Protein AF-A0A955IKJ4-F1 (afdb_monomer)

Structure (mmCIF, N/CA/C/O backbone):
data_AF-A0A955IKJ4-F1
#
_entry.id   AF-A0A955IKJ4-F1
#
loop_
_atom_site.group_PDB
_atom_site.id
_atom_site.type_symbol
_atom_site.label_atom_id
_atom_site.label_alt_id
_atom_site.label_comp_id
_atom_site.label_asym_id
_atom_site.label_entity_id
_atom_site.label_seq_id
_atom_site.pdbx_PDB_ins_code
_atom_site.Cartn_x
_atom_site.Cartn_y
_atom_site.Cartn_z
_atom_site.occupancy
_atom_site.B_iso_or_equiv
_atom_site.auth_seq_id
_atom_site.auth_comp_id
_atom_site.auth_asym_id
_atom_site.auth_atom_id
_atom_site.pdbx_PDB_model_num
ATOM 1 N N . LEU A 1 1 ? -8.557 11.575 -64.323 1.00 85.94 1 LEU A N 1
ATOM 2 C CA . LEU A 1 1 ? -9.334 10.318 -64.175 1.00 85.94 1 LEU A CA 1
ATOM 3 C C . LEU A 1 1 ? -8.527 9.225 -63.477 1.00 85.94 1 LEU A C 1
ATOM 5 O O . LEU A 1 1 ? -8.929 8.822 -62.397 1.00 85.94 1 LEU A O 1
ATOM 9 N N . PHE A 1 2 ? -7.369 8.815 -64.006 1.00 87.44 2 PHE A N 1
ATOM 10 C CA . PHE A 1 2 ? -6.525 7.768 -63.402 1.00 87.44 2 PHE A CA 1
ATOM 11 C C . PHE A 1 2 ? -6.124 8.040 -61.937 1.00 87.44 2 PHE A C 1
ATOM 13 O O . PHE A 1 2 ? -6.361 7.212 -61.064 1.00 87.44 2 PHE A O 1
ATOM 20 N N . THR A 1 3 ? -5.617 9.239 -61.634 1.00 89.88 3 THR A N 1
ATOM 21 C CA . THR A 1 3 ? -5.215 9.620 -60.267 1.00 89.88 3 THR A CA 1
ATOM 22 C C . THR A 1 3 ? -6.390 9.614 -59.289 1.00 89.88 3 THR A C 1
ATOM 24 O O . THR A 1 3 ? -6.260 9.158 -58.160 1.00 89.88 3 THR A O 1
ATOM 27 N N . VAL A 1 4 ? -7.564 10.065 -59.742 1.00 93.62 4 VAL A N 1
ATOM 28 C CA . VAL A 1 4 ? -8.793 10.074 -58.933 1.00 93.62 4 VAL A CA 1
ATOM 29 C C . VAL A 1 4 ? -9.250 8.645 -58.631 1.00 93.62 4 VAL A C 1
ATOM 31 O O . VAL A 1 4 ? -9.632 8.356 -57.501 1.00 93.62 4 VAL A O 1
ATOM 34 N N . ALA A 1 5 ? -9.147 7.736 -59.605 1.00 94.25 5 ALA A N 1
ATOM 35 C CA . ALA A 1 5 ? -9.479 6.328 -59.413 1.00 94.25 5 ALA A CA 1
ATOM 36 C C . ALA A 1 5 ? -8.553 5.647 -58.391 1.00 94.25 5 ALA A C 1
ATOM 38 O O . ALA A 1 5 ? -9.036 4.916 -57.532 1.00 94.25 5 ALA A O 1
ATOM 39 N N . ILE A 1 6 ? -7.246 5.935 -58.423 1.00 95.38 6 ILE A N 1
ATOM 40 C CA . ILE A 1 6 ? -6.290 5.406 -57.436 1.00 95.38 6 ILE A CA 1
ATOM 41 C C . ILE A 1 6 ? -6.584 5.948 -56.036 1.00 95.38 6 ILE A C 1
ATOM 43 O O . ILE A 1 6 ? -6.613 5.181 -55.079 1.00 95.38 6 ILE A O 1
ATOM 47 N N . VAL A 1 7 ? -6.844 7.252 -55.903 1.00 95.25 7 VAL A N 1
ATOM 48 C CA . VAL A 1 7 ? -7.165 7.854 -54.599 1.00 95.25 7 VAL A CA 1
ATOM 49 C C . VAL A 1 7 ? -8.441 7.242 -54.015 1.00 95.25 7 VAL A C 1
ATOM 51 O O . VAL A 1 7 ? -8.459 6.885 -52.838 1.00 95.25 7 VAL A O 1
ATOM 54 N N . LEU A 1 8 ? -9.481 7.050 -54.832 1.00 95.38 8 LEU A N 1
ATOM 55 C CA . LEU A 1 8 ? -10.715 6.391 -54.401 1.00 95.38 8 LEU A CA 1
ATOM 56 C C . LEU A 1 8 ? -10.480 4.930 -54.004 1.00 95.38 8 LEU A C 1
ATOM 58 O O . LEU A 1 8 ? -10.968 4.508 -52.959 1.00 95.38 8 LEU A O 1
ATOM 62 N N . LEU A 1 9 ? -9.694 4.176 -54.777 1.00 94.81 9 LEU A N 1
ATOM 63 C CA . LEU A 1 9 ? -9.336 2.793 -54.450 1.00 94.81 9 LEU A CA 1
ATOM 64 C C . LEU A 1 9 ? -8.608 2.708 -53.097 1.00 94.81 9 LEU A C 1
ATOM 66 O O . LEU A 1 9 ? -8.958 1.881 -52.255 1.00 94.81 9 LEU A O 1
ATOM 70 N N . CYS A 1 10 ? -7.644 3.601 -52.861 1.00 92.56 10 CYS A N 1
ATOM 71 C CA . CYS A 1 10 ? -6.913 3.687 -51.598 1.00 92.56 10 CYS A CA 1
ATOM 72 C C . CYS A 1 10 ? -7.829 4.056 -50.424 1.00 92.56 10 CYS A C 1
ATOM 74 O O . CYS A 1 10 ? -7.699 3.470 -49.351 1.00 92.56 10 CYS A O 1
ATOM 76 N N . LEU A 1 11 ? -8.772 4.986 -50.616 1.00 93.50 11 LEU A N 1
ATOM 77 C CA . LEU A 1 11 ? -9.744 5.362 -49.586 1.00 93.50 11 LEU A CA 1
ATOM 78 C C . LEU A 1 11 ? -10.687 4.202 -49.254 1.00 93.50 11 LEU A C 1
ATOM 80 O O . LEU A 1 11 ? -10.874 3.888 -48.079 1.00 93.50 11 LEU A O 1
ATOM 84 N N . VAL A 1 12 ? -11.233 3.519 -50.264 1.00 93.50 12 VAL A N 1
ATOM 85 C CA . VAL A 1 12 ? -12.098 2.348 -50.052 1.00 93.50 12 VAL A CA 1
ATOM 86 C C . VAL A 1 12 ? -11.336 1.247 -49.318 1.00 93.50 12 VAL A C 1
ATOM 88 O O . VAL A 1 12 ? -11.847 0.696 -48.343 1.00 93.50 12 VAL A O 1
ATOM 91 N N . TRP A 1 13 ? -10.095 0.965 -49.718 1.00 91.62 13 TRP A N 1
ATOM 92 C CA . TRP A 1 13 ? -9.260 -0.017 -49.031 1.00 91.62 13 TRP A CA 1
ATOM 93 C C . TRP A 1 13 ? -8.950 0.393 -47.583 1.00 91.62 13 TRP A C 1
ATOM 95 O O . TRP A 1 13 ? -9.075 -0.422 -46.666 1.00 91.62 13 TRP A O 1
ATOM 105 N N . TYR A 1 14 ? -8.633 1.668 -47.345 1.00 84.88 14 TYR A N 1
ATOM 106 C CA . TYR A 1 14 ? -8.383 2.195 -46.005 1.00 84.88 14 TYR A CA 1
ATOM 107 C C . TYR A 1 14 ? -9.597 2.022 -45.079 1.00 84.88 14 TYR A C 1
ATOM 109 O O . TYR A 1 14 ? -9.462 1.485 -43.977 1.00 84.88 14 TYR A O 1
ATOM 117 N N . PHE A 1 15 ? -10.794 2.416 -45.524 1.00 86.12 15 PHE A N 1
ATOM 118 C CA . PHE A 1 15 ? -12.000 2.349 -44.693 1.00 86.12 15 PHE A CA 1
ATOM 119 C C . PHE A 1 15 ? -12.560 0.931 -44.541 1.00 86.12 15 PHE A C 1
ATOM 121 O O . PHE A 1 15 ? -13.074 0.594 -43.473 1.00 86.12 15 PHE A O 1
ATOM 128 N N . HIS A 1 16 ? -12.456 0.088 -45.570 1.00 84.12 16 HIS A N 1
ATOM 129 C CA . HIS A 1 16 ? -13.026 -1.259 -45.537 1.00 84.12 16 HIS A CA 1
ATOM 130 C C . HIS A 1 16 ? -12.101 -2.280 -44.857 1.00 84.12 16 HIS A C 1
ATOM 132 O O . HIS A 1 16 ? -12.575 -3.158 -44.136 1.00 84.12 16 HIS A O 1
ATOM 138 N N . TYR A 1 17 ? -10.785 -2.159 -45.056 1.00 80.00 17 TYR A N 1
ATOM 139 C CA . TYR A 1 17 ? -9.802 -3.131 -44.574 1.00 80.00 17 TYR A CA 1
ATOM 140 C C . TYR A 1 17 ? -8.967 -2.602 -43.401 1.00 80.00 17 TYR A C 1
ATOM 142 O O . TYR A 1 17 ? -8.913 -3.236 -42.344 1.00 80.00 17 TYR A O 1
ATOM 150 N N . ALA A 1 18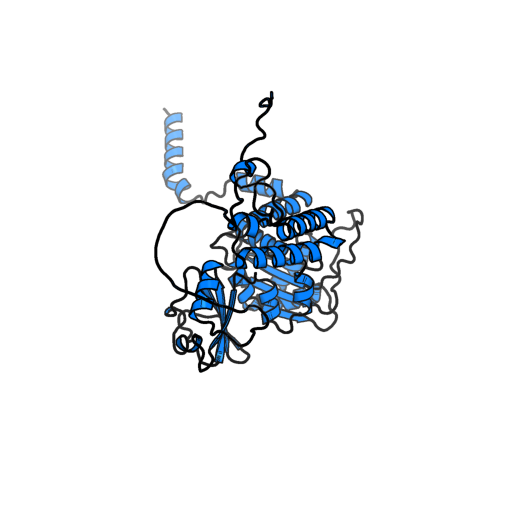 ? -8.328 -1.436 -43.553 1.00 74.88 18 ALA A N 1
ATOM 151 C CA . ALA A 1 18 ? -7.339 -0.956 -42.584 1.00 74.88 18 ALA A CA 1
ATOM 152 C C . ALA A 1 18 ? -7.972 -0.459 -41.272 1.00 74.88 18 ALA A C 1
ATOM 154 O O . ALA A 1 18 ? -7.495 -0.811 -40.195 1.00 74.88 18 ALA A O 1
ATOM 155 N N . VAL A 1 19 ? -9.081 0.289 -41.334 1.00 74.00 19 VAL A N 1
ATOM 156 C CA . VAL A 1 19 ? -9.752 0.849 -40.140 1.00 74.00 19 VAL A CA 1
ATOM 157 C C . VAL A 1 19 ? -10.198 -0.227 -39.146 1.00 74.00 19 VAL A C 1
ATOM 159 O O . VAL A 1 19 ? -10.141 0.004 -37.943 1.00 74.00 19 VAL A O 1
ATOM 162 N N . ARG A 1 20 ? -10.606 -1.410 -39.621 1.00 68.00 20 ARG A N 1
ATOM 163 C CA . ARG A 1 20 ? -11.090 -2.4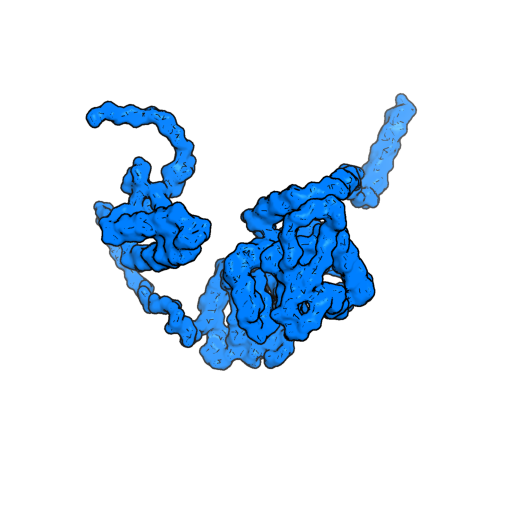93 -38.748 1.00 68.00 20 ARG A CA 1
ATOM 164 C C . ARG A 1 20 ? -9.985 -3.418 -38.233 1.00 68.00 20 ARG A C 1
ATOM 166 O O . ARG A 1 20 ? -10.220 -4.142 -37.273 1.00 68.00 20 ARG A O 1
ATOM 173 N N . ARG A 1 21 ? -8.804 -3.424 -38.864 1.00 64.62 21 ARG A N 1
ATOM 174 C CA . ARG A 1 21 ? -7.697 -4.343 -38.524 1.00 64.62 21 ARG A CA 1
ATOM 175 C C . ARG A 1 21 ? -6.501 -3.668 -37.859 1.00 64.62 21 ARG A C 1
ATOM 177 O O . ARG A 1 21 ? -5.721 -4.347 -37.200 1.00 64.62 21 ARG A O 1
ATOM 184 N N . VAL A 1 22 ? -6.345 -2.354 -37.997 1.00 54.31 22 VAL A N 1
ATOM 185 C CA . VAL A 1 22 ? -5.230 -1.622 -37.389 1.00 54.31 22 VAL A CA 1
ATOM 186 C C . VAL A 1 22 ? -5.644 -1.133 -36.001 1.00 54.31 22 VAL A C 1
ATOM 188 O O . VAL A 1 22 ? -6.297 -0.098 -35.863 1.00 54.31 22 VAL A O 1
ATOM 191 N N . ARG A 1 23 ? -5.231 -1.859 -34.953 1.00 47.78 23 ARG A N 1
ATOM 192 C CA . ARG A 1 23 ? -5.206 -1.322 -33.583 1.00 47.78 23 ARG A CA 1
ATOM 193 C C . ARG A 1 23 ? -4.243 -0.133 -33.572 1.00 47.78 23 ARG A C 1
ATOM 195 O O . ARG A 1 23 ? -3.032 -0.308 -33.680 1.00 47.78 23 ARG A O 1
ATOM 202 N N . ARG A 1 24 ? -4.782 1.084 -33.500 1.00 48.81 24 ARG A N 1
ATOM 203 C CA . ARG A 1 24 ? -4.003 2.329 -33.500 1.00 48.81 24 ARG A CA 1
ATOM 204 C C . ARG A 1 24 ? -3.240 2.488 -32.179 1.00 48.81 24 ARG A C 1
ATOM 206 O O . ARG A 1 24 ? -3.697 3.193 -31.292 1.00 48.81 24 ARG A O 1
ATOM 213 N N . HIS A 1 25 ? -2.052 1.903 -32.080 1.00 45.62 25 HIS A N 1
ATOM 214 C CA . HIS A 1 25 ? -0.980 2.470 -31.260 1.00 45.62 25 HIS A CA 1
ATOM 215 C C . HIS A 1 25 ? -0.091 3.267 -32.219 1.00 45.62 25 HIS A C 1
ATOM 217 O O . HIS A 1 25 ? 0.686 2.702 -32.983 1.00 45.62 25 HIS A O 1
ATOM 223 N N . GLY A 1 26 ? -0.330 4.578 -32.307 1.00 44.75 26 GLY A N 1
ATOM 224 C CA . GLY A 1 26 ? 0.297 5.437 -33.314 1.00 44.75 26 GLY A CA 1
ATOM 225 C C . GLY A 1 26 ? 1.824 5.476 -33.195 1.00 44.75 26 GLY A C 1
ATOM 226 O O . GLY A 1 26 ? 2.363 5.409 -32.097 1.00 44.75 26 GLY A O 1
ATOM 227 N N . ALA A 1 27 ? 2.523 5.673 -34.318 1.00 56.47 27 ALA A N 1
ATOM 228 C CA . ALA A 1 27 ? 3.981 5.858 -34.372 1.00 56.47 27 ALA A CA 1
ATOM 229 C C . ALA A 1 27 ? 4.505 6.967 -33.430 1.00 56.47 27 ALA A C 1
ATOM 231 O O . ALA A 1 27 ? 5.653 6.921 -32.996 1.00 56.47 27 ALA A O 1
ATOM 232 N N . ILE A 1 28 ? 3.639 7.914 -33.052 1.00 52.94 28 ILE A N 1
ATOM 233 C CA . ILE A 1 28 ? 3.867 8.907 -31.995 1.00 52.94 28 ILE A CA 1
ATOM 234 C C . ILE A 1 28 ? 4.233 8.249 -30.658 1.00 52.94 28 ILE A C 1
ATOM 236 O O . ILE A 1 28 ? 5.198 8.678 -30.039 1.00 52.94 28 ILE A O 1
ATOM 240 N N . TYR A 1 29 ? 3.556 7.174 -30.240 1.00 51.25 29 TYR A N 1
ATOM 241 C CA . TYR A 1 29 ? 3.926 6.435 -29.027 1.00 51.25 29 TYR A CA 1
ATOM 242 C C . TYR A 1 29 ? 5.320 5.828 -29.137 1.00 51.25 29 TYR A C 1
ATOM 244 O O . TYR A 1 29 ? 6.039 5.782 -28.150 1.00 51.25 29 TYR A O 1
ATOM 252 N N . HIS A 1 30 ? 5.733 5.396 -30.329 1.00 51.22 30 HIS A N 1
ATOM 253 C CA . HIS A 1 30 ? 7.067 4.839 -30.532 1.00 51.22 30 HIS A CA 1
ATOM 254 C C . HIS A 1 30 ? 8.151 5.926 -30.490 1.00 51.22 30 HIS A C 1
ATOM 256 O O . HIS A 1 30 ? 9.226 5.709 -29.937 1.00 51.22 30 HIS A O 1
ATOM 262 N N . TRP A 1 31 ? 7.844 7.118 -31.009 1.00 52.44 31 TRP A N 1
ATOM 263 C CA . TRP A 1 31 ? 8.718 8.287 -30.917 1.00 52.44 31 TRP A CA 1
ATOM 264 C C . TRP A 1 31 ? 8.823 8.795 -29.473 1.00 52.44 31 TRP A C 1
ATOM 266 O O . TRP A 1 31 ? 9.931 8.987 -28.990 1.00 52.44 31 TRP A O 1
ATOM 276 N N . PHE A 1 32 ? 7.708 8.893 -28.740 1.00 52.53 32 PHE A N 1
ATOM 277 C CA . PHE A 1 32 ? 7.705 9.226 -27.310 1.00 52.53 32 PHE A CA 1
ATOM 278 C C . PHE A 1 32 ? 8.384 8.159 -26.450 1.00 52.53 32 PHE A C 1
ATOM 280 O O . PHE A 1 32 ? 9.129 8.516 -25.547 1.00 52.53 32 PHE A O 1
ATOM 287 N N . ASN A 1 33 ? 8.211 6.871 -26.754 1.00 50.66 33 ASN A N 1
ATOM 288 C CA . ASN A 1 33 ? 8.935 5.794 -26.078 1.00 50.66 33 ASN A CA 1
ATOM 289 C C . ASN A 1 33 ? 10.450 5.920 -26.312 1.00 50.66 33 ASN A C 1
ATOM 291 O O . ASN A 1 33 ? 11.234 5.708 -25.399 1.00 50.66 33 ASN A O 1
ATOM 295 N N . ARG A 1 34 ? 10.871 6.336 -27.516 1.00 50.91 34 ARG A N 1
ATOM 296 C CA . ARG A 1 34 ? 12.284 6.548 -27.863 1.00 50.91 34 ARG A CA 1
ATOM 297 C C . ARG A 1 34 ? 12.865 7.850 -27.298 1.00 50.91 34 ARG A C 1
ATOM 299 O O . ARG A 1 34 ? 14.030 7.864 -26.923 1.00 50.91 34 ARG A O 1
ATOM 306 N N . LEU A 1 35 ? 12.081 8.925 -27.203 1.00 54.44 35 LEU A N 1
ATOM 307 C CA . LEU A 1 35 ? 12.483 10.150 -26.499 1.00 54.44 35 LEU A CA 1
ATOM 308 C C . LEU A 1 35 ? 12.521 9.942 -24.977 1.00 54.44 35 LEU A C 1
ATOM 310 O O . LEU A 1 35 ? 13.409 10.472 -24.319 1.00 54.44 35 LEU A O 1
ATOM 314 N N . GLY A 1 36 ? 11.616 9.126 -24.434 1.00 47.22 36 GLY A N 1
ATOM 315 C CA . GLY A 1 36 ? 11.551 8.769 -23.015 1.00 47.22 36 GLY A CA 1
ATOM 316 C C . GLY A 1 36 ? 12.658 7.821 -22.539 1.00 47.22 36 GLY A C 1
ATOM 317 O O . GLY A 1 36 ? 12.817 7.651 -21.336 1.00 47.22 36 GLY A O 1
ATOM 318 N N . GLN A 1 37 ? 13.452 7.240 -23.449 1.00 48.22 37 GLN A N 1
ATOM 319 C CA . GLN A 1 37 ? 14.637 6.438 -23.101 1.00 48.22 37 GLN A CA 1
ATOM 320 C C . GLN A 1 37 ? 15.768 7.275 -22.490 1.00 48.22 37 GLN A C 1
ATOM 322 O O . GLN A 1 37 ? 16.644 6.723 -21.834 1.00 48.22 37 GLN A O 1
ATOM 327 N N . ARG A 1 38 ? 15.760 8.601 -22.683 1.00 44.38 38 ARG A N 1
ATOM 328 C CA . ARG A 1 38 ? 16.626 9.533 -21.948 1.00 44.38 38 ARG A CA 1
ATOM 329 C C . ARG A 1 38 ? 15.793 10.219 -20.879 1.00 44.38 38 ARG A C 1
ATOM 331 O O . ARG A 1 38 ? 15.390 11.372 -21.024 1.00 44.38 38 ARG A O 1
ATOM 338 N N . ARG A 1 39 ? 15.467 9.451 -19.846 1.00 46.97 39 ARG A N 1
ATOM 339 C CA . ARG A 1 39 ? 14.709 9.919 -18.692 1.00 46.97 39 ARG A CA 1
ATOM 340 C C . ARG A 1 39 ? 15.657 10.708 -17.792 1.00 46.97 39 ARG A C 1
ATOM 342 O O . ARG A 1 39 ? 16.751 10.248 -17.498 1.00 46.97 39 ARG A O 1
ATOM 349 N N . PHE A 1 40 ? 15.277 11.929 -17.438 1.00 41.75 40 PHE A N 1
ATOM 350 C CA . PHE A 1 40 ? 16.008 12.719 -16.454 1.00 41.75 40 PHE A CA 1
ATOM 351 C C . PHE A 1 40 ? 15.442 12.369 -15.076 1.00 41.75 40 PHE A C 1
ATOM 353 O O . PHE A 1 40 ? 14.261 12.620 -14.835 1.00 41.75 40 PHE A O 1
ATOM 360 N N . ASP A 1 41 ? 16.253 11.803 -14.182 1.00 45.59 41 ASP A N 1
ATOM 361 C CA . ASP A 1 41 ? 15.789 11.284 -12.882 1.00 45.59 41 ASP A CA 1
ATOM 362 C C . ASP A 1 41 ? 15.149 12.357 -11.985 1.00 45.59 41 ASP A C 1
ATOM 364 O O . ASP A 1 41 ? 14.282 12.062 -11.157 1.00 45.59 41 ASP A O 1
ATOM 368 N N . GLY A 1 42 ? 15.520 13.629 -12.181 1.00 39.56 42 GLY A N 1
ATOM 369 C CA . GLY A 1 42 ? 14.880 14.765 -11.511 1.00 39.56 42 GLY A CA 1
ATOM 370 C C . GLY A 1 42 ? 13.407 14.939 -11.895 1.00 39.56 42 GLY A C 1
ATOM 371 O O . GLY A 1 42 ? 12.581 15.244 -11.038 1.00 39.56 42 GLY A O 1
ATOM 372 N N . LEU A 1 43 ? 13.052 14.647 -13.151 1.00 43.88 43 LEU A N 1
ATOM 373 C CA . LEU A 1 43 ? 11.685 14.782 -13.653 1.00 43.88 43 LEU A CA 1
ATOM 374 C C . LEU A 1 43 ? 10.764 13.721 -13.032 1.00 43.88 43 LEU A C 1
ATOM 376 O O . LEU A 1 43 ? 9.612 14.010 -12.742 1.00 43.88 43 LEU A O 1
ATOM 380 N N . ASP A 1 44 ? 11.264 12.511 -12.763 1.00 49.53 44 ASP A N 1
ATOM 381 C CA . ASP A 1 44 ? 10.489 11.454 -12.098 1.00 49.53 44 ASP A CA 1
ATOM 382 C C . ASP A 1 44 ? 10.212 11.759 -10.619 1.00 49.53 44 ASP A C 1
ATOM 384 O O . ASP A 1 44 ? 9.192 11.319 -10.087 1.00 49.53 44 ASP A O 1
ATOM 388 N N . ARG A 1 45 ? 11.087 12.510 -9.934 1.00 49.28 45 ARG A N 1
ATOM 389 C CA . ARG A 1 45 ? 10.796 13.033 -8.585 1.00 49.28 45 ARG A CA 1
ATOM 390 C C . ARG A 1 45 ? 9.716 14.115 -8.638 1.00 49.28 45 ARG A C 1
ATOM 392 O O . ARG A 1 45 ? 8.774 14.053 -7.855 1.00 49.28 45 ARG A O 1
ATOM 399 N N . GLU A 1 46 ? 9.800 15.043 -9.591 1.00 49.16 46 GLU A N 1
ATOM 400 C CA . GLU A 1 46 ? 8.799 16.106 -9.773 1.00 49.16 46 GLU A CA 1
ATOM 401 C C . GLU A 1 46 ? 7.430 15.561 -10.212 1.00 49.16 46 GLU A C 1
ATOM 403 O O . GLU A 1 46 ? 6.407 15.908 -9.623 1.00 49.16 46 GLU A O 1
ATOM 408 N N . PHE A 1 47 ? 7.388 14.637 -11.178 1.00 50.78 47 PHE A N 1
ATOM 409 C CA . PHE A 1 47 ? 6.155 13.954 -11.583 1.00 50.78 47 PHE A CA 1
ATOM 410 C C . PHE A 1 47 ? 5.554 13.137 -10.439 1.00 50.78 47 PHE A C 1
ATOM 412 O O . PHE A 1 47 ? 4.332 13.105 -10.302 1.00 50.78 47 PHE A O 1
ATOM 419 N N . ARG A 1 48 ? 6.380 12.513 -9.587 1.00 53.00 48 ARG A N 1
ATOM 420 C CA . ARG A 1 48 ? 5.897 11.860 -8.363 1.00 53.00 48 ARG A CA 1
ATOM 421 C C . ARG A 1 48 ? 5.320 12.854 -7.370 1.00 53.00 48 ARG A C 1
ATOM 423 O O . ARG A 1 48 ? 4.263 12.556 -6.835 1.00 53.00 48 ARG A O 1
ATOM 430 N N . GLY A 1 49 ? 5.936 14.019 -7.173 1.00 51.38 49 GLY A N 1
ATOM 431 C CA . GLY A 1 49 ? 5.357 15.096 -6.363 1.00 51.38 49 GLY A CA 1
ATOM 432 C C . GLY A 1 49 ? 3.966 15.493 -6.865 1.00 51.38 49 GLY A C 1
ATOM 433 O O . GLY A 1 49 ? 2.999 15.466 -6.108 1.00 51.38 49 GLY A O 1
ATOM 434 N N . ILE A 1 50 ? 3.834 15.720 -8.176 1.00 52.16 50 ILE A N 1
ATOM 435 C CA . ILE A 1 50 ? 2.558 16.080 -8.817 1.00 52.16 50 ILE A CA 1
ATOM 436 C C . ILE A 1 50 ? 1.525 14.944 -8.714 1.00 52.16 50 ILE A C 1
ATOM 438 O O . ILE A 1 50 ? 0.334 15.187 -8.516 1.00 52.16 50 ILE A O 1
ATOM 442 N N . MET A 1 51 ? 1.942 13.684 -8.855 1.00 52.03 51 MET A N 1
ATOM 443 C CA . MET A 1 51 ? 1.039 12.540 -8.694 1.00 52.03 51 MET A CA 1
ATOM 444 C C . MET A 1 51 ? 0.674 12.274 -7.231 1.00 52.03 51 MET A C 1
ATOM 446 O O . MET A 1 51 ? -0.456 11.877 -6.978 1.00 52.03 51 MET A O 1
ATOM 450 N N . LYS A 1 52 ? 1.582 12.518 -6.278 1.00 51.84 52 LYS A N 1
ATOM 451 C CA . LYS A 1 52 ? 1.322 12.443 -4.832 1.00 51.84 52 LYS A CA 1
ATOM 452 C C . LYS A 1 52 ? 0.267 13.472 -4.429 1.00 51.84 52 LYS A C 1
ATOM 454 O O . LYS A 1 52 ? -0.630 13.141 -3.664 1.00 51.84 52 LYS A O 1
ATOM 459 N N . GLU A 1 53 ? 0.319 14.674 -5.005 1.00 49.22 53 GLU A N 1
ATOM 460 C CA . GLU A 1 53 ? -0.708 15.706 -4.809 1.00 49.22 53 GLU A CA 1
ATOM 461 C C . GLU A 1 53 ? -2.066 15.330 -5.413 1.00 49.22 53 GLU A C 1
ATOM 463 O O . GLU A 1 53 ? -3.101 15.627 -4.820 1.00 49.22 53 GLU A O 1
ATOM 468 N N . LYS A 1 54 ? -2.089 14.673 -6.582 1.00 55.78 54 LYS A N 1
ATOM 469 C CA . LYS A 1 54 ? -3.346 14.237 -7.217 1.00 55.78 54 LYS A CA 1
ATOM 470 C C . LYS A 1 54 ? -3.925 12.945 -6.637 1.00 55.78 54 LYS A C 1
ATOM 472 O O . LYS A 1 54 ? -5.125 12.732 -6.775 1.00 55.78 54 LYS A O 1
ATOM 477 N N . GLY A 1 55 ? -3.098 12.114 -6.007 1.00 59.91 55 GLY A N 1
ATOM 478 C CA . GLY A 1 55 ? -3.498 10.863 -5.373 1.00 59.91 55 GLY A CA 1
ATOM 479 C C . GLY A 1 55 ? -3.958 9.768 -6.343 1.00 59.91 55 GLY A C 1
ATOM 480 O O . GLY A 1 55 ? -3.799 9.846 -7.567 1.00 59.91 55 GLY A O 1
ATOM 481 N N . LEU A 1 56 ? -4.511 8.705 -5.758 1.00 64.94 56 LEU A N 1
ATOM 482 C CA . LEU A 1 56 ? -5.197 7.626 -6.469 1.00 64.94 56 LEU A CA 1
ATOM 483 C C . LEU A 1 56 ? -6.543 8.103 -7.018 1.00 64.94 56 LEU A C 1
ATOM 485 O O . LEU A 1 56 ? -7.153 9.026 -6.482 1.00 64.94 56 LEU A O 1
ATOM 489 N N . ARG A 1 57 ? -7.029 7.440 -8.067 1.00 67.56 57 ARG A N 1
ATOM 490 C CA . ARG A 1 57 ? -8.426 7.574 -8.487 1.00 67.56 57 ARG A CA 1
ATOM 491 C C . ARG A 1 57 ? -9.328 6.711 -7.608 1.00 67.56 57 ARG A C 1
ATOM 493 O O . ARG A 1 57 ? -8.861 5.740 -7.016 1.00 67.56 57 ARG A O 1
ATOM 500 N N . ASP A 1 58 ? -10.619 7.032 -7.582 1.00 57.09 58 ASP A N 1
ATOM 501 C CA . ASP A 1 58 ? -11.620 6.302 -6.791 1.00 57.09 58 ASP A CA 1
ATOM 502 C C . ASP A 1 58 ? -11.706 4.807 -7.141 1.00 57.09 58 ASP A C 1
ATOM 504 O O . ASP A 1 58 ? -12.095 4.002 -6.299 1.00 57.09 58 ASP A O 1
ATOM 508 N N . ASP A 1 59 ? -11.332 4.437 -8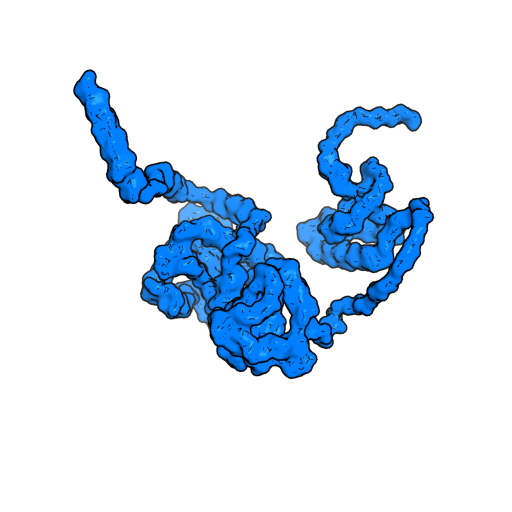.368 1.00 66.75 59 ASP A N 1
ATOM 509 C CA . ASP A 1 59 ? -11.344 3.078 -8.909 1.00 66.75 59 ASP A CA 1
ATOM 510 C C . ASP A 1 59 ? -9.991 2.349 -8.824 1.00 66.75 59 ASP A C 1
ATOM 512 O O . ASP A 1 59 ? -9.899 1.180 -9.205 1.00 66.75 59 ASP A O 1
ATOM 516 N N . ASP A 1 60 ? -8.925 2.996 -8.339 1.00 79.88 60 ASP A N 1
ATOM 517 C CA . ASP A 1 60 ? -7.628 2.331 -8.225 1.00 79.88 60 ASP A CA 1
ATOM 518 C C . ASP A 1 60 ? -7.622 1.322 -7.059 1.00 79.88 60 ASP A C 1
ATOM 520 O O . ASP A 1 60 ? -7.852 1.704 -5.909 1.00 79.88 60 ASP A O 1
ATOM 524 N N . PRO A 1 61 ? -7.271 0.043 -7.297 1.00 83.25 61 PRO A N 1
ATOM 525 C CA . PRO A 1 61 ? -7.411 -1.025 -6.307 1.00 83.25 61 PRO A CA 1
ATOM 526 C C . PRO A 1 61 ? -6.259 -1.054 -5.286 1.00 83.25 61 PRO A C 1
ATOM 528 O O . PRO A 1 61 ? -5.882 -2.123 -4.820 1.00 83.25 61 PRO A O 1
ATOM 531 N N . PHE A 1 62 ? -5.659 0.092 -4.943 1.00 86.94 62 PHE A N 1
ATOM 532 C CA . PHE A 1 62 ? -4.468 0.155 -4.084 1.00 86.94 62 PHE A CA 1
ATOM 533 C C . PHE A 1 62 ? -4.674 -0.549 -2.747 1.00 86.94 62 PHE A C 1
ATOM 535 O O . PHE A 1 62 ? -3.913 -1.445 -2.387 1.00 86.94 62 PHE A O 1
ATOM 542 N N . ASP A 1 63 ? -5.742 -0.184 -2.048 1.00 82.38 63 ASP A N 1
ATOM 543 C CA . ASP A 1 63 ? -6.031 -0.743 -0.737 1.00 82.38 63 ASP A CA 1
ATOM 544 C C . ASP A 1 63 ? -6.268 -2.264 -0.834 1.00 82.38 63 ASP A C 1
ATOM 546 O O . ASP A 1 63 ? -5.791 -3.040 -0.007 1.00 82.38 63 ASP A O 1
ATOM 550 N N . GLN A 1 64 ? -6.921 -2.717 -1.912 1.00 83.50 64 GLN A N 1
ATOM 551 C CA . GLN A 1 64 ? -7.126 -4.137 -2.193 1.00 83.50 64 GLN A CA 1
ATOM 552 C C . GLN A 1 64 ? -5.802 -4.873 -2.454 1.00 83.50 64 GLN A C 1
ATOM 554 O O . GLN A 1 64 ? -5.656 -6.016 -2.015 1.00 83.50 64 GLN A O 1
ATOM 559 N N . ILE A 1 65 ? -4.851 -4.242 -3.155 1.00 90.50 65 ILE A N 1
ATOM 560 C CA . ILE A 1 65 ? -3.508 -4.781 -3.423 1.00 90.50 65 ILE A CA 1
ATOM 561 C C . ILE A 1 65 ? -2.732 -4.946 -2.111 1.00 90.50 65 ILE A C 1
ATOM 563 O O . ILE A 1 65 ? -2.157 -6.009 -1.872 1.00 90.50 65 ILE A O 1
ATOM 567 N N . VAL A 1 66 ? -2.746 -3.933 -1.238 1.00 90.44 66 VAL A N 1
ATOM 568 C CA . VAL A 1 66 ? -2.063 -3.984 0.067 1.00 90.44 66 VAL A CA 1
ATOM 569 C C . VAL A 1 66 ? -2.682 -5.060 0.957 1.00 90.44 66 VAL A C 1
ATOM 571 O O . VAL A 1 66 ? -1.961 -5.865 1.544 1.00 90.44 66 VAL A O 1
ATOM 574 N N . ALA A 1 67 ? -4.010 -5.149 1.008 1.00 85.00 67 ALA A N 1
ATOM 575 C CA . ALA A 1 67 ? -4.702 -6.125 1.843 1.00 85.00 67 ALA A CA 1
ATOM 576 C C . ALA A 1 67 ? -4.415 -7.574 1.439 1.00 85.00 67 ALA A C 1
ATOM 578 O O . ALA A 1 67 ? -4.175 -8.422 2.295 1.00 85.00 67 ALA A O 1
ATOM 579 N N . ARG A 1 68 ? -4.370 -7.861 0.131 1.00 87.62 68 ARG A N 1
ATOM 580 C CA . ARG A 1 68 ? -4.041 -9.204 -0.374 1.00 87.62 68 ARG A CA 1
ATOM 581 C C . ARG A 1 68 ? -2.547 -9.509 -0.387 1.00 87.62 68 ARG A C 1
ATOM 583 O O . ARG A 1 68 ? -2.192 -10.630 -0.759 1.00 87.62 68 ARG A O 1
ATOM 590 N N . SER A 1 69 ? -1.688 -8.531 -0.100 1.00 93.75 69 SER A N 1
ATOM 591 C CA . SER A 1 69 ? -0.240 -8.673 -0.259 1.00 93.75 69 SER A CA 1
ATOM 592 C C . SER A 1 69 ? 0.307 -9.827 0.581 1.00 93.75 69 SER A C 1
ATOM 594 O O . SER A 1 69 ? -0.212 -10.154 1.655 1.00 93.75 69 SER A O 1
ATOM 596 N N . LEU A 1 70 ? 1.354 -10.472 0.077 1.00 93.00 70 LEU A N 1
ATOM 597 C CA . LEU A 1 70 ? 2.100 -11.468 0.843 1.00 93.00 70 LEU A CA 1
ATOM 598 C C . LEU A 1 70 ? 3.128 -10.735 1.705 1.00 93.00 70 LEU A C 1
ATOM 600 O O . LEU A 1 70 ? 3.712 -9.756 1.251 1.00 93.00 70 LEU A O 1
ATOM 604 N N . VAL A 1 71 ? 3.356 -11.199 2.932 1.00 95.56 71 VAL A N 1
ATOM 605 C CA . VAL A 1 71 ? 4.304 -10.564 3.854 1.00 95.56 71 VAL A CA 1
ATOM 606 C C . VAL A 1 71 ? 5.454 -11.521 4.162 1.00 95.56 71 VAL A C 1
ATOM 608 O O . VAL A 1 71 ? 5.284 -12.743 4.221 1.00 95.56 71 VAL A O 1
ATOM 611 N N . ILE A 1 72 ? 6.651 -10.958 4.296 1.00 95.94 72 ILE A N 1
ATOM 612 C CA . ILE A 1 72 ? 7.868 -11.642 4.720 1.00 95.94 72 ILE A CA 1
ATOM 613 C C . ILE A 1 72 ? 8.517 -10.778 5.802 1.00 95.94 72 ILE A C 1
ATOM 615 O O . ILE A 1 72 ? 8.888 -9.635 5.545 1.00 95.94 72 ILE A O 1
ATOM 619 N N . ASP A 1 73 ? 8.653 -11.317 7.010 1.00 95.56 73 ASP A N 1
ATOM 620 C CA . ASP A 1 73 ? 9.329 -10.643 8.121 1.00 95.56 73 ASP A CA 1
ATOM 621 C C . ASP A 1 73 ? 10.682 -11.315 8.378 1.00 95.56 73 ASP A C 1
ATOM 623 O O . ASP A 1 73 ? 10.758 -12.439 8.875 1.00 95.56 73 ASP A O 1
ATOM 627 N N . LEU A 1 74 ? 11.757 -10.649 7.961 1.00 94.50 74 LEU A N 1
ATOM 628 C CA . LEU A 1 74 ? 13.120 -11.163 8.021 1.00 94.50 74 LEU A CA 1
ATOM 629 C C . LEU A 1 74 ? 13.765 -10.755 9.341 1.00 94.50 74 LEU A C 1
ATOM 631 O O . LEU A 1 74 ? 14.122 -9.592 9.549 1.00 94.50 74 LEU A O 1
ATOM 635 N N . VAL A 1 75 ? 13.914 -11.737 10.228 1.00 92.12 75 VAL A N 1
ATOM 636 C CA . VAL A 1 75 ? 14.569 -11.563 11.529 1.00 92.12 75 VAL A CA 1
ATOM 637 C C . VAL A 1 75 ? 16.086 -11.590 11.379 1.00 92.12 75 VAL A C 1
ATOM 639 O O . VAL A 1 75 ? 16.759 -10.715 11.911 1.00 92.12 75 VAL A O 1
ATOM 642 N N . GLU A 1 76 ? 16.624 -12.545 10.622 1.00 93.19 76 GLU A N 1
ATOM 643 C CA . GLU A 1 76 ? 18.068 -12.695 10.425 1.00 93.19 76 GLU A CA 1
ATOM 644 C C . GLU A 1 76 ? 18.616 -11.725 9.360 1.00 93.19 76 GLU A C 1
ATOM 646 O O . GLU A 1 76 ? 17.896 -11.376 8.417 1.00 93.19 76 GLU A O 1
ATOM 651 N N . PRO A 1 77 ? 19.890 -11.295 9.468 1.00 92.12 77 PRO A N 1
ATOM 652 C CA . PRO A 1 77 ? 20.551 -10.514 8.427 1.00 92.12 77 PRO A CA 1
ATOM 653 C C . PRO A 1 77 ? 20.531 -11.230 7.071 1.00 92.12 77 PRO A C 1
ATOM 655 O O . PRO A 1 77 ? 20.791 -12.430 6.982 1.00 92.12 77 PRO A O 1
ATOM 658 N N . THR A 1 78 ? 20.261 -10.488 5.999 1.00 92.62 78 THR A N 1
ATOM 659 C CA . THR A 1 78 ? 20.178 -11.038 4.640 1.00 92.62 78 THR A CA 1
ATOM 660 C C . THR A 1 78 ? 20.680 -10.044 3.592 1.00 92.62 78 THR A C 1
ATOM 662 O O . THR A 1 78 ? 20.957 -8.884 3.902 1.00 92.62 78 THR A O 1
ATOM 665 N N . THR A 1 79 ? 20.795 -10.494 2.344 1.00 91.38 79 THR A N 1
ATOM 666 C CA . THR A 1 79 ? 21.156 -9.651 1.199 1.00 91.38 79 THR A CA 1
ATOM 667 C C . THR A 1 79 ? 19.926 -9.252 0.391 1.00 91.38 79 THR A C 1
ATOM 669 O O . THR A 1 79 ? 18.853 -9.855 0.510 1.00 91.38 79 THR A O 1
ATOM 672 N N . PHE A 1 80 ? 20.087 -8.244 -0.467 1.00 89.25 80 PHE A N 1
ATOM 673 C CA . PHE A 1 80 ? 19.035 -7.822 -1.385 1.00 89.25 80 PHE A CA 1
ATOM 674 C C . PHE A 1 80 ? 18.632 -8.958 -2.334 1.00 89.25 80 PHE A C 1
ATOM 676 O O . PHE A 1 80 ? 17.446 -9.217 -2.518 1.00 89.25 80 PHE A O 1
ATOM 683 N N . GLU A 1 81 ? 19.602 -9.693 -2.873 1.00 90.81 81 GLU A N 1
ATOM 684 C CA . GLU A 1 81 ? 19.380 -10.812 -3.792 1.00 90.81 81 GLU A CA 1
ATOM 685 C C . GLU A 1 81 ? 18.573 -11.935 -3.134 1.00 90.81 81 GLU A C 1
ATOM 687 O O . GLU A 1 81 ? 17.640 -12.455 -3.741 1.00 90.81 81 GLU A O 1
ATOM 692 N N . ASN A 1 82 ? 18.873 -12.261 -1.874 1.00 93.94 82 ASN A N 1
ATOM 693 C CA . ASN A 1 82 ? 18.111 -13.256 -1.122 1.00 93.94 82 ASN A CA 1
ATOM 694 C C . ASN A 1 82 ? 16.679 -12.777 -0.844 1.00 93.94 82 ASN A C 1
ATOM 696 O O . ASN A 1 82 ? 15.739 -13.563 -0.941 1.00 93.94 82 ASN A O 1
ATOM 700 N N . ALA A 1 83 ? 16.486 -11.491 -0.529 1.00 94.38 83 ALA A N 1
ATOM 701 C CA 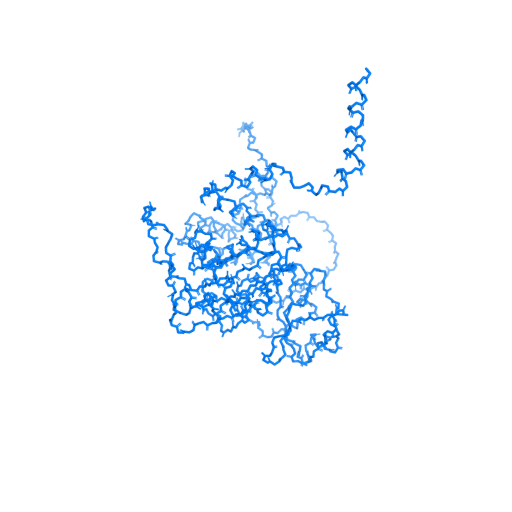. ALA A 1 83 ? 15.146 -10.924 -0.376 1.00 94.38 83 ALA A CA 1
ATOM 702 C C . ALA A 1 83 ? 14.346 -10.979 -1.693 1.00 94.38 83 ALA A C 1
ATOM 704 O O . ALA A 1 83 ? 13.149 -11.268 -1.669 1.00 94.38 83 ALA A O 1
ATOM 705 N N . VAL A 1 84 ? 15.004 -10.755 -2.838 1.00 95.12 84 VAL A N 1
ATOM 706 C CA . VAL A 1 84 ? 14.397 -10.894 -4.171 1.00 95.12 84 VAL A CA 1
ATOM 707 C C . VAL A 1 84 ? 14.009 -12.347 -4.450 1.00 95.12 84 VAL A C 1
ATOM 709 O O . VAL A 1 84 ? 12.910 -12.577 -4.947 1.00 95.12 84 VAL A O 1
ATOM 712 N N . GLU A 1 85 ? 14.863 -13.321 -4.121 1.00 96.56 85 GLU A N 1
ATOM 713 C CA . GLU A 1 85 ? 14.564 -14.750 -4.302 1.00 96.56 85 GLU A CA 1
ATOM 714 C C . GLU A 1 85 ? 13.316 -15.153 -3.499 1.00 96.56 85 GLU A C 1
ATOM 716 O O . GLU A 1 85 ? 12.362 -15.687 -4.062 1.00 96.56 85 GLU A O 1
ATOM 721 N N . LEU A 1 86 ? 13.254 -14.779 -2.216 1.00 96.81 86 LEU A N 1
ATOM 722 C CA . LEU A 1 86 ? 12.094 -15.048 -1.360 1.00 96.81 86 LEU A CA 1
ATOM 723 C C . LEU A 1 86 ? 10.812 -14.383 -1.888 1.00 96.81 86 LEU A C 1
ATOM 725 O O . LEU A 1 86 ? 9.737 -14.987 -1.878 1.00 96.81 86 LEU A O 1
ATOM 729 N N . ALA A 1 87 ? 10.901 -13.142 -2.371 1.00 96.81 87 ALA A N 1
ATOM 730 C CA . ALA A 1 87 ? 9.759 -12.464 -2.979 1.00 96.81 87 ALA A CA 1
ATOM 731 C C . ALA A 1 87 ? 9.319 -13.141 -4.289 1.00 96.81 87 ALA A C 1
ATOM 733 O O . ALA A 1 87 ? 8.118 -13.272 -4.540 1.00 96.81 87 ALA A O 1
ATOM 734 N N . ALA A 1 88 ? 10.268 -13.603 -5.107 1.00 97.25 88 ALA A N 1
ATOM 735 C CA . ALA A 1 88 ? 10.003 -14.297 -6.361 1.00 97.25 88 ALA A CA 1
ATOM 736 C C . ALA A 1 88 ? 9.319 -15.653 -6.140 1.00 97.25 88 ALA A C 1
ATOM 738 O O . ALA A 1 88 ? 8.348 -15.958 -6.834 1.00 97.25 88 ALA A O 1
ATOM 739 N N . GLU A 1 89 ? 9.753 -16.422 -5.138 1.00 96.38 89 GLU A N 1
ATOM 740 C CA . GLU A 1 89 ? 9.084 -17.656 -4.709 1.00 96.38 89 GLU A CA 1
ATOM 741 C C . GLU A 1 89 ? 7.609 -17.394 -4.386 1.00 96.38 89 GLU A C 1
ATOM 743 O O . GLU A 1 89 ? 6.717 -18.014 -4.968 1.00 96.38 89 GLU A O 1
ATOM 748 N N . ARG A 1 90 ? 7.336 -16.398 -3.534 1.00 94.62 90 ARG A N 1
ATOM 749 C CA . ARG A 1 90 ? 5.972 -16.021 -3.135 1.00 94.62 90 ARG A CA 1
ATOM 750 C C . ARG A 1 90 ? 5.118 -15.550 -4.315 1.00 94.62 90 ARG A C 1
ATOM 752 O O . ARG A 1 90 ? 3.957 -15.946 -4.422 1.00 94.62 90 ARG A O 1
ATOM 759 N N . LEU A 1 91 ? 5.679 -14.736 -5.210 1.00 95.00 91 LEU A N 1
ATOM 760 C CA . LEU A 1 91 ? 4.970 -14.209 -6.382 1.00 95.00 91 LEU A CA 1
ATOM 761 C C . LEU A 1 91 ? 4.707 -15.265 -7.455 1.00 95.00 91 LEU A C 1
ATOM 763 O O . LEU A 1 91 ? 3.695 -15.160 -8.145 1.00 95.00 91 LEU A O 1
ATOM 767 N N . SER A 1 92 ? 5.552 -16.291 -7.580 1.00 95.00 92 SER A N 1
ATOM 768 C CA . SER A 1 92 ? 5.384 -17.350 -8.589 1.00 95.00 92 SER A CA 1
ATOM 769 C C . SER A 1 92 ? 4.072 -18.133 -8.442 1.00 95.00 92 SER A C 1
ATOM 771 O O . SER A 1 92 ? 3.551 -18.681 -9.410 1.00 95.00 92 SER A O 1
ATOM 773 N N . HIS A 1 93 ? 3.480 -18.131 -7.244 1.00 91.00 93 HIS A N 1
ATOM 774 C CA . HIS A 1 93 ? 2.173 -18.738 -6.990 1.00 91.00 93 HIS A CA 1
ATOM 775 C C . HIS A 1 93 ? 0.988 -17.883 -7.462 1.00 91.00 93 HIS A C 1
ATOM 777 O O . HIS A 1 93 ? -0.135 -18.382 -7.531 1.00 91.00 93 HIS A O 1
ATOM 783 N N . ARG A 1 94 ? 1.211 -16.597 -7.756 1.00 89.06 94 ARG A N 1
ATOM 784 C CA . ARG A 1 94 ? 0.164 -15.632 -8.133 1.00 89.06 94 ARG A CA 1
ATOM 785 C C . ARG A 1 94 ? 0.334 -15.037 -9.5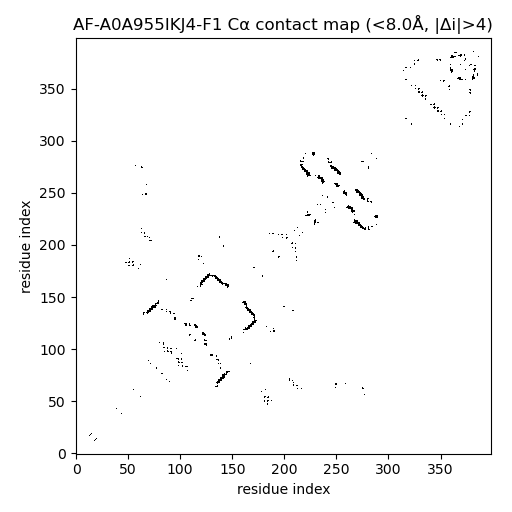19 1.00 89.06 94 ARG A C 1
ATOM 787 O O . ARG A 1 94 ? -0.638 -14.587 -10.118 1.00 89.06 94 ARG A O 1
ATOM 794 N N . VAL A 1 95 ? 1.559 -15.024 -10.019 1.00 90.94 95 VAL A N 1
ATOM 795 C CA . VAL A 1 95 ? 1.921 -14.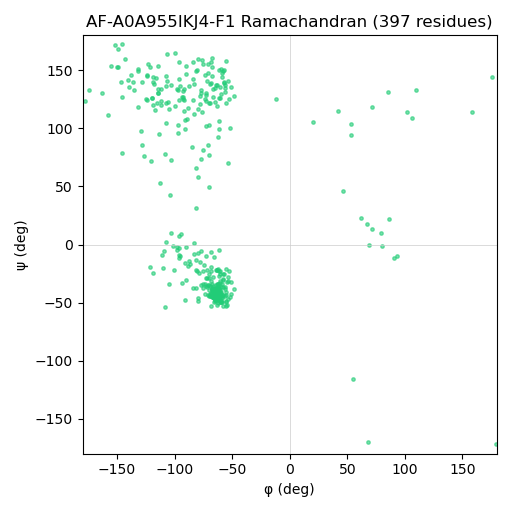457 -11.309 1.00 90.94 95 VAL A CA 1
ATOM 796 C C . VAL A 1 95 ? 2.398 -15.603 -12.201 1.00 90.94 95 VAL A C 1
ATOM 798 O O . VAL A 1 95 ? 3.204 -16.412 -11.748 1.00 90.94 95 VAL A O 1
ATOM 801 N N . PRO A 1 96 ? 1.952 -15.699 -13.466 1.00 90.06 96 PRO A N 1
ATOM 802 C CA . PRO A 1 96 ? 2.324 -16.792 -14.366 1.00 90.06 96 PRO A CA 1
ATOM 803 C C . PRO A 1 96 ? 3.718 -16.562 -14.979 1.00 90.06 96 PRO A C 1
ATOM 805 O O . PRO A 1 96 ? 3.873 -16.479 -16.196 1.00 90.06 96 PRO A O 1
ATOM 808 N N . HIS A 1 97 ? 4.720 -16.431 -14.113 1.00 91.38 97 HIS A N 1
ATOM 809 C CA . HIS A 1 97 ? 6.145 -16.387 -14.430 1.00 91.38 97 HIS A CA 1
ATOM 810 C C . HIS A 1 97 ? 6.873 -17.346 -13.496 1.00 91.38 97 HIS A C 1
ATOM 812 O O . HIS A 1 97 ? 6.463 -17.565 -12.355 1.00 91.38 97 HIS A O 1
ATOM 818 N N . THR A 1 98 ? 7.970 -17.915 -13.973 1.00 95.06 98 THR A N 1
ATOM 819 C CA . THR A 1 98 ? 8.844 -18.730 -13.128 1.00 95.06 98 THR A CA 1
ATOM 820 C C . THR A 1 98 ? 9.556 -17.863 -12.088 1.00 95.06 98 THR A C 1
ATOM 822 O O . THR A 1 98 ? 9.759 -16.665 -12.289 1.00 95.06 98 THR A O 1
ATOM 825 N N . ILE A 1 99 ? 9.989 -18.478 -10.984 1.00 96.69 99 ILE A N 1
ATOM 826 C CA . ILE A 1 99 ? 10.774 -17.806 -9.932 1.00 96.69 99 ILE A CA 1
ATOM 827 C C . ILE A 1 99 ? 11.989 -17.089 -10.545 1.00 96.69 99 ILE A C 1
ATOM 829 O O . ILE A 1 99 ? 12.217 -15.911 -10.275 1.00 96.69 99 ILE A O 1
ATOM 833 N N . ALA A 1 100 ? 12.707 -17.765 -11.451 1.00 95.19 100 ALA A N 1
ATOM 834 C CA . ALA A 1 100 ? 13.870 -17.210 -12.139 1.00 95.19 100 ALA A CA 1
ATOM 835 C C . ALA A 1 100 ? 13.529 -15.959 -12.970 1.00 95.19 100 ALA A C 1
ATOM 837 O O . ALA A 1 100 ? 14.221 -14.951 -12.867 1.00 95.19 100 ALA A O 1
ATOM 838 N N . GLU A 1 101 ? 12.439 -15.982 -13.744 1.00 94.00 101 GLU A N 1
ATOM 839 C CA . GLU A 1 101 ? 12.012 -14.823 -14.541 1.00 94.00 101 GLU A CA 1
ATOM 840 C C . GLU A 1 101 ? 11.609 -13.629 -13.668 1.00 94.00 101 GLU A C 1
ATOM 842 O O . GLU A 1 101 ? 11.915 -12.485 -14.011 1.00 94.00 101 GLU A O 1
ATOM 847 N N . ILE A 1 102 ? 10.922 -13.878 -12.549 1.00 95.56 102 ILE A N 1
ATOM 848 C CA . ILE A 1 102 ? 10.514 -12.829 -11.605 1.00 95.56 102 ILE A CA 1
ATOM 849 C C . ILE A 1 102 ? 11.753 -12.196 -10.964 1.00 95.56 102 ILE A C 1
ATOM 851 O O . ILE A 1 102 ? 11.887 -10.970 -10.956 1.00 95.56 102 ILE A O 1
ATOM 855 N N . ARG A 1 103 ? 12.678 -13.028 -10.476 1.00 95.25 103 ARG A N 1
ATOM 856 C CA . ARG A 1 103 ? 13.939 -12.590 -9.875 1.00 95.25 103 ARG A CA 1
ATOM 857 C C . ARG A 1 103 ? 14.757 -11.744 -10.840 1.00 95.25 103 ARG A C 1
ATOM 859 O O . ARG A 1 103 ? 15.142 -10.628 -10.496 1.00 95.25 103 ARG A O 1
ATOM 866 N N . ASP A 1 104 ? 14.999 -12.251 -12.046 1.00 91.44 104 ASP A N 1
ATOM 867 C CA . ASP A 1 104 ? 15.847 -11.581 -13.030 1.00 91.44 104 ASP A CA 1
ATOM 868 C C . ASP A 1 104 ? 15.265 -10.209 -13.413 1.00 91.44 104 ASP A C 1
ATOM 870 O O . ASP A 1 104 ? 16.006 -9.232 -13.516 1.00 91.44 104 ASP A O 1
ATOM 874 N N . ARG A 1 105 ? 13.932 -10.090 -13.528 1.00 90.44 105 ARG A N 1
ATOM 875 C CA . ARG A 1 105 ? 13.263 -8.802 -13.779 1.00 90.44 105 ARG A CA 1
ATOM 876 C C . ARG A 1 105 ? 13.439 -7.804 -12.636 1.00 90.44 105 ARG A C 1
ATOM 878 O O . ARG A 1 105 ? 13.709 -6.636 -12.912 1.00 90.44 105 ARG A O 1
ATOM 885 N N . PHE A 1 106 ? 13.305 -8.231 -11.378 1.00 90.69 106 PHE A N 1
ATOM 886 C CA . PHE A 1 106 ? 13.525 -7.340 -10.233 1.00 90.69 106 PHE A CA 1
ATOM 887 C C . PHE A 1 106 ? 14.987 -6.907 -10.114 1.00 90.69 106 PHE A C 1
ATOM 889 O O . PHE A 1 106 ? 15.251 -5.718 -9.943 1.00 90.69 106 PHE A O 1
ATOM 896 N N . LEU A 1 107 ? 15.935 -7.838 -10.257 1.00 85.88 107 LEU A N 1
ATOM 897 C CA . LEU A 1 107 ? 17.363 -7.518 -10.216 1.00 85.88 107 LEU A CA 1
ATOM 898 C C . LEU A 1 107 ? 17.748 -6.563 -11.347 1.00 85.88 107 LEU A C 1
ATOM 900 O O . LEU A 1 107 ? 18.402 -5.554 -11.098 1.00 85.88 107 LEU A O 1
ATOM 904 N N . GLN A 1 108 ? 17.299 -6.827 -12.576 1.00 77.75 108 GLN A N 1
ATOM 905 C CA . GLN A 1 108 ? 17.584 -5.962 -13.719 1.00 77.75 108 GLN A CA 1
ATOM 906 C C . GLN A 1 108 ? 16.978 -4.563 -13.547 1.00 77.75 108 GLN A C 1
ATOM 908 O O . GLN A 1 108 ? 17.644 -3.575 -13.855 1.00 77.75 108 GLN A O 1
ATOM 913 N N . GLY A 1 109 ? 15.744 -4.461 -13.042 1.00 71.94 109 GLY A N 1
ATOM 914 C CA . GLY A 1 109 ? 15.105 -3.177 -12.737 1.00 71.94 109 GLY A CA 1
ATOM 915 C C . GLY A 1 109 ? 15.881 -2.377 -11.689 1.00 71.94 109 GLY A C 1
ATOM 916 O O . GLY A 1 109 ? 16.122 -1.186 -11.873 1.00 71.94 109 GLY A O 1
ATOM 917 N N . THR A 1 110 ? 16.363 -3.039 -10.638 1.00 70.81 110 THR A N 1
ATOM 918 C CA . THR A 1 110 ? 17.205 -2.396 -9.624 1.00 70.81 110 THR A CA 1
ATOM 919 C C . THR A 1 110 ? 18.546 -1.936 -10.189 1.00 70.81 110 THR A C 1
ATOM 921 O O . THR A 1 110 ? 18.906 -0.783 -10.004 1.00 70.81 110 THR A O 1
ATOM 924 N N . LEU A 1 111 ? 19.252 -2.788 -10.937 1.00 63.09 111 LEU A N 1
ATOM 925 C CA . LEU A 1 111 ? 20.561 -2.461 -11.522 1.00 63.09 111 LEU A CA 1
ATOM 926 C C . LEU A 1 111 ? 20.513 -1.324 -12.552 1.00 63.09 111 LEU A C 1
ATOM 928 O O . LEU A 1 111 ? 21.535 -0.716 -12.852 1.00 63.09 111 LEU A O 1
ATOM 932 N N . THR A 1 112 ? 19.341 -1.065 -13.129 1.00 58.41 112 THR A N 1
ATOM 933 C CA . THR A 1 112 ? 19.123 0.014 -14.102 1.00 58.41 112 THR A CA 1
ATOM 934 C C . THR A 1 112 ? 18.615 1.306 -13.454 1.00 58.41 112 THR A C 1
ATOM 936 O O . THR A 1 112 ? 18.228 2.228 -14.170 1.00 58.41 112 THR A O 1
ATOM 939 N N . GLY A 1 113 ? 18.607 1.385 -12.116 1.00 59.72 113 GLY A N 1
ATOM 940 C CA . GLY A 1 113 ? 18.143 2.552 -11.360 1.00 59.72 113 GLY A CA 1
ATOM 941 C C . GLY A 1 113 ? 16.627 2.753 -11.392 1.00 59.72 113 GLY A C 1
ATOM 942 O O . GLY A 1 113 ? 16.121 3.810 -11.021 1.00 59.72 113 GLY A O 1
ATOM 943 N N . HIS A 1 114 ? 15.862 1.750 -11.837 1.00 58.16 114 HIS A N 1
ATOM 944 C CA . HIS A 1 114 ? 14.401 1.824 -11.876 1.00 58.16 114 HIS A CA 1
ATOM 945 C C . HIS A 1 114 ? 13.747 1.490 -10.534 1.00 58.16 114 HIS A C 1
ATOM 947 O O . HIS A 1 114 ? 12.545 1.701 -10.388 1.00 58.16 114 HIS A O 1
ATOM 953 N N . THR A 1 115 ? 14.509 1.025 -9.541 1.00 63.94 115 THR A N 1
ATOM 954 C CA . THR A 1 115 ? 13.997 0.808 -8.185 1.00 63.94 115 THR A CA 1
ATOM 955 C C . THR A 1 115 ? 14.158 2.079 -7.350 1.00 63.94 115 THR A C 1
ATOM 957 O O . THR A 1 115 ? 15.274 2.412 -6.951 1.00 63.94 115 THR A O 1
ATOM 960 N N . PRO A 1 116 ? 13.070 2.806 -7.038 1.00 63.41 116 PRO A N 1
ATOM 961 C CA . PRO A 1 116 ? 13.168 3.966 -6.173 1.00 63.41 116 PRO A CA 1
ATOM 962 C C . PRO A 1 116 ? 13.521 3.521 -4.752 1.00 63.41 116 PRO A C 1
ATOM 964 O O . PRO A 1 116 ? 12.970 2.545 -4.237 1.00 63.41 116 PRO A O 1
ATOM 967 N N . VAL A 1 117 ? 14.417 4.283 -4.125 1.00 68.31 117 VAL A N 1
ATOM 968 C CA . VAL A 1 117 ? 14.739 4.165 -2.703 1.00 68.31 117 VAL A CA 1
ATOM 969 C C . VAL A 1 117 ? 14.427 5.491 -2.024 1.00 68.31 117 VAL A C 1
ATOM 971 O O . VAL A 1 117 ? 14.874 6.546 -2.484 1.00 68.31 117 VAL A O 1
ATOM 974 N N . THR A 1 118 ? 13.621 5.463 -0.970 1.00 67.81 118 THR A N 1
ATOM 975 C CA . THR A 1 118 ? 13.190 6.650 -0.218 1.00 67.81 118 THR A CA 1
ATOM 976 C C . THR A 1 118 ? 13.054 6.266 1.251 1.00 67.81 118 THR A C 1
ATOM 978 O O . THR A 1 118 ? 12.445 5.245 1.546 1.00 67.81 118 THR A O 1
ATOM 981 N N . ASP A 1 119 ? 13.706 7.015 2.142 1.00 70.75 119 ASP A N 1
ATOM 982 C CA . ASP A 1 119 ? 13.626 6.871 3.605 1.00 70.75 119 ASP A CA 1
ATOM 983 C C . ASP A 1 119 ? 13.738 5.428 4.138 1.00 70.75 119 ASP A C 1
ATOM 985 O O . ASP A 1 119 ? 12.972 4.982 4.987 1.00 70.75 119 ASP A O 1
ATOM 989 N N . GLY A 1 120 ? 14.717 4.669 3.628 1.00 79.88 120 GLY A N 1
ATOM 990 C CA . GLY A 1 120 ? 14.965 3.284 4.057 1.00 79.88 120 GLY A CA 1
ATOM 991 C C . GLY A 1 120 ? 14.019 2.245 3.443 1.00 79.88 120 GLY A C 1
ATOM 992 O O . GLY A 1 120 ? 14.043 1.081 3.846 1.00 79.88 120 GLY A O 1
ATOM 993 N N . VAL A 1 121 ? 13.222 2.636 2.446 1.00 87.69 121 VAL A N 1
ATOM 994 C CA . VAL A 1 121 ? 12.317 1.758 1.698 1.00 87.69 121 VAL A CA 1
ATOM 995 C C . VAL A 1 121 ? 12.750 1.656 0.243 1.00 87.69 121 VAL A C 1
ATOM 997 O O . VAL A 1 121 ? 12.951 2.673 -0.420 1.00 87.69 121 VAL A O 1
ATOM 1000 N N . ALA A 1 122 ? 12.846 0.434 -0.277 1.00 88.88 122 ALA A N 1
ATOM 1001 C CA . ALA A 1 122 ? 13.034 0.166 -1.700 1.00 88.88 122 ALA A CA 1
ATOM 1002 C C . ALA A 1 122 ? 11.739 -0.374 -2.322 1.00 88.88 122 ALA A C 1
ATOM 1004 O O . ALA A 1 122 ? 11.056 -1.199 -1.716 1.00 88.88 122 ALA A O 1
ATOM 1005 N N . LEU A 1 123 ? 11.408 0.035 -3.550 1.00 89.94 123 LEU A N 1
ATOM 1006 C CA . LEU A 1 123 ? 10.220 -0.471 -4.253 1.00 89.94 123 LEU A CA 1
ATOM 1007 C C . LEU A 1 123 ? 10.586 -1.156 -5.583 1.00 89.94 123 LEU A C 1
ATOM 1009 O O . LEU A 1 123 ? 10.351 -0.577 -6.654 1.00 89.94 123 LEU A O 1
ATOM 1013 N N . PRO A 1 124 ? 11.191 -2.361 -5.561 1.00 90.81 124 PRO A N 1
ATOM 1014 C CA . PRO A 1 124 ? 11.463 -3.108 -6.783 1.00 90.81 124 PRO A CA 1
ATOM 1015 C C . PRO A 1 124 ? 10.160 -3.409 -7.522 1.00 90.81 124 PRO A C 1
ATOM 1017 O O . PRO A 1 124 ? 9.204 -3.922 -6.939 1.00 90.81 124 PRO A O 1
ATOM 1020 N N . HIS A 1 125 ? 10.101 -3.105 -8.814 1.00 93.00 125 HIS A N 1
ATOM 1021 C CA . HIS A 1 125 ? 8.866 -3.279 -9.565 1.00 93.00 125 HIS A CA 1
ATOM 1022 C C . HIS A 1 125 ? 9.093 -3.601 -11.036 1.00 93.00 125 HIS A C 1
ATOM 1024 O O . HIS A 1 125 ? 10.081 -3.195 -11.642 1.00 93.00 125 HIS A O 1
ATOM 1030 N N . PHE A 1 126 ? 8.135 -4.304 -11.633 1.00 89.88 126 PHE A N 1
ATOM 1031 C CA . PHE A 1 126 ? 8.046 -4.444 -13.081 1.00 89.88 126 PHE A CA 1
ATOM 1032 C C . PHE A 1 126 ? 6.592 -4.586 -13.523 1.00 89.88 126 PHE A C 1
ATOM 1034 O O . PHE A 1 126 ? 5.678 -4.789 -12.720 1.00 89.88 126 PHE A O 1
ATOM 1041 N N . ARG A 1 127 ? 6.375 -4.482 -14.833 1.00 90.81 127 ARG A N 1
ATOM 1042 C CA . ARG A 1 127 ? 5.070 -4.728 -15.436 1.00 90.81 127 ARG A CA 1
ATOM 1043 C C . ARG A 1 127 ? 5.070 -5.946 -16.342 1.00 90.81 127 ARG A C 1
ATOM 1045 O O . ARG A 1 127 ? 6.111 -6.349 -16.870 1.00 90.81 127 ARG A O 1
ATOM 1052 N N . THR A 1 128 ? 3.897 -6.547 -16.484 1.00 87.88 128 THR A N 1
ATOM 1053 C CA . THR A 1 128 ? 3.701 -7.715 -17.331 1.00 87.88 128 THR A CA 1
ATOM 1054 C C . THR A 1 128 ? 2.297 -7.765 -17.922 1.00 87.88 128 THR A C 1
ATOM 1056 O O . THR A 1 128 ? 1.339 -7.278 -17.333 1.00 87.88 128 THR A O 1
ATOM 1059 N N . VAL A 1 129 ? 2.167 -8.395 -19.086 1.00 83.38 129 VAL A N 1
ATOM 1060 C CA . VAL A 1 129 ? 0.885 -8.655 -19.758 1.00 83.38 129 VAL A CA 1
ATOM 1061 C C . VAL A 1 129 ? 0.103 -9.822 -19.147 1.00 83.38 129 VAL A C 1
ATOM 1063 O O . VAL A 1 129 ? -1.005 -10.105 -19.581 1.00 83.38 129 VAL A O 1
ATOM 1066 N N . SER A 1 130 ? 0.691 -10.537 -18.187 1.00 78.94 130 SER A N 1
ATOM 1067 C CA . SER A 1 130 ? 0.180 -11.835 -17.746 1.00 78.94 130 SER A CA 1
ATOM 1068 C C . SER A 1 130 ? -0.711 -11.795 -16.497 1.00 78.94 130 SER A C 1
ATOM 1070 O O . SER A 1 130 ? -1.040 -12.853 -15.968 1.00 78.94 130 SER A O 1
ATOM 1072 N N . ILE A 1 131 ? -1.075 -10.609 -15.999 1.00 86.44 131 ILE A N 1
ATOM 1073 C CA . ILE A 1 131 ? -1.948 -10.435 -14.826 1.00 86.44 131 ILE A CA 1
ATOM 1074 C C . ILE A 1 131 ? -2.960 -9.314 -15.069 1.00 86.44 131 ILE A C 1
ATOM 1076 O O . ILE A 1 131 ? -2.635 -8.325 -15.721 1.00 86.44 131 ILE A O 1
ATOM 1080 N N . GLU A 1 132 ? -4.163 -9.462 -14.515 1.00 84.69 132 GLU A N 1
ATOM 1081 C CA . GLU A 1 132 ? -5.243 -8.464 -14.609 1.00 84.69 132 GLU A CA 1
ATOM 1082 C C . GLU A 1 132 ? -5.211 -7.450 -13.455 1.00 84.69 132 GLU A C 1
ATOM 1084 O O . GLU A 1 132 ? -5.588 -6.293 -13.618 1.00 84.69 132 GLU A O 1
ATOM 1089 N N . ILE A 1 133 ? -4.739 -7.873 -12.278 1.00 85.56 133 ILE A N 1
ATOM 1090 C CA . ILE A 1 133 ? -4.635 -7.051 -11.066 1.00 85.56 133 ILE A CA 1
ATOM 1091 C C . ILE A 1 133 ? -3.179 -7.075 -10.604 1.00 85.56 133 ILE A C 1
ATOM 1093 O O . ILE A 1 133 ? -2.492 -8.081 -10.768 1.00 85.56 133 ILE A O 1
ATOM 1097 N N . ALA A 1 134 ? -2.696 -5.964 -10.046 1.00 92.69 134 ALA A N 1
ATOM 1098 C CA . ALA A 1 134 ? -1.345 -5.904 -9.507 1.00 92.69 134 ALA A CA 1
ATOM 1099 C C . ALA A 1 134 ? -1.183 -6.792 -8.261 1.00 92.69 134 ALA A C 1
ATOM 1101 O O . ALA A 1 134 ? -2.084 -6.904 -7.431 1.00 92.69 134 ALA A O 1
ATOM 1102 N N . GLU A 1 135 ? 0.001 -7.378 -8.119 1.00 94.81 135 GLU A N 1
ATOM 1103 C CA . GLU A 1 135 ? 0.379 -8.240 -7.002 1.00 94.81 135 GLU A CA 1
ATOM 1104 C C . GLU A 1 135 ? 1.564 -7.634 -6.250 1.00 94.81 135 GLU A C 1
ATOM 1106 O O . GLU A 1 135 ? 2.450 -7.018 -6.852 1.00 94.81 135 GLU A O 1
ATOM 1111 N N . MET A 1 136 ? 1.568 -7.800 -4.926 1.00 96.19 136 MET A N 1
ATOM 1112 C CA . MET A 1 136 ? 2.535 -7.158 -4.039 1.00 96.19 136 MET A CA 1
ATOM 1113 C C . MET A 1 136 ? 3.072 -8.119 -2.977 1.00 96.19 136 MET A C 1
ATOM 1115 O O . MET A 1 136 ? 2.311 -8.890 -2.381 1.00 96.19 136 MET A O 1
ATOM 1119 N N . VAL A 1 137 ? 4.376 -8.022 -2.710 1.00 97.81 137 VAL A N 1
ATOM 1120 C CA . VAL A 1 137 ? 5.028 -8.635 -1.545 1.00 97.81 137 VAL A CA 1
ATOM 1121 C C . VAL A 1 137 ? 5.665 -7.547 -0.697 1.00 97.81 137 VAL A C 1
ATOM 1123 O O . VAL A 1 137 ? 6.461 -6.749 -1.191 1.00 97.81 137 VAL A O 1
ATOM 1126 N N . LEU A 1 138 ? 5.316 -7.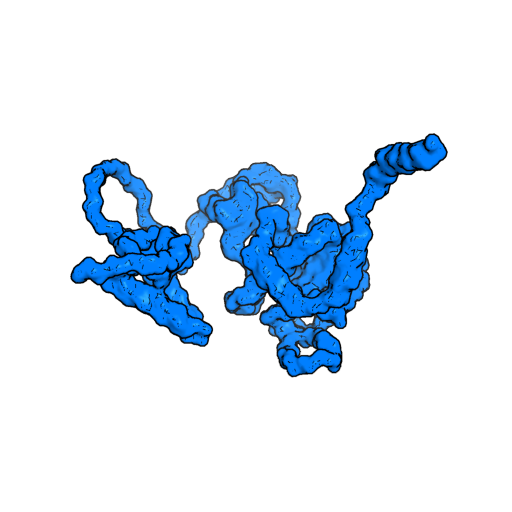539 0.584 1.00 97.25 138 LEU A N 1
ATOM 1127 C CA . LEU A 1 138 ? 5.905 -6.675 1.592 1.00 97.25 138 LEU A CA 1
ATOM 1128 C C . LEU A 1 138 ? 6.998 -7.441 2.325 1.00 97.25 138 LEU A C 1
ATOM 1130 O O . LEU A 1 138 ? 6.743 -8.504 2.888 1.00 97.25 138 LEU A O 1
ATOM 1134 N N . VAL A 1 139 ? 8.203 -6.893 2.348 1.00 97.12 139 VAL A N 1
ATOM 1135 C CA . VAL A 1 139 ? 9.326 -7.468 3.082 1.00 97.12 139 VAL A CA 1
ATOM 1136 C C . VAL A 1 139 ? 9.780 -6.471 4.130 1.00 97.12 139 VAL A C 1
ATOM 1138 O O . VAL A 1 139 ? 10.192 -5.364 3.789 1.00 97.12 139 VAL A O 1
ATOM 1141 N N . ARG A 1 140 ? 9.725 -6.859 5.403 1.00 96.38 140 ARG A N 1
ATOM 1142 C CA . ARG A 1 140 ? 10.404 -6.137 6.480 1.00 96.38 140 ARG A CA 1
ATOM 1143 C C . ARG A 1 140 ? 11.727 -6.822 6.772 1.00 96.38 140 ARG A C 1
ATOM 1145 O O . ARG A 1 140 ? 11.761 -8.037 6.928 1.00 96.38 140 ARG A O 1
ATOM 1152 N N . ALA A 1 141 ? 12.790 -6.041 6.900 1.00 94.81 141 ALA A N 1
ATOM 1153 C CA . ALA A 1 141 ? 14.074 -6.512 7.390 1.00 94.81 141 ALA A CA 1
ATOM 1154 C C . ALA A 1 141 ? 14.362 -5.889 8.760 1.00 94.81 141 ALA A C 1
ATOM 1156 O O . ALA A 1 141 ? 14.426 -4.666 8.895 1.00 94.81 141 ALA A O 1
ATOM 1157 N N . ARG A 1 142 ? 14.521 -6.731 9.790 1.00 92.75 142 ARG A N 1
ATOM 1158 C CA . ARG A 1 142 ? 14.897 -6.298 11.149 1.00 92.75 142 ARG A CA 1
ATOM 1159 C C . ARG A 1 142 ? 16.341 -5.803 11.220 1.00 92.75 142 ARG A C 1
ATOM 1161 O O . ARG A 1 142 ? 16.663 -4.970 12.062 1.00 92.75 142 ARG A O 1
ATOM 1168 N N . HIS A 1 143 ? 17.175 -6.286 10.307 1.00 91.44 143 HIS A N 1
ATOM 1169 C CA . HIS A 1 143 ? 18.530 -5.810 10.078 1.00 91.44 143 HIS A CA 1
ATOM 1170 C C . HIS A 1 143 ? 18.578 -5.119 8.715 1.00 91.44 143 HIS A C 1
ATOM 1172 O O . HIS A 1 143 ? 18.044 -5.683 7.756 1.00 91.44 143 HIS A O 1
ATOM 1178 N N . PRO A 1 144 ? 19.191 -3.931 8.594 1.00 89.38 144 PRO A N 1
ATOM 1179 C CA . PRO A 1 144 ? 19.207 -3.233 7.323 1.00 89.38 144 PRO A CA 1
ATOM 1180 C C . PRO A 1 144 ? 19.899 -4.031 6.222 1.00 89.38 144 PRO A C 1
ATOM 1182 O O . PRO A 1 144 ? 20.975 -4.595 6.418 1.00 89.38 144 PRO A O 1
ATOM 1185 N N . ILE A 1 145 ? 19.269 -4.051 5.053 1.00 88.69 145 ILE A N 1
ATOM 1186 C CA . ILE A 1 145 ? 19.797 -4.681 3.852 1.00 88.69 145 ILE A CA 1
ATOM 1187 C C . ILE A 1 145 ? 20.566 -3.622 3.074 1.00 88.69 145 ILE A C 1
ATOM 1189 O O . ILE A 1 145 ? 20.017 -2.573 2.724 1.00 88.69 145 ILE A O 1
ATOM 1193 N N . ALA A 1 146 ? 21.834 -3.913 2.790 1.00 82.25 146 ALA A N 1
ATOM 1194 C CA . ALA A 1 146 ? 22.642 -3.085 1.912 1.00 82.25 146 ALA A CA 1
ATOM 1195 C C . ALA A 1 146 ? 22.062 -3.134 0.495 1.00 82.25 146 ALA A C 1
ATOM 1197 O O . ALA A 1 146 ? 21.910 -4.209 -0.092 1.00 82.25 146 ALA A O 1
ATOM 1198 N N . PHE A 1 147 ? 21.725 -1.968 -0.044 1.00 75.12 147 PHE A N 1
ATOM 1199 C CA . PHE A 1 147 ? 21.161 -1.861 -1.380 1.00 75.12 147 PHE A CA 1
ATOM 1200 C C . PHE A 1 147 ? 22.272 -1.623 -2.416 1.00 75.12 147 PHE A C 1
ATOM 1202 O O . PHE A 1 147 ? 23.120 -0.754 -2.190 1.00 75.12 147 PHE A O 1
ATOM 1209 N N . PRO A 1 148 ? 22.302 -2.364 -3.540 1.00 64.56 148 PRO A N 1
ATOM 1210 C CA . PRO A 1 148 ? 23.310 -2.153 -4.575 1.00 64.56 148 PRO A CA 1
ATOM 1211 C C . PRO A 1 148 ? 23.190 -0.729 -5.142 1.00 64.56 148 PRO A C 1
ATOM 1213 O O . PRO A 1 148 ? 22.105 -0.290 -5.514 1.00 64.56 148 PRO A O 1
ATOM 1216 N N . ALA A 1 149 ? 24.300 0.013 -5.138 1.00 54.44 149 ALA A N 1
ATOM 1217 C CA . ALA A 1 149 ? 24.343 1.411 -5.563 1.00 54.44 149 ALA A CA 1
ATOM 1218 C C . ALA A 1 149 ? 24.162 1.567 -7.084 1.00 54.44 149 ALA A C 1
ATOM 1220 O O . ALA A 1 149 ? 24.645 0.739 -7.860 1.00 54.44 149 ALA A O 1
ATOM 1221 N N . ASP A 1 150 ? 23.531 2.670 -7.491 1.00 52.09 150 ASP A N 1
ATOM 1222 C CA . ASP A 1 150 ? 23.441 3.095 -8.888 1.00 52.09 150 ASP A CA 1
ATOM 1223 C C . ASP A 1 150 ? 24.801 3.622 -9.382 1.00 52.09 150 ASP A C 1
ATOM 1225 O O . ASP A 1 150 ? 25.402 4.483 -8.745 1.00 52.09 150 ASP A O 1
ATOM 1229 N N . ASP A 1 151 ? 25.245 3.092 -10.523 1.00 43.72 151 ASP A N 1
ATOM 1230 C CA . ASP A 1 151 ? 26.281 3.583 -11.449 1.00 43.72 151 ASP A CA 1
ATOM 1231 C C . ASP A 1 151 ? 27.595 4.180 -10.854 1.00 43.72 151 ASP A C 1
ATOM 1233 O O . ASP A 1 151 ? 27.598 5.284 -10.297 1.00 43.72 151 ASP A O 1
ATOM 1237 N N . PRO A 1 152 ? 28.770 3.543 -11.076 1.00 41.50 152 PRO A N 1
ATOM 1238 C CA . PRO A 1 152 ? 30.079 4.062 -10.651 1.00 41.50 152 PRO A CA 1
ATOM 1239 C C . PRO A 1 152 ? 30.497 5.419 -11.263 1.00 41.50 152 PRO A C 1
ATOM 1241 O O . PRO A 1 152 ? 31.550 5.940 -10.892 1.00 41.50 152 PRO A O 1
ATOM 1244 N N . LEU A 1 153 ? 29.728 5.993 -12.197 1.00 38.69 153 LEU A N 1
ATOM 1245 C CA . LEU A 1 153 ? 30.036 7.264 -12.870 1.00 38.69 153 LEU A CA 1
ATOM 1246 C C . LEU A 1 153 ? 29.327 8.497 -12.281 1.00 38.69 153 LEU A C 1
ATOM 1248 O O . LEU A 1 153 ? 29.617 9.621 -12.703 1.00 38.69 153 LEU A O 1
ATOM 1252 N N . THR A 1 154 ? 28.437 8.328 -11.302 1.00 41.19 154 THR A N 1
ATOM 1253 C CA . THR A 1 154 ? 27.727 9.444 -10.652 1.00 41.19 154 THR A CA 1
ATOM 1254 C C . THR A 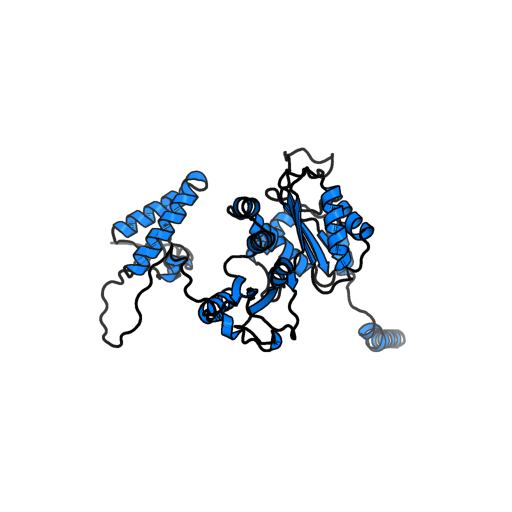1 154 ? 28.474 9.896 -9.390 1.00 41.19 154 THR A C 1
ATOM 1256 O O . THR A 1 154 ? 28.776 9.056 -8.540 1.00 41.19 154 THR A O 1
ATOM 1259 N N . PRO A 1 155 ? 28.803 11.196 -9.217 1.00 34.91 155 PRO A N 1
ATOM 1260 C CA . PRO A 1 155 ? 29.512 11.662 -8.032 1.00 34.91 155 PRO A CA 1
ATOM 1261 C C . PRO A 1 155 ? 28.686 11.369 -6.782 1.00 34.91 155 PRO A C 1
ATOM 1263 O O . PRO A 1 155 ? 27.521 11.752 -6.688 1.00 34.91 155 PRO A O 1
ATOM 1266 N N . GLN A 1 156 ? 29.329 10.683 -5.844 1.00 42.66 156 GLN A N 1
ATOM 1267 C CA . GLN A 1 156 ? 28.817 10.254 -4.551 1.00 42.66 156 GLN A CA 1
ATOM 1268 C C . GLN A 1 156 ? 28.203 11.431 -3.781 1.00 42.66 156 GLN A C 1
ATOM 1270 O O . GLN A 1 156 ? 28.910 12.208 -3.144 1.00 42.66 156 GLN A O 1
ATOM 1275 N N . ILE A 1 157 ? 26.878 11.537 -3.806 1.00 36.16 157 ILE A N 1
ATOM 1276 C CA . ILE A 1 157 ? 26.143 12.092 -2.675 1.00 36.16 157 ILE A CA 1
ATOM 1277 C C . ILE A 1 157 ? 25.688 10.866 -1.897 1.00 36.16 157 ILE A C 1
ATOM 1279 O O . ILE A 1 157 ? 24.833 10.114 -2.358 1.00 36.16 157 ILE A O 1
ATOM 1283 N N . GLU A 1 158 ? 26.409 10.635 -0.804 1.00 43.69 158 GLU A N 1
ATOM 1284 C CA . GLU A 1 158 ? 26.207 9.645 0.249 1.00 43.69 158 GLU A CA 1
ATOM 1285 C C . GLU A 1 158 ? 24.846 8.946 0.222 1.00 43.69 158 GLU A C 1
ATOM 1287 O O . GLU A 1 158 ? 23.804 9.580 0.373 1.00 43.69 158 GLU A O 1
ATOM 1292 N N . SER A 1 159 ? 24.857 7.616 0.187 1.00 42.44 159 SER A N 1
ATOM 1293 C CA . SER A 1 159 ? 23.934 6.917 1.066 1.00 42.44 159 SER A CA 1
ATOM 1294 C C . SER A 1 159 ? 24.404 5.500 1.333 1.00 42.44 159 SER A C 1
ATOM 1296 O O . SER A 1 159 ? 24.328 4.620 0.475 1.00 42.44 159 SER A O 1
ATOM 1298 N N . ASP A 1 160 ? 24.801 5.300 2.575 1.00 46.69 160 ASP A N 1
ATOM 1299 C CA . ASP A 1 160 ? 24.585 4.090 3.351 1.00 46.69 160 ASP A CA 1
ATOM 1300 C C . ASP A 1 160 ? 23.066 3.772 3.337 1.00 46.69 160 ASP A C 1
ATOM 1302 O O . ASP A 1 160 ? 22.334 4.037 4.291 1.00 46.69 160 ASP A O 1
ATOM 1306 N N . LYS A 1 161 ? 22.533 3.357 2.173 1.00 59.19 161 LYS A N 1
ATOM 1307 C CA . LYS A 1 161 ? 21.099 3.108 1.928 1.00 59.19 161 LYS A CA 1
ATOM 1308 C C . LYS A 1 161 ? 20.739 1.774 2.568 1.00 59.19 161 LYS A C 1
ATOM 1310 O O . LYS A 1 161 ? 20.576 0.749 1.914 1.00 59.19 161 LYS A O 1
ATOM 1315 N N . ASN A 1 162 ? 20.673 1.823 3.884 1.00 75.00 162 ASN A N 1
ATOM 1316 C CA . ASN A 1 162 ? 20.232 0.759 4.753 1.00 75.00 162 ASN A CA 1
ATOM 1317 C C . ASN A 1 162 ? 18.715 0.633 4.609 1.00 75.00 162 ASN A C 1
ATOM 1319 O O . ASN A 1 162 ? 17.957 1.464 5.109 1.00 75.00 162 ASN A O 1
ATOM 1323 N N . VAL A 1 163 ? 18.282 -0.377 3.854 1.00 87.88 163 VAL A N 1
ATOM 1324 C CA . VAL A 1 163 ? 16.869 -0.610 3.553 1.00 87.88 163 VAL A CA 1
ATOM 1325 C C . VAL A 1 163 ? 16.284 -1.572 4.581 1.00 87.88 163 VAL A C 1
ATOM 1327 O O . VAL A 1 163 ? 16.789 -2.677 4.767 1.00 87.88 163 VAL A O 1
ATOM 1330 N N . THR A 1 164 ? 15.206 -1.164 5.245 1.00 92.31 164 THR A N 1
ATOM 1331 C CA . THR A 1 164 ? 14.478 -1.978 6.237 1.00 92.31 164 THR A CA 1
ATOM 1332 C C . THR A 1 164 ? 13.092 -2.397 5.745 1.00 92.31 164 THR A C 1
ATOM 1334 O O . THR A 1 164 ? 12.440 -3.244 6.365 1.00 92.31 164 THR A O 1
ATOM 1337 N N . ALA A 1 165 ? 12.644 -1.855 4.608 1.00 93.94 165 ALA A N 1
ATOM 1338 C CA . ALA A 1 165 ? 11.414 -2.263 3.941 1.00 93.94 165 ALA A CA 1
ATOM 1339 C C . ALA A 1 165 ? 11.617 -2.417 2.427 1.00 93.94 165 ALA A C 1
ATOM 1341 O O . ALA A 1 165 ? 12.174 -1.535 1.773 1.00 93.94 165 ALA A O 1
ATOM 1342 N N . LEU A 1 166 ? 11.135 -3.520 1.855 1.00 95.00 166 LEU A N 1
ATOM 1343 C CA . LEU A 1 166 ? 11.093 -3.727 0.409 1.00 95.00 166 LEU A CA 1
ATOM 1344 C C . LEU A 1 166 ? 9.678 -4.057 -0.040 1.00 95.00 166 LEU A C 1
ATOM 1346 O O . LEU A 1 166 ? 9.071 -5.007 0.451 1.00 95.00 166 LEU A O 1
ATOM 1350 N N . PHE A 1 167 ? 9.170 -3.289 -0.998 1.00 95.75 167 PHE A N 1
ATOM 1351 C CA . PHE A 1 167 ? 7.830 -3.463 -1.550 1.00 95.75 167 PHE A CA 1
ATOM 1352 C C . PHE A 1 167 ? 7.927 -3.896 -3.005 1.00 95.75 167 PHE A C 1
ATOM 1354 O O . PHE A 1 167 ? 8.068 -3.075 -3.911 1.00 95.75 167 PHE A O 1
ATOM 1361 N N . PHE A 1 168 ? 7.871 -5.209 -3.216 1.00 96.44 168 PHE A N 1
ATOM 1362 C CA . PHE A 1 168 ? 7.918 -5.804 -4.544 1.00 96.44 168 PHE A CA 1
ATOM 1363 C C . PHE A 1 168 ? 6.555 -5.671 -5.206 1.00 96.44 168 PHE A C 1
ATOM 1365 O O . PHE A 1 168 ? 5.568 -6.186 -4.680 1.00 96.44 168 PHE A O 1
ATOM 1372 N N . LEU A 1 169 ? 6.499 -5.007 -6.358 1.00 95.38 169 LEU A N 1
ATOM 1373 C CA . LEU A 1 169 ? 5.254 -4.753 -7.081 1.00 95.38 169 LEU A CA 1
ATOM 1374 C C . LEU A 1 169 ? 5.320 -5.294 -8.511 1.00 95.38 169 LEU A C 1
ATOM 1376 O O . LEU A 1 169 ? 6.162 -4.884 -9.310 1.00 95.38 169 LEU A O 1
ATOM 1380 N N . VAL A 1 170 ? 4.365 -6.150 -8.865 1.00 95.19 170 VAL A N 1
ATOM 1381 C CA . VAL A 1 170 ? 4.134 -6.581 -10.247 1.00 95.19 170 VAL A CA 1
ATOM 1382 C C . VAL A 1 170 ? 2.802 -6.007 -10.704 1.00 95.19 170 VAL A C 1
ATOM 1384 O O . VAL A 1 170 ? 1.786 -6.221 -10.052 1.00 95.19 170 VAL A O 1
ATOM 1387 N N . SER A 1 171 ? 2.777 -5.249 -11.800 1.00 92.62 171 SER A N 1
ATOM 1388 C CA . SER A 1 171 ? 1.537 -4.631 -12.305 1.00 92.62 171 SER A CA 1
ATOM 1389 C C . SER A 1 171 ? 1.206 -5.027 -13.748 1.00 92.62 171 SER A C 1
ATOM 1391 O O . SER A 1 171 ? 2.119 -5.332 -14.517 1.00 92.62 171 SER A O 1
ATOM 1393 N N . PRO A 1 172 ? -0.076 -4.976 -14.152 1.00 90.06 172 PRO A N 1
ATOM 1394 C CA . PRO A 1 172 ? -0.471 -5.147 -15.547 1.00 90.06 172 PRO A CA 1
ATOM 1395 C C . PRO A 1 172 ? 0.172 -4.098 -16.468 1.00 90.06 172 PRO A C 1
ATOM 1397 O O . PRO A 1 172 ? 0.297 -2.925 -16.105 1.00 90.06 172 PRO A O 1
ATOM 1400 N N . ASP A 1 173 ? 0.531 -4.489 -17.691 1.00 84.56 173 ASP A N 1
ATOM 1401 C CA . ASP A 1 173 ? 1.051 -3.563 -18.714 1.00 84.56 173 ASP A CA 1
ATOM 1402 C C . ASP A 1 173 ? -0.028 -2.663 -19.341 1.00 84.56 173 ASP A C 1
ATOM 1404 O O . ASP A 1 173 ? 0.289 -1.640 -19.949 1.00 84.56 173 ASP A O 1
ATOM 1408 N N . GLU A 1 174 ? -1.302 -3.023 -19.189 1.00 80.75 174 GLU A N 1
ATOM 1409 C CA . GLU A 1 174 ? -2.444 -2.368 -19.838 1.00 80.75 174 GLU A CA 1
ATOM 1410 C C . GLU A 1 174 ? -2.691 -0.947 -19.321 1.00 80.75 174 GLU A C 1
ATOM 1412 O O . GLU A 1 174 ? -3.102 -0.070 -20.085 1.00 80.75 174 GLU A O 1
ATOM 1417 N N . ASN A 1 175 ? -2.388 -0.692 -18.041 1.00 76.19 175 ASN A N 1
ATOM 1418 C CA . ASN A 1 175 ? -2.565 0.615 -17.410 1.00 76.19 175 ASN A CA 1
ATOM 1419 C C . ASN A 1 175 ? -1.277 1.127 -16.729 1.00 76.19 175 ASN A C 1
ATOM 1421 O O . ASN A 1 175 ? -1.179 1.166 -15.498 1.00 76.19 175 ASN A O 1
ATOM 1425 N N . PRO A 1 176 ? -0.291 1.613 -17.512 1.00 80.94 176 PRO A N 1
ATOM 1426 C CA . PRO A 1 176 ? 0.947 2.195 -16.990 1.00 80.94 176 PRO A CA 1
ATOM 1427 C C . PRO A 1 176 ? 0.734 3.335 -15.988 1.00 80.94 176 PRO A C 1
ATOM 1429 O O . PRO A 1 176 ? 1.534 3.519 -15.075 1.00 80.94 176 PRO A O 1
ATOM 1432 N N . ALA A 1 177 ? -0.337 4.114 -16.159 1.00 78.69 177 ALA A N 1
ATOM 1433 C CA . ALA A 1 177 ? -0.628 5.250 -15.295 1.00 78.69 177 ALA A CA 1
ATOM 1434 C C . ALA A 1 177 ? -1.102 4.806 -13.904 1.00 78.69 177 ALA A C 1
ATOM 1436 O O . ALA A 1 177 ? -0.760 5.457 -12.922 1.00 78.69 177 ALA A O 1
ATOM 1437 N N . GLN A 1 178 ? -1.882 3.723 -13.806 1.00 83.31 178 GLN A N 1
ATOM 1438 C CA . GLN A 1 178 ? -2.290 3.150 -12.518 1.00 83.31 178 GLN A CA 1
ATOM 1439 C C . GLN A 1 178 ? -1.084 2.645 -11.732 1.00 83.31 178 GLN A C 1
ATOM 1441 O O . GLN A 1 178 ? -0.944 2.973 -10.559 1.00 83.31 178 GLN A O 1
ATOM 1446 N N . HIS A 1 179 ? -0.168 1.944 -12.401 1.00 85.88 179 HIS A N 1
ATOM 1447 C CA . HIS A 1 179 ? 1.092 1.513 -11.803 1.00 85.88 179 HIS A CA 1
ATOM 1448 C C . HIS A 1 179 ? 1.875 2.687 -11.185 1.00 85.88 179 HIS A C 1
ATOM 1450 O O . HIS A 1 179 ? 2.294 2.627 -10.033 1.00 85.88 179 HIS A O 1
ATOM 1456 N N . LEU A 1 180 ? 2.001 3.795 -11.921 1.00 83.06 180 LEU A N 1
ATOM 1457 C CA . LEU A 1 180 ? 2.671 4.999 -11.427 1.00 83.06 180 LEU A CA 1
ATOM 1458 C C . LEU A 1 180 ? 1.944 5.631 -10.225 1.00 83.06 180 LEU A C 1
ATOM 1460 O O . LEU A 1 180 ? 2.602 6.033 -9.267 1.00 83.06 180 LEU A O 1
ATOM 1464 N N . ARG A 1 181 ? 0.605 5.690 -10.230 1.00 83.75 181 ARG A N 1
ATOM 1465 C CA . ARG A 1 181 ? -0.170 6.201 -9.083 1.00 83.75 181 ARG A CA 1
ATOM 1466 C C . ARG A 1 181 ? -0.034 5.318 -7.841 1.00 83.75 181 ARG A C 1
ATOM 1468 O O . ARG A 1 181 ? 0.101 5.862 -6.752 1.00 83.75 181 ARG A O 1
ATOM 1475 N N . ILE A 1 182 ? 0.013 3.991 -7.998 1.00 87.31 182 ILE A N 1
ATOM 1476 C CA . ILE A 1 182 ? 0.299 3.053 -6.898 1.00 87.31 182 ILE A CA 1
ATOM 1477 C C . ILE A 1 182 ? 1.672 3.359 -6.290 1.00 87.31 182 ILE A C 1
ATOM 1479 O O . ILE A 1 182 ? 1.775 3.542 -5.082 1.00 87.31 182 ILE A O 1
ATOM 1483 N N . LEU A 1 183 ? 2.717 3.490 -7.115 1.00 86.19 183 LEU A N 1
ATOM 1484 C CA . LEU A 1 183 ? 4.057 3.838 -6.627 1.00 86.19 183 LEU A CA 1
ATOM 1485 C C . LEU A 1 183 ? 4.083 5.193 -5.903 1.00 86.19 183 LEU A C 1
ATOM 1487 O O . LEU A 1 183 ? 4.731 5.318 -4.866 1.00 86.19 183 LEU A O 1
ATOM 1491 N N . ALA A 1 184 ? 3.369 6.201 -6.416 1.00 80.69 184 ALA A N 1
ATOM 1492 C CA . ALA A 1 184 ? 3.268 7.505 -5.761 1.00 80.69 184 ALA A CA 1
ATOM 1493 C C . ALA A 1 184 ? 2.514 7.444 -4.428 1.00 80.69 184 ALA A C 1
ATOM 1495 O O . ALA A 1 184 ? 2.896 8.146 -3.497 1.00 80.69 184 ALA A O 1
ATOM 1496 N N . GLN A 1 185 ? 1.488 6.597 -4.316 1.00 83.88 185 GLN A N 1
ATOM 1497 C CA . GLN A 1 185 ? 0.780 6.383 -3.057 1.00 83.88 185 GLN A CA 1
ATOM 1498 C C . GLN A 1 185 ? 1.691 5.741 -2.008 1.00 83.88 185 GLN A C 1
ATOM 1500 O O . GLN A 1 185 ? 1.725 6.208 -0.872 1.00 83.88 185 GLN A O 1
ATOM 1505 N N . ILE A 1 186 ? 2.455 4.712 -2.391 1.00 87.81 186 ILE A N 1
ATOM 1506 C CA . ILE A 1 186 ? 3.405 4.051 -1.486 1.00 87.81 186 ILE A CA 1
ATOM 1507 C C . ILE A 1 186 ? 4.474 5.045 -1.038 1.00 87.81 186 ILE A C 1
ATOM 1509 O O . ILE A 1 186 ? 4.681 5.204 0.159 1.00 87.81 186 ILE A O 1
ATOM 1513 N N . ALA A 1 187 ? 5.102 5.761 -1.977 1.00 80.12 187 ALA A N 1
ATOM 1514 C CA . ALA A 1 187 ? 6.075 6.800 -1.645 1.00 80.12 187 ALA A CA 1
ATOM 1515 C C . ALA A 1 187 ? 5.459 7.854 -0.716 1.00 80.12 187 ALA A C 1
ATOM 1517 O O . ALA A 1 187 ? 6.035 8.206 0.304 1.00 80.12 187 ALA A O 1
ATOM 1518 N N . GLY A 1 188 ? 4.231 8.289 -1.009 1.00 79.06 188 GLY A N 1
ATOM 1519 C CA . GLY A 1 188 ? 3.529 9.254 -0.182 1.00 79.06 188 GLY A CA 1
ATOM 1520 C C . GLY A 1 188 ? 3.300 8.788 1.251 1.00 79.06 188 GLY A C 1
ATOM 1521 O O . GLY A 1 188 ? 3.401 9.621 2.146 1.00 79.06 188 GLY A O 1
ATOM 1522 N N . ARG A 1 189 ? 3.035 7.491 1.452 1.00 84.19 189 ARG A N 1
ATOM 1523 C CA . ARG A 1 189 ? 2.852 6.880 2.771 1.00 84.19 189 ARG A CA 1
ATOM 1524 C C . ARG A 1 189 ? 4.168 6.677 3.519 1.00 84.19 189 ARG A C 1
ATOM 1526 O O . ARG A 1 189 ? 4.187 6.841 4.735 1.00 84.19 189 ARG A O 1
ATOM 1533 N N . VAL A 1 190 ? 5.229 6.309 2.802 1.00 84.19 190 VAL A N 1
ATOM 1534 C CA . VAL A 1 190 ? 6.582 6.113 3.344 1.00 84.19 190 VAL A CA 1
ATOM 1535 C C . VAL A 1 190 ? 7.194 7.432 3.813 1.00 84.19 190 VAL A C 1
ATOM 1537 O O . VAL A 1 190 ? 7.820 7.459 4.865 1.00 84.19 190 VAL A O 1
ATOM 1540 N N . ASP A 1 191 ? 6.947 8.522 3.083 1.00 77.56 191 ASP A N 1
ATOM 1541 C CA . ASP A 1 191 ? 7.423 9.870 3.427 1.00 77.56 191 ASP A CA 1
ATOM 1542 C C . ASP A 1 191 ? 6.745 10.453 4.691 1.00 77.56 191 ASP A C 1
ATOM 1544 O O . ASP A 1 191 ? 7.058 11.568 5.111 1.00 77.56 191 ASP A O 1
ATOM 1548 N N . GLU A 1 192 ? 5.742 9.782 5.266 1.00 78.56 192 GLU A N 1
ATOM 1549 C CA . GLU A 1 192 ? 5.099 10.244 6.497 1.00 78.56 192 GLU A CA 1
ATOM 1550 C C . GLU A 1 192 ? 5.982 9.946 7.712 1.00 78.56 192 GLU A C 1
ATOM 1552 O O . GLU A 1 192 ? 6.408 8.814 7.923 1.00 78.56 192 GLU A O 1
ATOM 1557 N N . ASP A 1 193 ? 6.159 10.934 8.593 1.00 72.81 193 ASP A N 1
ATOM 1558 C CA . ASP A 1 193 ? 7.017 10.821 9.785 1.00 72.81 193 ASP A CA 1
ATOM 1559 C C . ASP A 1 193 ? 6.710 9.617 10.685 1.00 72.81 193 ASP A C 1
ATOM 1561 O O . ASP A 1 193 ? 7.596 9.093 11.354 1.00 72.81 193 ASP A O 1
ATOM 1565 N N . SER A 1 194 ? 5.446 9.192 10.732 1.00 78.88 194 SER A N 1
ATOM 1566 C CA . SER A 1 194 ? 4.996 8.064 11.551 1.00 78.88 194 SER A CA 1
ATOM 1567 C C . SER A 1 194 ? 5.253 6.697 10.919 1.00 78.88 194 SER A C 1
ATOM 1569 O O . SER A 1 194 ? 5.117 5.689 11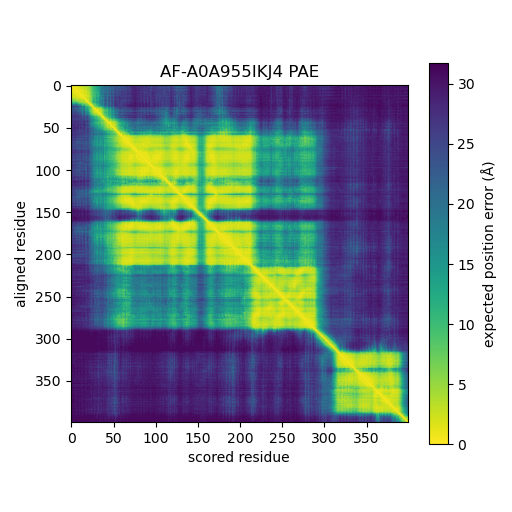.609 1.00 78.88 194 SER A O 1
ATOM 1571 N N . PHE A 1 195 ? 5.587 6.630 9.627 1.00 87.31 195 PHE A N 1
ATOM 1572 C CA . PHE A 1 195 ? 5.711 5.362 8.910 1.00 87.31 195 PHE A CA 1
ATOM 1573 C C . PHE A 1 195 ? 6.830 4.493 9.485 1.00 87.31 195 PHE A C 1
ATOM 1575 O O . PHE A 1 195 ? 6.580 3.342 9.830 1.00 87.31 195 PHE A O 1
ATOM 1582 N N . ALA A 1 196 ? 8.042 5.036 9.628 1.00 85.81 196 ALA A N 1
ATOM 1583 C CA . ALA A 1 196 ? 9.206 4.258 10.057 1.00 85.81 196 ALA A CA 1
ATOM 1584 C C . ALA A 1 196 ? 9.022 3.653 11.461 1.00 85.81 196 ALA A C 1
ATOM 1586 O O . ALA A 1 196 ? 9.346 2.486 11.685 1.00 85.81 196 ALA A O 1
ATOM 1587 N N . GLU A 1 197 ? 8.455 4.428 12.390 1.00 85.62 197 GLU A N 1
ATOM 1588 C CA . GLU A 1 197 ? 8.152 3.973 13.749 1.00 85.62 197 GLU A CA 1
ATOM 1589 C C . GLU A 1 197 ? 7.073 2.883 13.743 1.00 85.62 197 GLU A C 1
ATOM 1591 O O . GLU A 1 197 ? 7.281 1.810 14.311 1.00 85.62 197 GLU A O 1
ATOM 1596 N N . ALA A 1 198 ? 5.959 3.107 13.037 1.00 87.88 198 ALA A N 1
ATOM 1597 C CA . ALA A 1 198 ? 4.867 2.140 12.958 1.00 87.88 198 ALA A CA 1
ATOM 1598 C C . ALA A 1 198 ? 5.292 0.839 12.249 1.00 87.88 198 ALA A C 1
ATOM 1600 O O . ALA A 1 198 ? 4.964 -0.258 12.701 1.00 87.88 198 ALA A O 1
ATOM 1601 N N . TRP A 1 199 ? 6.093 0.940 11.184 1.00 93.75 199 TRP A N 1
ATOM 1602 C CA . TRP A 1 199 ? 6.654 -0.202 10.459 1.00 93.75 199 TRP A CA 1
ATOM 1603 C C . TRP A 1 199 ? 7.579 -1.053 11.338 1.00 93.75 199 TRP A C 1
ATOM 1605 O O . TRP A 1 199 ? 7.522 -2.288 11.314 1.00 93.75 199 TRP A O 1
ATOM 1615 N N . ALA A 1 200 ? 8.425 -0.407 12.145 1.00 90.50 200 ALA A N 1
ATOM 1616 C CA . ALA A 1 200 ? 9.308 -1.091 13.083 1.00 90.50 200 ALA A CA 1
ATOM 1617 C C . ALA A 1 200 ? 8.533 -1.733 14.249 1.00 90.50 200 ALA A C 1
ATOM 1619 O O . ALA A 1 200 ? 8.852 -2.859 14.649 1.00 90.50 200 ALA A O 1
ATOM 1620 N N . ALA A 1 201 ? 7.508 -1.046 14.761 1.00 90.00 201 ALA A N 1
ATOM 1621 C CA . ALA A 1 201 ? 6.697 -1.484 15.894 1.00 90.00 201 ALA A CA 1
ATOM 1622 C C . ALA A 1 201 ? 5.692 -2.598 15.552 1.00 90.00 201 ALA A C 1
ATOM 1624 O O . ALA A 1 201 ? 5.303 -3.343 16.450 1.00 90.00 201 ALA A O 1
ATOM 1625 N N . ALA A 1 202 ? 5.304 -2.750 14.280 1.00 91.25 202 ALA A N 1
ATOM 1626 C CA . ALA A 1 202 ? 4.316 -3.742 13.858 1.00 91.25 202 ALA A CA 1
ATOM 1627 C C . ALA A 1 202 ? 4.672 -5.166 14.336 1.00 91.25 202 ALA A C 1
ATOM 1629 O O . ALA A 1 202 ? 5.760 -5.691 14.070 1.00 91.25 202 ALA A O 1
ATOM 1630 N N . SER A 1 203 ? 3.751 -5.820 15.031 1.00 87.69 203 SER A N 1
ATOM 1631 C CA . SER A 1 203 ? 4.000 -7.098 15.710 1.00 87.69 203 SER A CA 1
ATOM 1632 C C . SER A 1 203 ? 3.693 -8.320 14.845 1.00 87.69 203 SER A C 1
ATOM 1634 O O . SER A 1 203 ? 4.118 -9.427 15.160 1.00 87.69 203 SER A O 1
ATOM 1636 N N . ASN A 1 204 ? 2.952 -8.140 13.753 1.00 85.88 204 ASN A N 1
ATOM 1637 C CA . ASN A 1 204 ? 2.472 -9.222 12.899 1.00 85.88 204 ASN A CA 1
ATOM 1638 C C . ASN A 1 204 ? 2.278 -8.741 11.451 1.00 85.88 204 ASN A C 1
ATOM 1640 O O . ASN A 1 204 ? 2.341 -7.547 11.152 1.00 85.88 204 ASN A O 1
ATOM 1644 N N . GLU A 1 205 ? 2.013 -9.678 10.536 1.00 88.81 205 GLU A N 1
ATOM 1645 C CA . GLU A 1 205 ? 1.810 -9.350 9.122 1.00 88.81 205 GLU A CA 1
ATOM 1646 C C . GLU A 1 205 ? 0.611 -8.428 8.865 1.00 88.81 205 GLU A C 1
ATOM 1648 O O . GLU A 1 205 ? 0.561 -7.740 7.845 1.00 88.81 205 GLU A O 1
ATOM 1653 N N . ARG A 1 206 ? -0.399 -8.454 9.738 1.00 83.62 206 ARG A N 1
ATOM 1654 C CA . ARG A 1 206 ? -1.585 -7.607 9.602 1.00 83.62 206 ARG A CA 1
ATOM 1655 C C . ARG A 1 206 ? -1.203 -6.152 9.840 1.00 83.62 206 ARG A C 1
ATOM 1657 O O . ARG A 1 206 ? -1.464 -5.329 8.972 1.00 83.62 206 ARG A O 1
ATOM 1664 N N . GLU A 1 207 ? -0.547 -5.858 10.957 1.00 85.56 207 GLU A N 1
ATOM 1665 C CA . GLU A 1 207 ? -0.088 -4.504 11.278 1.00 85.56 207 GLU A CA 1
ATOM 1666 C C . GLU A 1 207 ? 0.853 -3.969 10.193 1.00 85.56 207 GLU A C 1
ATOM 1668 O O . GLU A 1 207 ? 0.742 -2.813 9.808 1.00 85.56 207 GLU A O 1
ATOM 1673 N N . LEU A 1 208 ? 1.700 -4.818 9.596 1.00 91.75 208 LEU A N 1
ATOM 1674 C CA . LEU A 1 208 ? 2.532 -4.416 8.454 1.00 91.75 208 LEU A CA 1
ATOM 1675 C C . LEU A 1 208 ? 1.710 -3.961 7.237 1.00 91.75 208 LEU A C 1
ATOM 1677 O O . LEU A 1 208 ? 2.075 -2.988 6.580 1.00 91.75 208 LEU A O 1
ATOM 1681 N N . ARG A 1 209 ? 0.587 -4.624 6.934 1.00 89.31 209 ARG A N 1
ATOM 1682 C CA . ARG A 1 209 ? -0.327 -4.181 5.867 1.00 89.31 209 ARG A CA 1
ATOM 1683 C C . ARG A 1 209 ? -1.045 -2.890 6.257 1.00 89.31 209 ARG A C 1
ATOM 1685 O O . ARG A 1 209 ? -1.130 -1.979 5.440 1.00 89.31 209 ARG A O 1
ATOM 1692 N N . GLU A 1 210 ? -1.526 -2.803 7.496 1.00 85.25 210 GLU A N 1
ATOM 1693 C CA . GLU A 1 210 ? -2.239 -1.631 8.021 1.00 85.25 210 GLU A CA 1
ATOM 1694 C C . GLU A 1 210 ? -1.356 -0.376 8.004 1.00 85.25 210 GLU A C 1
ATOM 1696 O O . GLU A 1 210 ? -1.834 0.687 7.626 1.00 85.25 210 GLU A O 1
ATOM 1701 N N . VAL A 1 211 ? -0.050 -0.502 8.271 1.00 88.50 211 VAL A N 1
ATOM 1702 C CA . VAL A 1 211 ? 0.906 0.613 8.163 1.00 88.50 211 VAL A CA 1
ATOM 1703 C C . VAL A 1 211 ? 0.937 1.217 6.755 1.00 88.50 211 VAL A C 1
ATOM 1705 O O . VAL A 1 211 ? 1.187 2.410 6.627 1.00 88.50 211 VAL A O 1
ATOM 1708 N N . LEU A 1 212 ? 0.666 0.454 5.692 1.00 87.56 212 LEU A N 1
ATOM 1709 C CA . LEU A 1 212 ? 0.608 0.991 4.325 1.00 87.56 212 LEU A CA 1
ATOM 1710 C C . LEU A 1 212 ? -0.757 1.557 3.927 1.00 87.56 212 LEU A C 1
ATOM 1712 O O . LEU A 1 212 ? -0.849 2.305 2.949 1.00 87.56 212 LEU A O 1
ATOM 1716 N N . LEU A 1 213 ? -1.805 1.215 4.668 1.00 82.06 213 LEU A N 1
ATOM 1717 C CA . LEU A 1 213 ? -3.129 1.788 4.492 1.00 82.06 213 LEU A CA 1
ATOM 1718 C C . LEU A 1 213 ? -3.216 3.114 5.265 1.00 82.06 213 LEU A C 1
ATOM 1720 O O . LEU A 1 213 ? -2.451 3.376 6.193 1.00 82.06 213 LEU A O 1
ATOM 1724 N N . ARG A 1 214 ? -4.133 3.993 4.856 1.00 67.31 214 ARG A N 1
ATOM 1725 C CA . ARG A 1 214 ? -4.461 5.188 5.644 1.00 67.31 214 ARG A CA 1
ATOM 1726 C C . ARG A 1 214 ? -5.553 4.832 6.644 1.00 67.31 214 ARG A C 1
ATOM 1728 O O . ARG A 1 214 ? -6.516 4.180 6.252 1.00 67.31 214 ARG A O 1
ATOM 1735 N N . ASP A 1 215 ? -5.430 5.285 7.891 1.00 62.41 215 ASP A N 1
ATOM 1736 C CA . ASP A 1 215 ? -6.349 4.948 8.997 1.00 62.41 215 ASP A CA 1
ATOM 1737 C C . ASP A 1 215 ? -7.831 5.262 8.714 1.00 62.41 215 ASP A C 1
ATOM 1739 O O . ASP A 1 215 ? -8.724 4.700 9.354 1.00 62.41 215 ASP A O 1
ATOM 1743 N N . ASP A 1 216 ? -8.103 6.151 7.757 1.00 65.69 216 ASP A N 1
ATOM 1744 C CA . ASP A 1 216 ? -9.440 6.540 7.313 1.00 65.69 216 ASP A CA 1
ATOM 1745 C C . ASP A 1 216 ? -10.019 5.644 6.202 1.00 65.69 216 ASP A C 1
ATOM 1747 O O . ASP A 1 216 ? -11.221 5.692 5.963 1.00 65.69 216 ASP A O 1
ATOM 1751 N N . ARG A 1 217 ? -9.215 4.800 5.541 1.00 70.25 217 ARG A N 1
ATOM 1752 C CA . ARG A 1 217 ? -9.622 3.988 4.371 1.00 70.25 217 ARG A CA 1
ATOM 1753 C C . ARG A 1 217 ? -9.787 2.496 4.641 1.00 70.25 217 ARG A C 1
ATOM 1755 O O . ARG A 1 217 ? -10.125 1.732 3.734 1.00 70.25 217 ARG A O 1
ATOM 1762 N N . PHE A 1 218 ? -9.600 2.064 5.883 1.00 77.94 218 PHE A N 1
ATOM 1763 C CA . PHE A 1 218 ? -9.884 0.690 6.282 1.00 77.94 218 PHE A CA 1
ATOM 1764 C C . PHE A 1 218 ? -10.471 0.600 7.694 1.00 77.94 218 PHE A C 1
ATOM 1766 O O . PHE A 1 218 ? -10.346 1.502 8.524 1.00 77.94 218 PHE A O 1
ATOM 1773 N N . ALA A 1 219 ? -11.134 -0.515 7.970 1.00 78.19 219 ALA A N 1
ATOM 1774 C CA . ALA A 1 219 ? -11.590 -0.909 9.293 1.00 78.19 219 ALA A CA 1
ATOM 1775 C C . ALA A 1 219 ? -11.366 -2.410 9.461 1.00 78.19 219 ALA A C 1
ATOM 1777 O O . ALA A 1 219 ? -11.695 -3.189 8.566 1.00 78.19 219 ALA A O 1
ATOM 1778 N N . THR A 1 220 ? -10.842 -2.818 10.611 1.00 81.56 220 THR A N 1
ATOM 1779 C CA . THR A 1 220 ? -10.715 -4.233 10.958 1.00 81.56 220 THR A CA 1
ATOM 1780 C C . THR A 1 220 ? -11.598 -4.515 12.160 1.00 81.56 220 THR A C 1
ATOM 1782 O O . THR A 1 220 ? -11.406 -3.901 13.204 1.00 81.56 220 THR A O 1
ATOM 1785 N N . ILE A 1 221 ? -12.544 -5.442 12.018 1.00 86.38 221 ILE A N 1
ATOM 1786 C CA . ILE A 1 221 ? -13.494 -5.777 13.082 1.00 86.38 221 ILE A CA 1
ATOM 1787 C C . ILE A 1 221 ? -13.597 -7.286 13.291 1.00 86.38 221 ILE A C 1
ATOM 1789 O O . ILE A 1 221 ? -13.417 -8.076 12.361 1.00 86.38 221 ILE A O 1
ATOM 1793 N N . ASP A 1 222 ? -13.912 -7.675 14.523 1.00 87.56 222 ASP A N 1
ATOM 1794 C CA . ASP A 1 222 ? -14.113 -9.065 14.921 1.00 87.56 222 ASP A CA 1
ATOM 1795 C C . ASP A 1 222 ? -15.599 -9.431 14.928 1.00 87.56 222 ASP A C 1
ATOM 1797 O O . ASP A 1 222 ? -16.430 -8.714 15.494 1.00 87.56 222 ASP A O 1
ATOM 1801 N N . ILE A 1 223 ? -15.942 -10.576 14.340 1.00 89.00 223 ILE A N 1
ATOM 1802 C CA . ILE A 1 223 ? -17.284 -11.161 14.403 1.00 89.00 223 ILE A CA 1
ATOM 1803 C C . ILE A 1 223 ? -17.383 -11.976 15.696 1.00 89.00 223 ILE A C 1
ATOM 1805 O O . ILE A 1 223 ? -17.148 -13.182 15.709 1.00 89.00 223 ILE A O 1
ATOM 1809 N N . VAL A 1 224 ? -17.695 -11.312 16.811 1.00 86.12 224 VAL A N 1
ATOM 1810 C CA . VAL A 1 224 ? -17.719 -11.926 18.151 1.00 86.12 224 VAL A CA 1
ATOM 1811 C C . VAL A 1 224 ? -19.102 -11.869 18.795 1.00 86.12 224 VAL A C 1
ATOM 1813 O O . VAL A 1 224 ? -19.769 -10.837 18.703 1.00 86.12 224 VAL A O 1
ATOM 1816 N N . PRO A 1 225 ? -19.541 -12.936 19.495 1.00 78.62 225 PRO A N 1
ATOM 1817 C CA . PRO A 1 225 ? -20.840 -12.973 20.164 1.00 78.62 225 PRO A CA 1
ATOM 1818 C C . PRO A 1 225 ? -21.113 -11.722 21.011 1.00 78.62 225 PRO A C 1
ATOM 1820 O O . PRO A 1 225 ? -20.310 -11.359 21.865 1.00 78.62 225 PRO A O 1
ATOM 1823 N N . GLY A 1 226 ? -22.262 -11.075 20.790 1.00 75.81 226 GLY A N 1
ATOM 1824 C CA . GLY A 1 226 ? -22.681 -9.877 21.531 1.00 75.81 226 GLY A CA 1
ATOM 1825 C C . GLY A 1 226 ? -22.312 -8.533 20.889 1.00 75.81 226 GLY A C 1
ATOM 1826 O O . GLY A 1 226 ? -22.836 -7.513 21.329 1.00 75.81 226 GLY A O 1
ATOM 1827 N N . ALA A 1 227 ? -21.487 -8.510 19.838 1.00 80.00 227 ALA A N 1
ATOM 1828 C CA . ALA A 1 227 ? -21.237 -7.307 19.042 1.00 80.00 227 ALA A CA 1
ATOM 1829 C C . ALA A 1 227 ? -22.224 -7.186 17.856 1.00 80.00 227 ALA A C 1
ATOM 1831 O O . ALA A 1 227 ? -22.696 -8.210 17.351 1.00 80.00 227 ALA A O 1
ATOM 1832 N N . PRO A 1 228 ? -22.512 -5.964 17.353 1.00 79.31 228 PRO A N 1
ATOM 1833 C CA . PRO A 1 228 ? -23.305 -5.746 16.136 1.00 79.31 228 PRO A CA 1
ATOM 1834 C C . PRO A 1 228 ? -22.764 -6.509 14.920 1.00 79.31 228 PRO A C 1
ATOM 1836 O O . PRO A 1 228 ? -23.531 -6.927 14.054 1.00 79.31 228 PRO A O 1
ATOM 1839 N N . THR A 1 229 ? -21.454 -6.770 14.895 1.00 83.19 229 THR A N 1
ATOM 1840 C CA . THR A 1 229 ? -20.772 -7.589 13.885 1.00 83.19 229 THR A CA 1
ATOM 1841 C C . THR A 1 229 ? -21.326 -9.003 13.753 1.00 83.19 229 THR A C 1
ATOM 1843 O O . THR A 1 229 ? -21.246 -9.580 12.673 1.00 83.19 229 THR A O 1
ATOM 1846 N N . MET A 1 230 ? -21.953 -9.562 14.793 1.00 84.75 230 MET A N 1
ATOM 1847 C CA . MET A 1 230 ? -22.579 -10.887 14.719 1.00 84.75 230 MET A CA 1
ATOM 1848 C C . MET A 1 230 ? -23.728 -10.965 13.728 1.00 84.75 230 MET A C 1
ATOM 1850 O O . MET A 1 230 ? -24.023 -12.059 13.256 1.00 84.75 230 MET A O 1
ATOM 1854 N N . ALA A 1 231 ? -24.350 -9.836 13.376 1.00 84.19 231 ALA A N 1
ATOM 1855 C CA . ALA A 1 231 ? -25.353 -9.800 12.317 1.00 84.19 231 ALA A CA 1
ATOM 1856 C C . ALA A 1 231 ? -24.775 -10.207 10.948 1.00 84.19 231 ALA A C 1
ATOM 1858 O O . ALA A 1 231 ? -25.522 -10.621 10.068 1.00 84.19 231 ALA A O 1
ATOM 1859 N N . LEU A 1 232 ? -23.451 -10.116 10.777 1.00 84.56 232 LEU A N 1
ATOM 1860 C CA . LEU A 1 232 ? -22.751 -10.536 9.566 1.00 84.56 232 LEU A CA 1
ATOM 1861 C C . LEU A 1 232 ? -22.498 -12.053 9.534 1.00 84.56 232 LEU A C 1
ATOM 1863 O O . LEU A 1 232 ? -22.316 -12.619 8.456 1.00 84.56 232 LEU A O 1
ATOM 1867 N N . ALA A 1 233 ? -22.504 -12.728 10.689 1.00 88.94 233 ALA A N 1
ATOM 1868 C CA . ALA A 1 233 ? -22.243 -14.161 10.774 1.00 88.94 233 ALA A CA 1
ATOM 1869 C C . ALA A 1 233 ? -23.326 -14.975 10.045 1.00 88.94 233 ALA A C 1
ATOM 1871 O O . ALA A 1 233 ? -24.520 -14.718 10.173 1.00 88.94 233 ALA A O 1
ATOM 1872 N N . GLY A 1 234 ? -22.905 -15.989 9.290 1.00 86.25 234 GLY A N 1
ATOM 1873 C CA . GLY A 1 234 ? -23.780 -16.839 8.482 1.00 86.25 234 GLY A CA 1
ATOM 1874 C C . GLY A 1 234 ? -24.206 -16.229 7.143 1.00 86.25 234 GLY A C 1
ATOM 1875 O O . GLY A 1 234 ? -24.889 -16.904 6.377 1.00 86.25 234 GLY A O 1
ATOM 1876 N N . THR A 1 235 ? -23.787 -14.998 6.833 1.00 87.12 235 THR A N 1
ATOM 1877 C CA . THR A 1 235 ? -24.105 -14.325 5.565 1.00 87.12 235 THR A CA 1
ATOM 1878 C C . THR A 1 235 ? -22.972 -14.527 4.557 1.00 87.12 235 THR A C 1
ATOM 1880 O O . THR A 1 235 ? -21.790 -14.439 4.908 1.00 87.12 235 THR A O 1
ATOM 1883 N N . ALA A 1 236 ? -23.317 -14.820 3.300 1.00 88.00 236 ALA A N 1
ATOM 1884 C CA . ALA A 1 236 ? -22.352 -14.828 2.204 1.00 88.00 236 ALA A CA 1
ATOM 1885 C C . ALA A 1 236 ? -21.936 -13.392 1.870 1.00 88.00 236 ALA A C 1
ATOM 1887 O O . ALA A 1 236 ? -22.772 -12.495 1.856 1.00 88.00 236 ALA A O 1
ATOM 1888 N N . ILE A 1 237 ? -20.659 -13.160 1.573 1.00 84.00 237 ILE A N 1
ATOM 1889 C CA . ILE A 1 237 ? -20.121 -11.805 1.353 1.00 84.00 237 ILE A CA 1
ATOM 1890 C C . ILE A 1 237 ? -20.857 -11.040 0.256 1.00 84.00 237 ILE A C 1
ATOM 1892 O O . ILE A 1 237 ? -21.051 -9.836 0.392 1.00 84.00 237 ILE A O 1
ATOM 1896 N N . GLY A 1 238 ? -21.288 -11.724 -0.809 1.00 76.56 238 GLY A N 1
ATOM 1897 C CA . GLY A 1 238 ? -22.066 -11.105 -1.884 1.00 76.56 238 GLY A CA 1
ATOM 1898 C C . GLY A 1 238 ? -23.414 -10.534 -1.433 1.00 76.56 238 GLY A C 1
ATOM 1899 O O . GLY A 1 238 ? -23.919 -9.619 -2.076 1.00 76.56 238 GLY A O 1
ATOM 1900 N N . ASP A 1 239 ? -23.954 -11.031 -0.318 1.00 80.56 239 ASP A N 1
ATOM 1901 C CA . ASP A 1 239 ? -25.239 -10.622 0.253 1.00 80.56 239 ASP A CA 1
ATOM 1902 C C . ASP A 1 239 ? -25.077 -9.667 1.451 1.00 80.56 239 ASP A C 1
ATOM 1904 O O . ASP A 1 239 ? -26.066 -9.201 2.022 1.00 80.56 239 ASP A O 1
ATOM 1908 N N . VAL A 1 240 ? -23.838 -9.351 1.850 1.00 83.75 240 VAL A N 1
ATOM 1909 C CA . VAL A 1 240 ? -23.573 -8.408 2.942 1.00 83.75 240 VAL A CA 1
ATOM 1910 C C . VAL A 1 240 ? -23.875 -6.984 2.477 1.00 83.75 240 VAL A C 1
ATOM 1912 O O . VAL A 1 240 ? -23.281 -6.476 1.526 1.00 83.75 240 VAL A O 1
ATOM 1915 N N . ALA A 1 241 ? -24.763 -6.301 3.201 1.00 78.50 241 ALA A N 1
ATOM 1916 C CA . ALA A 1 241 ? -25.094 -4.900 2.959 1.00 78.50 241 ALA A CA 1
ATOM 1917 C C . ALA A 1 241 ? -23.973 -3.973 3.464 1.00 78.50 241 ALA A C 1
ATOM 1919 O O . ALA A 1 241 ? -24.041 -3.426 4.566 1.00 78.50 241 ALA A O 1
ATOM 1920 N N . LEU A 1 242 ? -22.923 -3.812 2.657 1.00 81.94 242 LEU A N 1
ATOM 1921 C CA . LEU A 1 242 ? -21.853 -2.850 2.918 1.00 81.94 242 LEU A CA 1
ATOM 1922 C C . LEU A 1 242 ? -22.254 -1.434 2.468 1.00 81.94 242 LEU A C 1
ATOM 1924 O O . LEU A 1 242 ? -22.985 -1.285 1.483 1.00 81.94 242 LEU A O 1
ATOM 1928 N N . PRO A 1 243 ? -21.756 -0.381 3.144 1.00 80.25 243 PRO A N 1
ATOM 1929 C CA . PRO A 1 243 ? -21.865 0.985 2.647 1.00 80.25 243 PRO A CA 1
ATOM 1930 C C . PRO A 1 243 ? -21.283 1.144 1.230 1.00 80.25 243 PRO A C 1
ATOM 1932 O O . PRO A 1 243 ? -20.438 0.344 0.809 1.00 80.25 243 PRO A O 1
ATOM 1935 N N . PRO A 1 244 ? -21.695 2.187 0.480 1.00 73.88 244 PRO A N 1
ATOM 1936 C CA . PRO A 1 244 ? -21.151 2.457 -0.845 1.00 73.88 244 PRO A CA 1
ATOM 1937 C C . PRO A 1 244 ? -19.625 2.553 -0.814 1.00 73.88 244 PRO A C 1
ATOM 1939 O O . PRO A 1 244 ? -19.052 3.144 0.099 1.00 73.88 244 PRO A O 1
ATOM 1942 N N . HIS A 1 245 ? -18.978 2.007 -1.844 1.00 77.00 245 HIS A N 1
ATOM 1943 C CA . HIS A 1 245 ? -17.520 2.017 -1.994 1.00 77.00 245 HIS A CA 1
ATOM 1944 C C . HIS A 1 245 ? -16.752 1.283 -0.882 1.00 77.00 245 HIS A C 1
ATOM 1946 O O . HIS A 1 245 ? -15.567 1.552 -0.703 1.00 77.00 245 HIS A O 1
ATOM 1952 N N . CYS A 1 246 ? -17.393 0.347 -0.172 1.00 82.12 246 CYS A N 1
ATOM 1953 C CA . CYS A 1 246 ? -16.733 -0.573 0.749 1.00 82.12 246 CYS A CA 1
ATOM 1954 C C . CYS A 1 246 ? -16.681 -1.999 0.189 1.00 82.12 246 CYS A C 1
ATOM 1956 O O . CYS A 1 246 ? -17.616 -2.464 -0.462 1.00 82.12 246 CYS A O 1
ATOM 1958 N N . LEU A 1 247 ? -15.599 -2.713 0.489 1.00 85.25 247 LEU A N 1
ATOM 1959 C CA . LEU A 1 247 ? -15.431 -4.129 0.184 1.00 85.25 247 LEU A CA 1
ATOM 1960 C C . LEU A 1 247 ? -14.732 -4.843 1.344 1.00 85.25 247 LEU A C 1
ATOM 1962 O O . LEU A 1 247 ? -13.800 -4.306 1.944 1.00 85.25 247 LEU A O 1
ATOM 1966 N N . ILE A 1 248 ? -15.157 -6.070 1.646 1.00 86.38 248 ILE A N 1
ATOM 1967 C CA . ILE A 1 248 ? -14.407 -6.958 2.542 1.00 86.38 248 ILE A CA 1
ATOM 1968 C C . ILE A 1 248 ? -13.223 -7.489 1.738 1.00 86.38 248 ILE A C 1
ATOM 1970 O O . ILE A 1 248 ? -13.407 -8.177 0.736 1.00 86.38 248 ILE A O 1
ATOM 1974 N N . ALA A 1 249 ? -12.010 -7.112 2.132 1.00 79.44 249 ALA A N 1
ATOM 1975 C CA . ALA A 1 249 ? -10.801 -7.395 1.366 1.00 79.44 249 ALA A CA 1
ATOM 1976 C C . ALA A 1 249 ? -10.118 -8.688 1.809 1.00 79.44 249 ALA A C 1
ATOM 1978 O O . ALA A 1 249 ? -9.523 -9.383 0.986 1.00 79.44 249 ALA A O 1
ATOM 1979 N N . VAL A 1 250 ? -10.204 -8.998 3.103 1.00 81.38 250 VAL A N 1
ATOM 1980 C CA . VAL A 1 250 ? -9.592 -10.170 3.733 1.00 81.38 250 VAL A CA 1
ATOM 1981 C C . VAL A 1 250 ? -10.492 -10.645 4.866 1.00 81.38 250 VAL A C 1
ATOM 1983 O O . VAL A 1 250 ? -11.031 -9.831 5.620 1.00 81.38 250 VAL A O 1
ATOM 1986 N N . ILE A 1 251 ? -10.628 -11.963 4.989 1.00 86.06 251 ILE A N 1
ATOM 1987 C CA . ILE A 1 251 ? -11.198 -12.621 6.163 1.00 86.06 251 ILE A CA 1
ATOM 1988 C C . ILE A 1 251 ? -10.091 -13.432 6.803 1.00 86.06 251 ILE A C 1
ATOM 1990 O O . ILE A 1 251 ? -9.436 -14.218 6.127 1.00 86.06 251 ILE A O 1
ATOM 1994 N N . ARG A 1 252 ? -9.900 -13.283 8.105 1.00 81.19 252 ARG A N 1
ATOM 1995 C CA . ARG A 1 252 ? -9.036 -14.168 8.870 1.00 81.19 252 ARG A CA 1
ATOM 1996 C C . ARG A 1 252 ? -9.892 -15.070 9.737 1.00 81.19 252 ARG A C 1
ATOM 1998 O O . ARG A 1 252 ? -10.654 -14.574 10.566 1.00 81.19 252 ARG A O 1
ATOM 2005 N N . ARG A 1 253 ? -9.729 -16.371 9.541 1.00 86.56 253 ARG A N 1
ATOM 2006 C CA . ARG A 1 253 ? -10.380 -17.411 10.328 1.00 86.56 253 ARG A CA 1
ATOM 2007 C C . ARG A 1 253 ? -9.291 -18.194 11.028 1.00 86.56 253 ARG A C 1
ATOM 2009 O O . ARG A 1 253 ? -8.450 -18.792 10.365 1.00 86.56 253 ARG A O 1
ATOM 2016 N N . ASP A 1 254 ? -9.284 -18.124 12.352 1.00 83.25 254 ASP A N 1
ATOM 2017 C CA . ASP A 1 254 ? -8.196 -18.650 13.171 1.00 83.25 254 ASP A CA 1
ATOM 2018 C C . ASP A 1 254 ? -6.834 -18.048 12.746 1.00 83.25 254 ASP A C 1
ATOM 2020 O O . ASP A 1 254 ? -6.631 -16.829 12.840 1.00 83.25 254 ASP A O 1
ATOM 2024 N N . GLU A 1 255 ? -5.916 -18.880 12.252 1.00 72.44 255 GLU A N 1
ATOM 2025 C CA . GLU A 1 255 ? -4.592 -18.483 11.747 1.00 72.44 255 GLU A CA 1
ATOM 2026 C C . GLU A 1 255 ? -4.558 -18.290 10.219 1.00 72.44 255 GLU A C 1
ATOM 2028 O O . GLU A 1 255 ? -3.584 -17.762 9.681 1.00 72.44 255 GLU A O 1
ATOM 2033 N N . ASP A 1 256 ? -5.625 -18.659 9.504 1.00 67.12 256 ASP A N 1
ATOM 2034 C CA . ASP A 1 256 ? -5.652 -18.634 8.043 1.00 67.12 256 ASP A CA 1
ATOM 2035 C C . ASP A 1 256 ? -6.187 -17.305 7.497 1.00 67.12 256 ASP A C 1
ATOM 2037 O O . ASP A 1 256 ? -7.235 -16.795 7.907 1.00 67.12 256 ASP A O 1
ATOM 2041 N N . SER A 1 257 ? -5.476 -16.758 6.507 1.00 75.75 257 SER A N 1
ATOM 2042 C CA . SER A 1 257 ? -5.916 -15.602 5.722 1.00 75.75 257 SER A CA 1
ATOM 2043 C C . SER A 1 257 ? -6.659 -16.066 4.469 1.00 75.75 257 SER A C 1
ATOM 2045 O O . SER A 1 257 ? -6.090 -16.692 3.572 1.00 75.75 257 SER A O 1
ATOM 2047 N N . ILE A 1 258 ? -7.947 -15.747 4.407 1.00 78.81 258 ILE A N 1
ATOM 2048 C CA . ILE A 1 258 ? -8.873 -16.122 3.345 1.00 78.81 258 ILE A CA 1
ATOM 2049 C C . ILE A 1 258 ? -9.147 -14.889 2.485 1.00 78.81 258 ILE A C 1
ATOM 2051 O O . ILE A 1 258 ? -9.638 -13.863 2.963 1.00 78.81 258 ILE A O 1
ATOM 2055 N N . ILE A 1 259 ? -8.870 -15.004 1.184 1.00 79.12 259 ILE A N 1
ATOM 2056 C CA . ILE A 1 259 ? -9.291 -13.997 0.207 1.00 79.12 259 ILE A CA 1
ATOM 2057 C C . ILE A 1 259 ? -10.770 -14.245 -0.119 1.00 79.12 259 ILE A C 1
ATOM 2059 O O . ILE A 1 259 ? -11.100 -15.305 -0.663 1.00 79.12 259 ILE A O 1
ATOM 2063 N N . PRO A 1 260 ? -11.657 -13.293 0.198 1.00 75.56 260 PRO A N 1
ATOM 2064 C CA . PRO A 1 260 ? -13.092 -13.469 0.083 1.00 75.56 260 PRO A CA 1
ATOM 2065 C C . PRO A 1 260 ? -13.557 -13.607 -1.370 1.00 75.56 260 PRO A C 1
ATOM 2067 O O . PRO A 1 260 ? -13.179 -12.830 -2.247 1.00 75.56 260 PRO A O 1
ATOM 2070 N N . ARG A 1 261 ? -14.424 -14.593 -1.610 1.00 76.81 261 ARG A N 1
ATOM 2071 C CA . ARG A 1 261 ? -15.232 -14.751 -2.830 1.00 76.81 261 ARG A CA 1
ATOM 2072 C C . ARG A 1 261 ? -16.685 -14.394 -2.519 1.00 76.81 261 ARG A C 1
ATOM 2074 O O . ARG A 1 261 ? -17.074 -14.355 -1.355 1.00 76.81 261 ARG A O 1
ATOM 2081 N N . SER A 1 262 ? -17.506 -14.155 -3.541 1.00 75.62 262 SER A N 1
ATOM 2082 C CA . SER A 1 262 ? -18.915 -13.773 -3.341 1.00 75.62 262 SER A CA 1
ATOM 2083 C C . SER A 1 262 ? -19.721 -14.803 -2.539 1.00 75.62 262 SER A C 1
ATOM 2085 O O . SER A 1 262 ? -20.626 -14.425 -1.806 1.00 75.62 262 SER A O 1
ATOM 2087 N N . ASP A 1 263 ? -19.369 -16.085 -2.647 1.00 83.50 263 ASP A N 1
ATOM 2088 C CA . ASP A 1 263 ? -19.973 -17.221 -1.942 1.00 83.50 263 ASP A CA 1
ATOM 2089 C C . ASP A 1 263 ? -19.311 -17.539 -0.590 1.00 83.50 263 ASP A C 1
ATOM 2091 O O . ASP A 1 263 ? -19.743 -18.449 0.116 1.00 83.50 263 ASP A O 1
ATOM 2095 N N . THR A 1 264 ? -18.256 -16.812 -0.210 1.00 84.19 264 THR A N 1
ATOM 2096 C CA . THR A 1 264 ? -17.585 -17.030 1.073 1.00 84.19 264 THR A CA 1
ATOM 2097 C C . THR A 1 264 ? -18.510 -16.591 2.202 1.00 84.19 264 THR A C 1
ATOM 2099 O O . THR A 1 264 ? -18.946 -15.444 2.244 1.00 84.19 264 THR A O 1
ATOM 2102 N N . VAL A 1 265 ? -18.818 -17.516 3.112 1.00 92.06 265 VAL A N 1
ATOM 2103 C CA . VAL A 1 265 ? -19.712 -17.280 4.252 1.00 92.06 265 VAL A CA 1
ATOM 2104 C C . VAL A 1 265 ? -18.903 -16.848 5.469 1.00 92.06 265 VAL A C 1
ATOM 2106 O O . VAL A 1 265 ? -17.965 -17.548 5.874 1.00 92.06 265 VAL A O 1
ATOM 2109 N N . LEU A 1 266 ? -19.291 -15.713 6.051 1.00 91.44 266 LEU A N 1
ATOM 2110 C CA . LEU A 1 266 ? -18.723 -15.189 7.291 1.00 91.44 266 LEU A CA 1
ATOM 2111 C C . LEU A 1 266 ? -19.127 -16.066 8.478 1.00 91.44 266 LEU A C 1
ATOM 2113 O O . LEU A 1 266 ? -20.274 -16.497 8.584 1.00 91.44 266 LEU A O 1
ATOM 2117 N N . GLN A 1 267 ? -18.195 -16.331 9.382 1.00 91.00 267 GLN A N 1
ATOM 2118 C CA . GLN A 1 267 ? -18.388 -17.190 10.547 1.00 91.00 267 GLN A CA 1
ATOM 2119 C C . GLN A 1 267 ? -18.113 -16.431 11.850 1.00 91.00 267 GLN A C 1
ATOM 2121 O O . GLN A 1 267 ? -17.336 -15.477 11.862 1.00 91.00 267 GLN A O 1
ATOM 2126 N N . PRO A 1 268 ? -18.735 -16.838 12.970 1.00 91.06 268 PRO A N 1
ATOM 2127 C CA . PRO A 1 268 ? -18.326 -16.363 14.285 1.00 91.06 268 PRO A CA 1
ATOM 2128 C C . PRO A 1 268 ? -16.838 -16.650 14.520 1.00 91.06 268 PRO A C 1
ATOM 2130 O O . PRO A 1 268 ? -16.372 -17.752 14.244 1.00 91.06 268 PRO A O 1
ATOM 2133 N N . GLY A 1 269 ? -16.112 -15.667 15.044 1.00 86.62 269 GLY A N 1
ATOM 2134 C CA . GLY A 1 269 ? -14.660 -15.707 15.214 1.00 86.62 269 GLY A CA 1
ATOM 2135 C C . GLY A 1 269 ? -13.873 -15.150 14.026 1.00 86.62 269 GLY A C 1
ATOM 2136 O O . GLY A 1 269 ? -12.682 -14.886 14.179 1.00 86.62 269 GLY A O 1
ATOM 2137 N N . ASP A 1 270 ? -14.514 -14.910 12.876 1.00 91.31 270 ASP A N 1
ATOM 2138 C CA . ASP A 1 270 ? -13.844 -14.269 11.747 1.00 91.31 270 ASP A CA 1
ATOM 2139 C C . ASP A 1 270 ? -13.442 -12.835 12.110 1.00 91.31 270 ASP A C 1
ATOM 2141 O O . ASP A 1 270 ? -14.239 -12.047 12.625 1.00 91.31 270 ASP A O 1
ATOM 2145 N N . ARG A 1 271 ? -12.209 -12.470 11.767 1.00 86.31 271 ARG A N 1
ATOM 2146 C CA . ARG A 1 271 ? -11.755 -11.079 11.739 1.00 86.31 271 ARG A CA 1
ATOM 2147 C C . ARG A 1 271 ? -11.797 -10.595 10.301 1.00 86.31 271 ARG A C 1
ATOM 2149 O O . ARG A 1 271 ? -11.098 -11.144 9.452 1.00 86.31 271 ARG A O 1
ATOM 2156 N N . ILE A 1 272 ? -12.592 -9.570 10.023 1.00 88.88 272 ILE A N 1
ATOM 2157 C CA . ILE A 1 272 ? -12.751 -9.033 8.671 1.00 88.88 272 ILE A CA 1
ATOM 2158 C C . ILE A 1 272 ? -12.047 -7.689 8.541 1.00 88.88 272 ILE A C 1
ATOM 2160 O O . ILE A 1 272 ? -12.167 -6.829 9.413 1.00 88.88 272 ILE A O 1
ATOM 2164 N N . THR A 1 273 ? -11.335 -7.501 7.433 1.00 82.69 273 THR A N 1
ATOM 2165 C CA . THR A 1 273 ? -10.782 -6.201 7.044 1.00 82.69 273 THR A CA 1
ATOM 2166 C C . THR A 1 273 ? -11.623 -5.638 5.910 1.00 82.69 273 THR A C 1
ATOM 2168 O O . THR A 1 273 ? -11.694 -6.212 4.819 1.00 82.69 273 THR A O 1
ATOM 2171 N N . VAL A 1 274 ? -12.269 -4.510 6.183 1.00 86.00 274 VAL A N 1
ATOM 2172 C CA . VAL A 1 274 ? -13.084 -3.752 5.239 1.00 86.00 274 VAL A CA 1
ATOM 2173 C C . VAL A 1 274 ? -12.307 -2.546 4.765 1.00 86.00 274 VAL A C 1
ATOM 2175 O O . VAL A 1 274 ? -11.634 -1.872 5.537 1.00 86.00 274 VAL A O 1
ATOM 2178 N N . ILE A 1 275 ? -12.401 -2.296 3.472 1.00 80.62 275 ILE A N 1
ATOM 2179 C CA . ILE A 1 275 ? -11.663 -1.261 2.771 1.00 80.62 275 ILE A CA 1
ATOM 2180 C C . ILE A 1 275 ? -12.648 -0.428 1.984 1.00 80.62 275 ILE A C 1
ATOM 2182 O O . ILE A 1 275 ? -13.572 -0.979 1.387 1.00 80.62 275 ILE A O 1
ATOM 2186 N N . GLY A 1 276 ? -12.446 0.881 1.959 1.00 79.56 276 GLY A N 1
ATOM 2187 C CA . GLY A 1 276 ? -13.296 1.762 1.185 1.00 79.56 276 GLY A CA 1
ATOM 2188 C C . GLY A 1 276 ? -12.917 3.225 1.294 1.00 79.56 276 GLY A C 1
ATOM 2189 O O . GLY A 1 276 ? -11.888 3.586 1.860 1.00 79.56 276 GLY A O 1
ATOM 2190 N N . GLN A 1 277 ? -13.777 4.072 0.739 1.00 76.56 277 GLN A N 1
ATOM 2191 C CA . GLN A 1 277 ? -13.638 5.520 0.881 1.00 76.56 277 GLN A CA 1
ATOM 2192 C C . GLN A 1 277 ? -13.889 5.953 2.337 1.00 76.56 277 GLN A C 1
ATOM 2194 O O . GLN A 1 277 ? -14.648 5.269 3.036 1.00 76.56 277 GLN A O 1
ATOM 2199 N N . PRO A 1 278 ? -13.304 7.077 2.797 1.00 74.75 278 PRO A N 1
ATOM 2200 C CA . PRO A 1 278 ? -13.414 7.521 4.186 1.00 74.75 278 PRO A CA 1
ATOM 2201 C C . PRO A 1 278 ? -14.850 7.587 4.710 1.00 74.75 278 PRO A C 1
ATOM 2203 O O . PRO A 1 278 ? -15.142 7.115 5.808 1.00 74.75 278 PRO A O 1
ATOM 2206 N N . GLU A 1 279 ? -15.782 8.092 3.904 1.00 75.81 279 GLU A N 1
ATOM 2207 C CA . GLU A 1 279 ? -17.195 8.195 4.272 1.00 75.81 279 GLU A CA 1
ATOM 2208 C C . GLU A 1 279 ? -17.836 6.813 4.459 1.00 75.81 279 GLU A C 1
ATOM 2210 O O . GLU A 1 279 ? -18.627 6.604 5.382 1.00 75.81 279 GLU A O 1
ATOM 2215 N N . GLY A 1 280 ? -17.469 5.854 3.604 1.00 80.38 280 GLY A N 1
ATOM 2216 C CA . GLY A 1 280 ? -17.941 4.474 3.671 1.00 80.38 280 GLY A CA 1
ATOM 2217 C C . GLY A 1 280 ? -17.392 3.737 4.891 1.00 80.38 280 GLY A C 1
ATOM 2218 O O . GLY A 1 280 ? -18.144 3.049 5.579 1.00 80.38 280 GLY A O 1
ATOM 2219 N N . ILE A 1 281 ? -16.111 3.932 5.214 1.00 82.88 281 ILE A N 1
ATOM 2220 C CA . ILE A 1 281 ? -15.478 3.348 6.403 1.00 82.88 281 ILE A CA 1
ATOM 2221 C C . ILE A 1 281 ? -16.079 3.912 7.690 1.00 82.88 281 ILE A C 1
ATOM 2223 O O . ILE A 1 281 ? -16.383 3.144 8.602 1.00 82.88 281 ILE A O 1
ATOM 2227 N N . VAL A 1 282 ? -16.329 5.221 7.762 1.00 79.75 282 VAL A N 1
ATOM 2228 C CA . VAL A 1 282 ? -17.012 5.837 8.913 1.00 79.75 282 VAL A CA 1
ATOM 2229 C C . VAL A 1 282 ? -18.429 5.283 9.073 1.00 79.75 282 VAL A C 1
ATOM 2231 O O . VAL A 1 282 ? -18.827 4.913 10.182 1.00 79.75 282 VAL A O 1
ATOM 2234 N N . ALA A 1 283 ? -19.187 5.168 7.977 1.00 79.50 283 ALA A N 1
ATOM 2235 C CA . ALA A 1 283 ? -20.515 4.559 8.002 1.00 79.50 283 ALA A CA 1
ATOM 2236 C C . ALA A 1 283 ? -20.457 3.090 8.451 1.00 79.50 283 ALA A C 1
ATOM 2238 O O . ALA A 1 283 ? -21.265 2.663 9.272 1.00 79.50 283 ALA A O 1
ATOM 2239 N N . PHE A 1 284 ? -19.475 2.331 7.963 1.00 84.38 284 PHE A N 1
ATOM 2240 C CA . PHE A 1 284 ? -19.278 0.931 8.323 1.00 84.38 284 PHE A CA 1
ATOM 2241 C C . PHE A 1 284 ? -18.981 0.765 9.817 1.00 84.38 284 PHE A C 1
ATOM 2243 O O . PHE A 1 284 ? -19.643 -0.029 10.485 1.00 84.38 284 PHE A O 1
ATOM 2250 N N . ARG A 1 285 ? -18.050 1.561 10.360 1.00 80.94 285 ARG A N 1
ATOM 2251 C CA . ARG A 1 285 ? -17.733 1.571 11.795 1.00 80.94 285 ARG A CA 1
ATOM 2252 C C . ARG A 1 285 ? -18.961 1.919 12.634 1.00 80.94 285 ARG A C 1
ATOM 2254 O O . ARG A 1 285 ? -19.273 1.222 13.586 1.00 80.94 285 ARG A O 1
ATOM 2261 N N . THR A 1 286 ? -19.736 2.917 12.215 1.00 79.25 286 THR A N 1
ATOM 2262 C CA . THR A 1 286 ? -20.968 3.319 12.918 1.00 79.25 286 THR A CA 1
ATOM 2263 C C . THR A 1 286 ? -22.022 2.202 12.959 1.00 79.25 286 THR A C 1
ATOM 2265 O O . THR A 1 286 ? -22.769 2.095 13.928 1.00 79.25 286 THR A O 1
ATOM 2268 N N . LEU A 1 287 ? -22.105 1.376 11.910 1.00 78.56 287 LEU A N 1
ATOM 2269 C CA . LEU A 1 287 ? -23.088 0.293 11.808 1.00 78.56 287 LEU A CA 1
ATOM 2270 C C . LEU A 1 287 ? -22.679 -0.970 12.574 1.00 78.56 287 LEU A C 1
ATOM 2272 O O . LEU A 1 287 ? -23.544 -1.651 13.125 1.00 78.56 287 LEU A O 1
ATOM 2276 N N . PHE A 1 288 ? -21.388 -1.307 12.571 1.00 77.38 288 PHE A N 1
ATOM 2277 C CA . PHE A 1 288 ? -20.925 -2.634 12.982 1.00 77.38 288 PHE A CA 1
ATOM 2278 C C . PHE A 1 288 ? -19.936 -2.631 14.148 1.00 77.38 288 PHE A C 1
ATOM 2280 O O . PHE A 1 288 ? -19.799 -3.649 14.823 1.00 77.38 288 PHE A O 1
ATOM 2287 N N . GLU A 1 289 ? -19.284 -1.513 14.442 1.00 70.31 289 GLU A N 1
ATOM 2288 C CA . GLU A 1 289 ? -18.397 -1.393 15.593 1.00 70.31 289 GLU A CA 1
ATOM 2289 C C . GLU A 1 289 ? -19.258 -1.090 16.834 1.00 70.31 289 GLU A C 1
ATOM 2291 O O . GLU A 1 289 ? -19.892 -0.039 16.942 1.00 70.31 289 GLU A O 1
ATOM 2296 N N . ALA A 1 290 ? -19.343 -2.038 17.777 1.00 51.00 290 ALA A N 1
ATOM 2297 C CA . ALA A 1 290 ? -19.814 -1.699 19.122 1.00 51.00 290 ALA A CA 1
ATOM 2298 C C . ALA A 1 290 ? -18.869 -0.644 19.715 1.00 51.00 290 ALA A C 1
ATOM 2300 O O . ALA A 1 290 ? -17.678 -0.692 19.405 1.00 51.00 290 ALA A O 1
ATOM 2301 N N . PRO A 1 291 ? -19.333 0.247 20.611 1.00 40.44 291 PRO A N 1
ATOM 2302 C CA . PRO A 1 291 ? -18.422 1.032 21.432 1.00 40.44 291 PRO A CA 1
ATOM 2303 C C . PRO A 1 291 ? -17.615 0.059 22.299 1.00 40.44 291 PRO A C 1
ATOM 2305 O O . PRO A 1 291 ? -18.063 -0.390 23.355 1.00 40.44 291 PRO A O 1
ATOM 2308 N N . THR A 1 292 ? -16.451 -0.348 21.807 1.00 33.66 292 THR A N 1
ATOM 2309 C CA . THR A 1 292 ? -15.502 -1.162 22.546 1.00 33.66 292 THR A CA 1
ATOM 2310 C C . THR A 1 292 ? -14.836 -0.283 23.590 1.00 33.66 292 THR A C 1
ATOM 2312 O O . THR A 1 292 ? -14.614 0.916 23.409 1.00 33.66 292 THR A O 1
ATOM 2315 N N . SER A 1 293 ? -14.541 -0.897 24.728 1.00 32.66 293 SER A N 1
ATOM 2316 C CA . SER A 1 293 ? -13.842 -0.319 25.866 1.00 32.66 293 SER A CA 1
ATOM 2317 C C . SER A 1 293 ? -12.357 -0.052 25.574 1.00 32.66 293 SER A C 1
ATOM 2319 O O . SER A 1 293 ? -11.513 -0.427 26.375 1.00 32.66 293 SER A O 1
ATOM 2321 N N . ASP A 1 294 ? -12.054 0.610 24.459 1.00 30.02 294 ASP A N 1
ATOM 2322 C CA . ASP A 1 294 ? -10.814 1.363 24.232 1.00 30.02 294 ASP A CA 1
ATOM 2323 C C . ASP A 1 294 ? -11.117 2.866 24.352 1.00 30.02 294 ASP A C 1
ATOM 2325 O O . ASP A 1 294 ? -10.668 3.719 23.587 1.00 30.02 294 ASP A O 1
ATOM 2329 N N . THR A 1 295 ? -11.918 3.215 25.362 1.00 33.78 295 THR A N 1
ATOM 2330 C CA . THR A 1 295 ? -12.131 4.600 25.785 1.00 33.78 295 THR A CA 1
ATOM 2331 C C . THR A 1 295 ? -10.974 5.055 26.679 1.00 33.78 295 THR A C 1
ATOM 2333 O O . THR A 1 295 ? -11.156 5.383 27.845 1.00 33.78 295 THR A O 1
ATOM 2336 N N . GLU A 1 296 ? -9.778 5.137 26.102 1.00 32.78 296 GLU A N 1
ATOM 2337 C CA . GLU A 1 296 ? -8.803 6.174 26.454 1.00 32.78 296 GLU A CA 1
ATOM 2338 C C . GLU A 1 296 ? -8.614 7.116 25.259 1.00 32.78 296 GLU A C 1
ATOM 2340 O O . GLU A 1 296 ? -7.506 7.374 24.803 1.00 32.78 296 GLU A O 1
ATOM 2345 N N . ARG A 1 297 ? -9.718 7.657 24.732 1.00 36.38 297 ARG A N 1
ATOM 2346 C CA . ARG A 1 297 ? -9.829 9.071 24.335 1.00 36.38 297 ARG A CA 1
ATOM 2347 C C . ARG A 1 297 ? -11.234 9.377 23.828 1.00 36.38 297 ARG A C 1
ATOM 2349 O O . ARG A 1 297 ? -11.680 8.826 22.832 1.00 36.38 297 ARG A O 1
ATOM 2356 N N . MET A 1 298 ? -11.821 10.368 24.500 1.00 26.06 298 MET A N 1
ATOM 2357 C CA . MET A 1 298 ? -13.010 11.165 24.170 1.00 26.06 298 MET A CA 1
ATOM 2358 C C . MET A 1 298 ? -14.294 10.767 24.921 1.00 26.06 298 MET A C 1
ATOM 2360 O O . MET A 1 298 ? -14.835 9.690 24.686 1.00 26.06 298 MET A O 1
ATOM 2364 N N . PRO A 1 299 ? -14.831 11.639 25.799 1.00 27.73 299 PRO A N 1
ATOM 2365 C CA . PRO A 1 299 ? -16.186 11.489 26.298 1.00 27.73 299 PRO A CA 1
ATOM 2366 C C . PRO A 1 299 ? -17.190 12.092 25.305 1.00 27.73 299 PRO A C 1
ATOM 2368 O O . PRO A 1 299 ? -16.982 13.173 24.754 1.00 27.73 299 PRO A O 1
ATOM 2371 N N . ALA A 1 300 ? -18.291 11.371 25.113 1.00 30.17 300 ALA A N 1
ATOM 2372 C CA . ALA A 1 300 ? -19.474 11.758 24.354 1.00 30.17 300 ALA A CA 1
ATOM 2373 C C . ALA A 1 300 ? -20.556 12.331 25.277 1.00 30.17 300 ALA A C 1
ATOM 2375 O O . ALA A 1 300 ? -20.730 11.774 26.360 1.00 30.17 300 ALA A O 1
ATOM 2376 N N . THR A 1 301 ? -21.307 13.358 24.844 1.00 31.78 301 THR A N 1
ATOM 2377 C CA . THR A 1 301 ? -22.744 13.656 25.137 1.00 31.78 301 THR A CA 1
ATOM 2378 C C . THR A 1 301 ? -23.116 15.021 24.484 1.00 31.78 301 THR A C 1
ATOM 2380 O O . THR A 1 301 ? -22.243 15.873 24.445 1.00 31.78 301 THR A O 1
ATOM 2383 N N . ILE A 1 302 ? -24.290 15.372 23.913 1.00 28.23 302 ILE A N 1
ATOM 2384 C CA . ILE A 1 302 ? -25.714 14.945 23.975 1.00 28.23 302 ILE A CA 1
ATOM 2385 C C . ILE A 1 302 ? -26.443 15.321 22.653 1.00 28.23 302 ILE A C 1
ATOM 2387 O O . ILE A 1 302 ? -26.088 16.310 22.014 1.00 28.23 302 ILE A O 1
ATOM 2391 N N . ALA A 1 303 ? -27.504 14.579 22.302 1.00 29.73 303 ALA A N 1
ATOM 2392 C CA . ALA A 1 303 ? -28.502 14.893 21.269 1.00 29.73 303 ALA A CA 1
ATOM 2393 C C . ALA A 1 303 ? -29.791 15.572 21.815 1.00 29.73 303 ALA A C 1
ATOM 2395 O O . ALA A 1 303 ? -30.182 15.340 22.955 1.00 29.73 303 ALA A O 1
ATOM 2396 N N . ASP A 1 304 ? -30.482 16.285 20.913 1.00 29.19 304 ASP A N 1
ATOM 2397 C CA . ASP A 1 304 ? -31.896 16.732 20.897 1.00 29.19 304 ASP A CA 1
ATOM 2398 C C . ASP A 1 304 ? -32.350 18.034 21.600 1.00 29.19 304 ASP A C 1
ATOM 2400 O O . ASP A 1 304 ? -32.132 18.263 22.788 1.00 29.19 304 ASP A O 1
ATOM 2404 N N . GLY A 1 305 ? -33.118 18.851 20.850 1.00 25.19 305 GLY A N 1
ATOM 2405 C CA . GLY A 1 305 ? -33.984 19.919 21.381 1.00 25.19 305 GLY A CA 1
ATOM 2406 C C . GLY A 1 305 ? -34.367 21.038 20.391 1.00 25.19 305 GLY A C 1
ATOM 2407 O O . GLY A 1 305 ? -33.529 21.820 19.967 1.00 25.19 305 GLY A O 1
ATOM 2408 N N . GLU A 1 306 ? -35.654 21.132 20.049 1.00 28.77 306 GLU A N 1
ATOM 2409 C CA . GLU A 1 306 ? -36.304 22.033 19.078 1.00 28.77 306 GLU A CA 1
ATOM 2410 C C . GLU A 1 306 ? -36.339 23.562 19.391 1.00 28.77 306 GLU A C 1
ATOM 2412 O O . GLU A 1 306 ? -36.386 23.981 20.541 1.00 28.77 306 GLU A O 1
ATOM 2417 N N . ARG A 1 307 ? -36.553 24.347 18.308 1.00 28.42 307 ARG A N 1
ATOM 2418 C CA . ARG A 1 307 ? -37.292 25.638 18.153 1.00 28.42 307 ARG A CA 1
ATOM 2419 C C . ARG A 1 307 ? -36.742 26.965 18.726 1.00 28.42 307 ARG A C 1
ATOM 2421 O O . ARG A 1 307 ? -36.863 27.259 19.905 1.00 28.42 307 ARG A O 1
ATOM 2428 N N . GLY A 1 308 ? -36.504 27.891 17.784 1.00 23.47 308 GLY A N 1
ATOM 2429 C CA . GLY A 1 308 ? -37.158 29.211 17.775 1.00 23.47 308 GLY A CA 1
ATOM 2430 C C . GLY A 1 308 ? -36.303 30.442 18.106 1.00 23.47 308 GLY A C 1
ATOM 2431 O O . GLY A 1 308 ? -35.657 30.504 19.140 1.00 23.47 308 GLY A O 1
ATOM 2432 N N . GLY A 1 309 ? -36.435 31.481 17.269 1.00 22.53 309 GLY A N 1
ATOM 2433 C CA . GLY A 1 309 ? -36.250 32.879 17.681 1.00 22.53 309 GLY A CA 1
ATOM 2434 C C . GLY A 1 309 ? -34.959 33.554 17.220 1.00 22.53 309 GLY A C 1
ATOM 2435 O O . GLY A 1 309 ? -33.879 33.294 17.730 1.00 22.53 309 GLY A O 1
ATOM 2436 N N . ALA A 1 310 ? -35.101 34.486 16.279 1.00 30.42 310 ALA A N 1
ATOM 2437 C CA . ALA A 1 310 ? -34.077 35.453 15.907 1.00 30.42 310 ALA A CA 1
ATOM 2438 C C . ALA A 1 310 ? -33.622 36.295 17.113 1.00 30.42 310 ALA A C 1
ATOM 2440 O O . ALA A 1 310 ? -34.467 36.743 17.876 1.00 30.42 310 ALA A O 1
ATOM 2441 N N . PHE A 1 311 ? -32.320 36.564 17.229 1.00 26.98 311 PHE A N 1
ATOM 2442 C CA . PHE A 1 311 ? -31.724 37.908 17.275 1.00 26.98 311 PHE A CA 1
ATOM 2443 C C . PHE A 1 311 ? -30.192 37.771 17.266 1.00 26.98 311 PHE A C 1
ATOM 2445 O O . PHE A 1 311 ? -29.614 36.947 17.967 1.00 26.98 311 PHE A O 1
ATOM 2452 N N . ALA A 1 312 ? -29.542 38.562 16.417 1.00 35.47 312 ALA A N 1
ATOM 2453 C CA . ALA A 1 312 ? -28.099 38.605 16.256 1.00 35.47 312 ALA A CA 1
ATOM 2454 C C . ALA A 1 312 ? -27.414 39.228 17.480 1.00 35.47 312 ALA A C 1
ATOM 2456 O O . ALA A 1 312 ? -27.652 40.399 17.753 1.00 35.47 312 ALA A O 1
ATOM 2457 N N . THR A 1 313 ? -26.506 38.490 18.124 1.00 29.20 313 THR A N 1
ATOM 2458 C CA . THR A 1 313 ? -25.334 39.017 18.848 1.00 29.20 313 THR A CA 1
ATOM 2459 C C . THR A 1 313 ? -24.314 37.893 19.091 1.00 29.20 313 THR A C 1
ATOM 2461 O O . THR A 1 313 ? -24.659 36.824 19.571 1.00 29.20 313 THR A O 1
ATOM 2464 N N . ALA A 1 314 ? -23.049 38.168 18.744 1.00 32.88 314 ALA A N 1
ATOM 2465 C CA . ALA A 1 314 ? -21.829 37.423 19.086 1.00 32.88 314 ALA A CA 1
ATOM 2466 C C . ALA A 1 314 ? -21.804 35.907 18.776 1.00 32.88 314 ALA A C 1
ATOM 2468 O O . ALA A 1 314 ? -22.132 35.074 19.615 1.00 32.88 314 ALA A O 1
ATOM 2469 N N . ALA A 1 315 ? -21.276 35.539 17.602 1.00 40.38 315 ALA A N 1
ATOM 2470 C CA . ALA A 1 315 ? -20.814 34.176 17.334 1.00 40.38 315 ALA A CA 1
ATOM 2471 C C . ALA A 1 315 ? -19.534 33.892 18.144 1.00 40.38 315 ALA A C 1
ATOM 2473 O O . ALA A 1 315 ? -18.423 33.942 17.619 1.00 40.38 315 ALA A O 1
ATOM 2474 N N . ALA A 1 316 ? -19.686 33.643 19.444 1.00 53.47 316 ALA A N 1
ATOM 2475 C CA . ALA A 1 316 ? -18.675 32.925 20.197 1.00 53.47 316 ALA A CA 1
ATOM 2476 C C . ALA A 1 316 ? -18.644 31.492 19.650 1.00 53.47 316 ALA A C 1
ATOM 2478 O O . ALA A 1 316 ? -19.689 30.846 19.540 1.00 53.47 316 ALA A O 1
ATOM 2479 N N . LEU A 1 317 ? -17.460 31.010 19.265 1.00 61.94 317 LEU A N 1
ATOM 2480 C CA . LEU A 1 317 ? -17.252 29.590 18.985 1.00 61.94 317 LEU A CA 1
ATOM 2481 C C . LEU A 1 317 ? -17.788 28.794 20.182 1.00 61.94 317 LEU A C 1
ATOM 2483 O O . LEU A 1 317 ? -17.564 29.188 21.330 1.00 61.94 317 LEU A O 1
ATOM 2487 N N . SER A 1 318 ? -18.523 27.710 19.922 1.00 70.69 318 SER A N 1
ATOM 2488 C CA . SER A 1 318 ? -19.049 26.889 21.011 1.00 70.69 318 SER A CA 1
ATOM 2489 C C . SER A 1 318 ? -17.886 26.389 21.882 1.00 70.69 318 SER A C 1
ATOM 2491 O O . SER A 1 318 ? -16.787 26.175 21.358 1.00 70.69 318 SER A O 1
ATOM 2493 N N . PRO A 1 319 ? -18.087 26.184 23.196 1.00 71.81 319 PRO A N 1
ATOM 2494 C CA . PRO A 1 319 ? -17.038 25.658 24.073 1.00 71.81 319 PRO A CA 1
ATOM 2495 C C . PRO A 1 319 ? -16.386 24.372 23.539 1.00 71.81 319 PRO A C 1
ATOM 2497 O O . PRO A 1 319 ? -15.184 24.175 23.691 1.00 71.81 319 PRO A O 1
ATOM 2500 N N . GLU A 1 320 ? -17.162 23.545 22.838 1.00 68.00 320 GLU A N 1
ATOM 2501 C CA . GLU A 1 320 ? -16.702 22.334 22.152 1.00 68.00 320 GLU A CA 1
ATOM 2502 C C . GLU A 1 320 ? -15.717 22.644 21.016 1.00 68.00 320 GLU A C 1
ATOM 2504 O O . GLU A 1 320 ? -14.638 22.055 20.946 1.00 68.00 320 GLU A O 1
ATOM 2509 N N . VAL A 1 321 ? -16.039 23.615 20.155 1.00 66.44 321 VAL A N 1
ATOM 2510 C CA . VAL A 1 321 ? -15.163 24.036 19.050 1.00 66.44 321 VAL A CA 1
ATOM 2511 C C . VAL A 1 321 ? -13.901 24.713 19.581 1.00 66.44 321 VAL A C 1
ATOM 2513 O O . VAL A 1 321 ? -12.809 24.475 19.068 1.00 66.44 321 VAL A O 1
ATOM 2516 N N . VAL A 1 322 ? -14.020 25.518 20.640 1.00 73.44 322 VAL A N 1
ATOM 2517 C CA . VAL A 1 322 ? -12.871 26.128 21.326 1.00 73.44 322 VAL A CA 1
ATOM 2518 C C . VAL A 1 322 ? -11.943 25.045 21.884 1.00 73.44 322 VAL A C 1
ATOM 2520 O O . VAL A 1 322 ? -10.729 25.123 21.684 1.00 73.44 322 VAL A O 1
ATOM 2523 N N . GLY A 1 323 ? -12.495 24.008 22.520 1.00 70.56 323 GLY A N 1
ATOM 2524 C CA . GLY A 1 323 ? -11.732 22.863 23.019 1.00 70.56 323 GLY A CA 1
ATOM 2525 C C . GLY A 1 323 ? -11.000 22.113 21.904 1.00 70.56 323 GLY A C 1
ATOM 2526 O O . GLY A 1 323 ? -9.786 21.917 21.988 1.00 70.56 323 GLY A O 1
ATOM 2527 N N . ALA A 1 324 ? -11.706 21.778 20.821 1.00 68.69 324 ALA A N 1
ATOM 2528 C CA . ALA A 1 324 ? -11.138 21.067 19.676 1.00 68.69 324 ALA A CA 1
ATOM 2529 C C . ALA A 1 324 ? -10.013 21.859 18.984 1.00 68.69 324 ALA A C 1
ATOM 2531 O O . ALA A 1 324 ? -8.953 21.305 18.680 1.00 68.69 324 ALA A O 1
ATOM 2532 N N . LEU A 1 325 ? -10.205 23.168 18.784 1.00 71.06 325 LEU A N 1
ATOM 2533 C CA . LEU A 1 325 ? -9.189 24.048 18.199 1.00 71.06 325 LEU A CA 1
ATOM 2534 C C . LEU A 1 325 ? -7.965 24.180 19.106 1.00 71.06 325 LEU A C 1
ATOM 2536 O O . LEU A 1 325 ? -6.839 24.100 18.620 1.00 71.06 325 LEU A O 1
ATOM 2540 N N . THR A 1 326 ? -8.169 24.326 20.418 1.00 76.44 326 THR A N 1
ATOM 2541 C CA . THR A 1 326 ? -7.074 24.410 21.397 1.00 76.44 326 THR A CA 1
ATOM 2542 C C . THR A 1 326 ? -6.222 23.146 21.367 1.00 76.44 326 THR A C 1
ATOM 2544 O O . THR A 1 326 ? -5.000 23.227 21.262 1.00 76.44 326 THR A O 1
ATOM 2547 N N . GLN A 1 327 ? -6.858 21.972 21.397 1.00 76.12 327 GLN A N 1
ATOM 2548 C CA . GLN A 1 327 ? -6.158 20.690 21.376 1.00 76.12 327 GLN A CA 1
ATOM 2549 C C . GLN A 1 327 ? -5.387 20.482 20.065 1.00 76.12 327 GLN A C 1
ATOM 2551 O O . GLN A 1 327 ? -4.242 20.027 20.084 1.00 76.12 327 GLN A O 1
ATOM 2556 N N . ARG A 1 328 ? -5.977 20.868 18.927 1.00 75.31 328 ARG A N 1
ATOM 2557 C CA . ARG A 1 328 ? -5.345 20.751 17.607 1.00 75.31 328 ARG A CA 1
ATOM 2558 C C . ARG A 1 328 ? -4.169 21.713 17.434 1.00 75.31 328 ARG A C 1
ATOM 2560 O O . ARG A 1 328 ? -3.122 21.292 16.956 1.00 75.31 328 ARG A O 1
ATOM 2567 N N . LEU A 1 329 ? -4.296 22.966 17.871 1.00 78.56 329 LEU A N 1
ATOM 2568 C CA . LEU A 1 329 ? -3.198 23.940 17.854 1.00 78.56 329 LEU A CA 1
ATOM 2569 C C . LEU A 1 329 ? -2.045 23.527 18.770 1.00 78.56 329 LEU A C 1
ATOM 2571 O O . LEU A 1 329 ? -0.888 23.674 18.389 1.00 78.56 329 LEU A O 1
ATOM 2575 N N . LEU A 1 330 ? -2.345 22.982 19.951 1.00 76.75 330 LEU A N 1
ATOM 2576 C CA . LEU A 1 330 ? -1.323 22.497 20.878 1.00 76.75 330 LEU A CA 1
ATOM 2577 C C . LEU A 1 330 ? -0.559 21.302 20.289 1.00 76.75 330 LEU A C 1
ATOM 2579 O O . LEU A 1 330 ? 0.668 21.252 20.357 1.00 76.75 330 LEU A O 1
ATOM 2583 N N . TYR A 1 331 ? -1.279 20.378 19.647 1.00 76.06 331 TYR A N 1
ATOM 2584 C CA . TYR A 1 331 ? -0.686 19.259 18.917 1.00 76.06 331 TYR A CA 1
ATOM 2585 C C . TYR A 1 331 ? 0.228 19.741 17.780 1.00 76.06 331 TYR A C 1
ATOM 2587 O O . TYR A 1 331 ? 1.389 19.331 17.709 1.00 76.06 331 TYR A O 1
ATOM 2595 N N . LEU A 1 332 ? -0.247 20.667 16.939 1.00 73.25 332 LEU A N 1
ATOM 2596 C CA . LEU A 1 332 ? 0.542 21.235 15.840 1.00 73.25 332 LEU A CA 1
ATOM 2597 C C . LEU A 1 332 ? 1.777 21.988 16.342 1.00 73.25 332 LEU A C 1
ATOM 2599 O O . LEU A 1 332 ? 2.865 21.793 15.801 1.00 73.25 332 LEU A O 1
ATOM 2603 N N . ALA A 1 333 ? 1.634 22.793 17.399 1.00 73.81 333 ALA A N 1
ATOM 2604 C CA . ALA A 1 333 ? 2.744 23.496 18.029 1.00 73.81 333 ALA A CA 1
ATOM 2605 C C . ALA A 1 333 ? 3.803 22.504 18.529 1.00 73.81 333 ALA A C 1
ATOM 2607 O O . ALA A 1 333 ? 4.973 22.677 18.216 1.00 73.81 333 ALA A O 1
ATOM 2608 N N . SER A 1 334 ? 3.399 21.423 19.211 1.00 72.94 334 SER A N 1
ATOM 2609 C CA . SER A 1 334 ? 4.328 20.417 19.751 1.00 72.94 334 SER A CA 1
ATOM 2610 C C . SER A 1 334 ? 5.136 19.677 18.678 1.00 72.94 334 SER A C 1
ATOM 2612 O O . SER A 1 334 ? 6.308 19.387 18.896 1.00 72.94 334 SER A O 1
ATOM 2614 N N . ARG A 1 335 ? 4.553 19.425 17.497 1.00 72.81 335 ARG A N 1
ATOM 2615 C CA . ARG A 1 335 ? 5.258 18.788 16.371 1.00 72.81 335 ARG A CA 1
ATOM 2616 C C . ARG A 1 335 ? 6.172 19.740 15.594 1.00 72.81 335 ARG A C 1
ATOM 2618 O O . ARG A 1 335 ? 7.092 19.279 14.925 1.00 72.81 335 ARG A O 1
ATOM 2625 N N . SER A 1 336 ? 5.901 21.044 15.631 1.00 71.19 336 SER A N 1
ATOM 2626 C CA . SER A 1 336 ? 6.566 22.035 14.770 1.00 71.19 336 SER A CA 1
ATOM 2627 C C . SER A 1 336 ? 7.760 22.739 15.420 1.00 71.19 336 SER A C 1
ATOM 2629 O O . SER A 1 336 ? 8.514 23.398 14.704 1.00 71.19 336 SER A O 1
ATOM 2631 N N . VAL A 1 337 ? 7.978 22.564 16.733 1.00 66.00 337 VAL A N 1
ATOM 2632 C CA . VAL A 1 337 ? 9.028 23.262 17.505 1.00 66.00 337 VAL A CA 1
ATOM 2633 C C . VAL A 1 337 ? 10.436 23.064 16.926 1.00 66.00 337 VAL A C 1
ATOM 2635 O O . VAL A 1 337 ? 11.190 24.033 16.864 1.00 66.00 337 VAL A O 1
ATOM 2638 N N . ASP A 1 338 ? 10.760 21.864 16.434 1.00 53.62 338 ASP A N 1
ATOM 2639 C CA . ASP A 1 338 ? 12.120 21.537 15.969 1.00 53.62 338 ASP A CA 1
ATOM 2640 C C . ASP A 1 338 ? 12.292 21.583 14.442 1.00 53.62 338 ASP A C 1
ATOM 2642 O O . ASP A 1 338 ? 13.407 21.733 13.946 1.00 53.62 338 ASP A O 1
ATOM 2646 N N . ARG A 1 339 ? 11.196 21.462 13.679 1.00 54.50 339 ARG A N 1
ATOM 2647 C CA . ARG A 1 339 ? 11.236 21.302 12.213 1.00 54.50 339 ARG A CA 1
ATOM 2648 C C . ARG A 1 339 ? 10.839 22.562 11.440 1.00 54.50 339 ARG A C 1
ATOM 2650 O O . ARG A 1 339 ? 11.405 22.821 10.384 1.00 54.50 339 ARG A O 1
ATOM 2657 N N . GLU A 1 340 ? 9.903 23.362 11.959 1.00 70.31 340 GLU A N 1
ATOM 2658 C CA . GLU A 1 340 ? 9.370 24.565 11.295 1.00 70.31 340 GLU A CA 1
ATOM 2659 C C . GLU A 1 340 ? 9.041 25.667 12.331 1.00 70.31 340 GLU A C 1
ATOM 2661 O O . GLU A 1 340 ? 7.872 25.897 12.664 1.00 70.31 340 GLU A O 1
ATOM 2666 N N . PRO A 1 341 ? 10.046 26.409 12.841 1.00 73.88 341 PRO A N 1
ATOM 2667 C CA . PRO A 1 341 ? 9.877 27.316 13.984 1.00 73.88 341 PRO A CA 1
ATOM 2668 C C . PRO A 1 341 ? 8.896 28.470 13.726 1.00 73.88 341 PRO A C 1
ATOM 2670 O O . PRO A 1 341 ? 8.347 29.046 14.666 1.00 73.88 341 PRO A O 1
ATOM 2673 N N . GLN A 1 342 ? 8.660 28.818 12.460 1.00 77.94 342 GLN A N 1
ATOM 2674 C CA . GLN A 1 342 ? 7.706 29.857 12.080 1.00 77.94 342 GLN A CA 1
ATOM 2675 C C . GLN A 1 342 ? 6.254 29.412 12.313 1.00 77.94 342 GLN A C 1
ATOM 2677 O O . GLN A 1 342 ? 5.475 30.150 12.911 1.00 77.94 342 GLN A O 1
ATOM 2682 N N . ARG A 1 343 ? 5.915 28.174 11.943 1.00 77.06 343 ARG A N 1
ATOM 2683 C CA . ARG A 1 343 ? 4.576 27.605 12.151 1.00 77.06 343 ARG A CA 1
ATOM 2684 C C . ARG A 1 343 ? 4.261 27.347 13.613 1.00 77.06 343 ARG A C 1
ATOM 2686 O O . ARG A 1 343 ? 3.132 27.566 14.050 1.00 77.06 343 ARG A O 1
ATOM 2693 N N . ALA A 1 344 ? 5.269 26.948 14.387 1.00 80.38 344 ALA A N 1
ATOM 2694 C CA . ALA A 1 344 ? 5.138 26.828 15.834 1.00 80.38 344 ALA A CA 1
ATOM 2695 C C . ALA A 1 344 ? 4.722 28.170 16.462 1.00 80.38 344 ALA A C 1
ATOM 2697 O O . ALA A 1 344 ? 3.809 28.214 17.286 1.00 80.38 344 ALA A O 1
ATOM 2698 N N . ARG A 1 345 ? 5.337 29.280 16.027 1.00 82.44 345 ARG A N 1
ATOM 2699 C CA . ARG A 1 345 ? 4.975 30.636 16.479 1.00 82.44 345 ARG A CA 1
ATOM 2700 C C . ARG A 1 345 ? 3.558 31.022 16.069 1.00 82.44 345 ARG A C 1
ATOM 2702 O O . ARG A 1 345 ? 2.817 31.515 16.909 1.00 82.44 345 ARG A O 1
ATOM 2709 N N . GLU A 1 346 ? 3.159 30.748 14.831 1.00 84.75 346 GLU A N 1
ATOM 2710 C CA . GLU A 1 346 ? 1.804 31.035 14.334 1.00 84.75 346 GLU A CA 1
ATOM 2711 C C . GLU A 1 346 ? 0.725 30.281 15.131 1.00 84.75 346 GLU A C 1
ATOM 2713 O O . GLU A 1 346 ? -0.289 30.868 15.523 1.00 84.75 346 GLU A O 1
ATOM 2718 N N . CYS A 1 347 ? 0.978 29.011 15.468 1.00 84.12 347 CYS A N 1
ATOM 2719 C CA . CYS A 1 347 ? 0.093 28.208 16.316 1.00 84.12 347 CYS A CA 1
ATOM 2720 C C . CYS A 1 347 ? 0.039 28.722 17.766 1.00 84.12 347 CYS A C 1
ATOM 2722 O O . CYS A 1 347 ? -1.034 28.763 18.371 1.00 84.12 347 CYS A O 1
ATOM 2724 N N . LEU A 1 348 ? 1.174 29.142 18.332 1.00 83.56 348 LEU A N 1
ATOM 2725 C CA . LEU A 1 348 ? 1.230 29.727 19.676 1.00 83.56 348 LEU A CA 1
ATOM 2726 C C . LEU A 1 348 ? 0.509 31.084 19.741 1.00 83.56 348 LEU A C 1
ATOM 2728 O O . LEU A 1 348 ? -0.251 31.331 20.678 1.00 83.56 348 LEU A O 1
ATOM 2732 N N . ASP A 1 349 ? 0.663 31.932 18.724 1.00 83.88 349 ASP A N 1
ATOM 2733 C CA . ASP A 1 349 ? -0.066 33.200 18.603 1.00 83.88 349 ASP A CA 1
ATOM 2734 C C . ASP A 1 349 ? -1.573 32.969 18.444 1.00 83.88 349 ASP A C 1
ATOM 2736 O O . ASP A 1 349 ? -2.401 33.713 18.980 1.00 83.88 349 ASP A O 1
ATOM 2740 N N . ALA A 1 350 ? -1.957 31.922 17.717 1.00 84.62 350 ALA A N 1
ATOM 2741 C CA . ALA A 1 350 ? -3.334 31.464 17.630 1.00 84.62 350 ALA A CA 1
ATOM 2742 C C . ALA A 1 350 ? -3.910 31.044 18.992 1.00 84.62 350 ALA A C 1
ATOM 2744 O O . ALA A 1 350 ? -4.978 31.528 19.377 1.00 84.62 350 ALA A O 1
ATOM 2745 N N . LEU A 1 351 ? -3.176 30.237 19.763 1.00 83.94 351 LEU A N 1
ATOM 2746 C CA . LEU A 1 351 ? -3.554 29.860 21.130 1.00 83.94 351 LEU A CA 1
ATOM 2747 C C . LEU A 1 351 ? -3.696 31.085 22.044 1.00 83.94 351 LEU A C 1
ATOM 2749 O O . LEU A 1 351 ? -4.671 31.189 22.788 1.00 83.94 351 LEU A O 1
ATOM 2753 N N . GLY A 1 352 ? -2.779 32.052 21.948 1.00 80.12 352 GLY A N 1
ATOM 2754 C CA . GLY A 1 352 ? -2.852 33.302 22.707 1.00 80.12 352 GLY A CA 1
ATOM 2755 C C . GLY A 1 352 ? -4.095 34.134 22.372 1.00 80.12 352 GLY A C 1
ATOM 2756 O O . GLY A 1 352 ? -4.747 34.684 23.263 1.00 80.12 352 GLY A O 1
ATOM 2757 N N . ARG A 1 353 ? -4.480 34.198 21.092 1.00 82.50 353 ARG A N 1
ATOM 2758 C CA . ARG A 1 353 ? -5.715 34.870 20.650 1.00 82.50 353 ARG A CA 1
ATOM 2759 C C . ARG A 1 353 ? -6.973 34.151 21.137 1.00 82.50 353 ARG A C 1
ATOM 2761 O O . ARG A 1 353 ? -7.941 34.825 21.492 1.00 82.50 353 ARG A O 1
ATOM 2768 N N . LEU A 1 354 ? -6.955 32.820 21.165 1.00 79.50 354 LEU A N 1
ATOM 2769 C CA . LEU A 1 354 ? -8.056 31.983 21.644 1.00 79.50 354 LEU A CA 1
ATOM 2770 C C . LEU A 1 354 ? -8.254 32.138 23.153 1.00 79.50 354 LEU A C 1
ATOM 2772 O O . LEU A 1 354 ? -9.370 32.422 23.584 1.00 79.50 354 LEU A O 1
ATOM 2776 N N . ALA A 1 355 ? -7.172 32.114 23.934 1.00 74.31 355 ALA A N 1
ATOM 2777 C CA . ALA A 1 355 ? -7.206 32.406 25.367 1.00 74.31 355 ALA A CA 1
ATOM 2778 C C . ALA A 1 355 ? -7.708 33.830 25.675 1.00 74.31 355 ALA A C 1
ATOM 2780 O O . ALA A 1 355 ? -8.386 34.054 26.674 1.00 74.31 355 ALA A O 1
ATOM 2781 N N . ALA A 1 356 ? -7.414 34.796 24.799 1.00 75.50 356 ALA A N 1
ATOM 2782 C CA . ALA A 1 356 ? -7.885 36.174 24.925 1.00 75.50 356 ALA A CA 1
ATOM 2783 C C . ALA A 1 356 ? -9.310 36.414 24.381 1.00 75.50 356 ALA A C 1
ATOM 2785 O O . ALA A 1 356 ? -9.757 37.562 24.364 1.00 75.50 356 ALA A O 1
ATOM 2786 N N . GLY A 1 357 ? -10.002 35.381 23.883 1.00 73.38 357 GLY A N 1
ATOM 2787 C CA . GLY A 1 357 ? -11.354 35.494 23.324 1.00 73.38 357 GLY A CA 1
ATOM 2788 C C . GLY A 1 357 ? -11.446 36.294 22.017 1.00 73.38 357 GLY A C 1
ATOM 2789 O O . GLY A 1 357 ? -12.527 36.742 21.646 1.00 73.38 357 GLY A O 1
ATOM 2790 N N . ARG A 1 358 ? -10.325 36.501 21.313 1.00 71.44 358 ARG A N 1
ATOM 2791 C CA . ARG A 1 358 ? -10.248 37.270 20.051 1.00 71.44 358 ARG A CA 1
ATOM 2792 C C . ARG A 1 358 ? -10.128 36.383 18.810 1.00 71.44 358 ARG A C 1
ATOM 2794 O O . ARG A 1 358 ? -9.817 36.871 17.725 1.00 71.44 358 ARG A O 1
ATOM 2801 N N . TYR A 1 359 ? -10.302 35.078 18.972 1.00 76.88 359 TYR A N 1
ATOM 2802 C CA . TYR A 1 359 ? -10.067 34.098 17.922 1.00 76.88 359 TYR A CA 1
ATOM 2803 C C . TYR A 1 359 ? -11.302 33.825 17.078 1.00 76.88 359 TYR A C 1
ATOM 2805 O O . TYR A 1 359 ? -12.422 33.852 17.579 1.00 76.88 359 TYR A O 1
ATOM 2813 N N . GLY A 1 360 ? -11.076 33.546 15.795 1.00 74.38 360 GLY A N 1
ATOM 2814 C CA . GLY A 1 360 ? -12.144 33.285 14.838 1.00 74.38 360 GLY A CA 1
ATOM 2815 C C . GLY A 1 360 ? -12.739 34.527 14.182 1.00 74.38 360 GLY A C 1
ATOM 2816 O O . GLY A 1 360 ? -13.843 34.443 13.661 1.00 74.38 360 GLY A O 1
ATOM 2817 N N . PHE A 1 361 ? -12.017 35.651 14.146 1.00 81.56 361 PHE A N 1
ATOM 2818 C CA . PHE A 1 361 ? -12.378 36.830 13.351 1.00 81.56 361 PHE A CA 1
ATOM 2819 C C . PHE A 1 361 ? -11.309 37.131 12.303 1.00 81.56 361 PHE A C 1
ATOM 2821 O O . PHE A 1 361 ? -10.111 37.058 12.574 1.00 81.56 361 PHE A O 1
ATOM 2828 N N . CYS A 1 362 ? -11.757 37.472 11.099 1.00 82.88 362 CYS A N 1
ATOM 2829 C CA . CYS A 1 362 ? -10.898 37.808 9.979 1.00 82.88 362 CYS A CA 1
ATOM 2830 C C . CYS A 1 362 ? -10.263 39.186 10.180 1.00 82.88 362 CYS A C 1
ATOM 2832 O O . CYS A 1 362 ? -10.967 40.168 10.412 1.00 82.88 362 CYS A O 1
ATOM 2834 N N . VAL A 1 363 ? -8.944 39.273 10.006 1.00 82.44 363 VAL A N 1
ATOM 2835 C CA . VAL A 1 363 ? -8.190 40.529 10.154 1.00 82.44 363 VAL A CA 1
ATOM 2836 C C . VAL A 1 363 ? -8.494 41.569 9.070 1.00 82.44 363 VAL A C 1
ATOM 2838 O O . VAL A 1 363 ? -8.309 42.757 9.311 1.00 82.44 363 VAL A O 1
ATOM 2841 N N . ASP A 1 364 ? -8.996 41.145 7.905 1.00 81.06 364 ASP A N 1
ATOM 2842 C CA . ASP A 1 364 ? -9.255 42.040 6.770 1.00 81.06 364 ASP A CA 1
ATOM 2843 C C . ASP A 1 364 ? -10.680 42.616 6.790 1.00 81.06 364 ASP A C 1
ATOM 2845 O O . ASP A 1 364 ? -10.875 43.815 6.605 1.00 81.06 364 ASP A O 1
ATOM 2849 N N . CYS A 1 365 ? -11.697 41.771 7.001 1.00 82.38 365 CYS A N 1
ATOM 2850 C CA . CYS A 1 365 ? -13.105 42.182 6.930 1.00 82.38 365 CYS A CA 1
ATOM 2851 C C . CYS A 1 365 ? -13.824 42.225 8.286 1.00 82.38 365 CYS A C 1
ATOM 2853 O O . CYS A 1 365 ? -14.987 42.622 8.340 1.00 82.38 365 CYS A O 1
ATOM 2855 N N . GLY A 1 366 ? -13.175 41.792 9.372 1.00 76.38 366 GLY A N 1
ATOM 2856 C CA . GLY A 1 366 ? -13.756 41.756 10.718 1.00 76.38 366 GLY A CA 1
ATOM 2857 C C . GLY A 1 366 ? -14.874 40.726 10.917 1.00 76.38 366 GLY A C 1
ATOM 2858 O O . GLY A 1 366 ? -15.416 40.627 12.014 1.00 76.38 366 GLY A O 1
ATOM 2859 N N . GLN A 1 367 ? -15.233 39.958 9.882 1.00 78.50 367 GLN A N 1
ATOM 2860 C CA . GLN A 1 367 ? -16.250 38.906 9.964 1.00 78.50 367 GLN A CA 1
ATOM 2861 C C . GLN A 1 367 ? -15.712 37.669 10.674 1.00 78.50 367 GLN A C 1
ATOM 2863 O O . GLN A 1 367 ? -14.505 37.415 10.658 1.00 78.50 367 GLN A O 1
ATOM 2868 N N . SER A 1 368 ? -16.604 36.866 11.255 1.00 74.25 368 SER A N 1
ATOM 2869 C CA . SER A 1 368 ? -16.199 35.584 11.818 1.00 74.25 368 SER A CA 1
ATOM 2870 C C . SER A 1 368 ? -15.655 34.657 10.726 1.00 74.25 368 SER A C 1
ATOM 2872 O O . SER A 1 368 ? -16.182 34.562 9.614 1.00 74.25 368 SER A O 1
ATOM 2874 N N . ILE A 1 369 ? -14.556 33.978 11.036 1.00 80.50 369 ILE A N 1
ATOM 2875 C CA . ILE A 1 369 ? -14.015 32.903 10.217 1.00 80.50 369 ILE A CA 1
ATOM 2876 C C . ILE A 1 369 ? -14.886 31.679 10.478 1.00 80.50 369 ILE A C 1
ATOM 2878 O O . ILE A 1 369 ? -15.164 31.324 11.624 1.00 80.50 369 ILE A O 1
ATOM 2882 N N . GLN A 1 370 ? -15.337 31.048 9.400 1.00 74.25 370 GLN A N 1
ATOM 2883 C CA . GLN A 1 370 ? -16.180 29.865 9.477 1.00 74.25 370 GLN A CA 1
ATOM 2884 C C . GLN A 1 370 ? -15.493 28.767 10.313 1.00 74.25 370 GLN A C 1
ATOM 2886 O O . GLN A 1 370 ? -14.334 28.451 10.039 1.00 74.25 370 GLN A O 1
ATOM 2891 N N . PRO A 1 371 ? -16.178 28.143 11.290 1.00 66.62 371 PRO A N 1
ATOM 2892 C CA . PRO A 1 371 ? -15.563 27.148 12.169 1.00 66.62 371 PRO A CA 1
ATOM 2893 C C . PRO A 1 371 ? -14.903 25.988 11.417 1.00 66.62 371 PRO A C 1
ATOM 2895 O O . PRO A 1 371 ? -13.792 25.598 11.752 1.00 66.62 371 PRO A O 1
ATOM 2898 N N . HIS A 1 372 ? -15.531 25.489 10.346 1.00 65.38 372 HIS A N 1
ATOM 2899 C CA . HIS A 1 372 ? -14.954 24.425 9.517 1.00 65.38 372 HIS A CA 1
ATOM 2900 C C . HIS A 1 372 ? -13.618 24.835 8.873 1.00 65.38 372 HIS A C 1
ATOM 2902 O O . HIS A 1 372 ? -12.737 23.999 8.706 1.00 65.38 372 HIS A O 1
ATOM 2908 N N . TRP A 1 373 ? -13.441 26.123 8.556 1.00 73.00 373 TRP A N 1
ATOM 2909 C CA . TRP A 1 373 ? -12.198 26.652 7.997 1.00 73.00 373 TRP A CA 1
ATOM 2910 C C . TRP A 1 373 ? -11.077 26.642 9.037 1.00 73.00 373 TRP A C 1
ATOM 2912 O O . TRP A 1 373 ? -9.987 26.159 8.753 1.00 73.00 373 TRP A O 1
ATOM 2922 N N . LEU A 1 374 ? -11.376 27.061 10.270 1.00 72.94 374 LEU A N 1
ATOM 2923 C CA . LEU A 1 374 ? -10.432 26.970 11.390 1.00 72.94 374 LEU A CA 1
ATOM 2924 C C . LEU A 1 374 ? -10.134 25.514 11.779 1.00 72.94 374 LEU A C 1
ATOM 2926 O O . LEU A 1 374 ? -9.055 25.208 12.265 1.00 72.94 374 LEU A O 1
ATOM 2930 N N . MET A 1 375 ? -11.051 24.575 11.549 1.00 70.38 375 MET A N 1
ATOM 2931 C CA . MET A 1 375 ? -10.759 23.152 11.775 1.00 70.38 375 MET A CA 1
ATOM 2932 C C . MET A 1 375 ? -9.721 22.606 10.779 1.00 70.38 375 MET A C 1
ATOM 2934 O O . MET A 1 375 ? -8.904 21.752 11.137 1.00 70.38 375 MET A O 1
ATOM 2938 N N . LEU A 1 376 ? -9.729 23.114 9.543 1.00 67.06 376 LEU A N 1
ATOM 2939 C CA . LEU A 1 376 ? -8.776 22.764 8.486 1.00 67.06 376 LEU A CA 1
ATOM 2940 C C . LEU A 1 376 ? -7.434 23.494 8.652 1.00 67.06 376 LEU A C 1
ATOM 2942 O O . LEU A 1 376 ? -6.380 22.862 8.601 1.00 67.06 376 LEU A O 1
ATOM 2946 N N . ARG A 1 377 ? -7.485 24.812 8.863 1.00 77.38 377 ARG A N 1
ATOM 2947 C CA . ARG A 1 377 ? -6.351 25.733 9.018 1.00 77.38 377 ARG A CA 1
ATOM 2948 C C . ARG A 1 377 ? -6.555 26.539 10.300 1.00 77.38 377 ARG A C 1
ATOM 2950 O O . ARG A 1 377 ? -7.157 27.613 10.256 1.00 77.38 377 ARG A O 1
ATOM 2957 N N . PRO A 1 378 ? -6.136 26.011 11.458 1.00 78.75 378 PRO A N 1
ATOM 2958 C CA . PRO A 1 378 ? -6.489 26.626 12.720 1.00 78.75 378 PRO A CA 1
ATOM 2959 C C . PRO A 1 378 ? -5.857 27.995 12.859 1.00 78.75 378 PRO A C 1
ATOM 2961 O O . PRO A 1 378 ? -6.587 28.923 13.165 1.00 78.75 378 PRO A O 1
ATOM 2964 N N . ASP A 1 379 ? -4.580 28.160 12.550 1.00 84.81 379 ASP A N 1
ATOM 2965 C CA . ASP A 1 379 ? -3.781 29.380 12.694 1.00 84.81 379 ASP A CA 1
ATOM 2966 C C . ASP A 1 379 ? -4.195 30.569 11.798 1.00 84.81 379 ASP A C 1
ATOM 2968 O O . ASP A 1 379 ? -3.779 31.707 12.059 1.00 84.81 379 ASP A O 1
ATOM 2972 N N . ASP A 1 380 ? -5.074 30.343 10.817 1.00 84.56 380 ASP A N 1
ATOM 2973 C CA . ASP A 1 380 ? -5.463 31.336 9.816 1.00 84.56 380 ASP A CA 1
ATOM 2974 C C . ASP A 1 380 ? -6.028 32.636 10.414 1.00 84.56 380 ASP A C 1
ATOM 2976 O O . ASP A 1 380 ? -6.836 32.676 11.348 1.00 84.56 380 ASP A O 1
ATOM 2980 N N . LEU A 1 381 ? -5.617 33.748 9.801 1.00 85.62 381 LEU A N 1
ATOM 2981 C CA . LEU A 1 381 ? -6.054 35.100 10.157 1.00 85.62 381 LEU A CA 1
ATOM 2982 C C . LEU A 1 381 ? -7.208 35.605 9.286 1.00 85.62 381 LEU A C 1
ATOM 2984 O O . LEU A 1 381 ? -7.783 36.658 9.568 1.00 85.62 381 LEU A O 1
ATOM 2988 N N . ARG A 1 382 ? -7.523 34.910 8.190 1.00 86.50 382 ARG A N 1
ATOM 2989 C CA . ARG A 1 382 ? -8.436 35.388 7.145 1.00 86.50 382 ARG A CA 1
ATOM 2990 C C . ARG A 1 382 ? -9.572 34.404 6.917 1.00 86.50 382 ARG A C 1
ATOM 2992 O O . ARG A 1 382 ? -9.390 33.198 7.017 1.00 86.50 382 ARG A O 1
ATOM 2999 N N . CYS A 1 383 ? -10.755 34.922 6.597 1.00 82.75 383 CYS A N 1
ATOM 3000 C CA . CYS A 1 383 ? -11.856 34.074 6.158 1.00 82.75 383 CYS A CA 1
ATOM 3001 C C . CYS A 1 383 ? -11.645 33.626 4.705 1.00 82.75 383 CYS A C 1
ATOM 3003 O O . CYS A 1 383 ? -10.963 34.305 3.932 1.00 82.75 383 CYS A O 1
ATOM 3005 N N . LEU A 1 384 ? -12.306 32.532 4.317 1.00 79.88 384 LEU A N 1
ATOM 3006 C CA . LEU A 1 384 ? -12.269 31.973 2.961 1.00 79.88 384 LEU A CA 1
ATOM 3007 C C . LEU A 1 384 ? -12.509 33.036 1.871 1.00 79.88 384 LEU A C 1
ATOM 3009 O O . LEU A 1 384 ? -11.839 33.051 0.844 1.00 79.88 384 LEU A O 1
ATOM 3013 N N . HIS A 1 385 ? -13.419 33.983 2.118 1.00 79.31 385 HIS A N 1
ATOM 3014 C CA . HIS A 1 385 ? -13.726 35.056 1.172 1.00 79.31 385 HIS A CA 1
ATOM 3015 C C . HIS A 1 385 ? -12.555 36.036 0.968 1.00 79.31 385 HIS A C 1
ATOM 3017 O O . HIS A 1 385 ? -12.221 36.369 -0.167 1.00 79.31 385 HIS A O 1
ATOM 3023 N N . CYS A 1 386 ? -11.894 36.469 2.048 1.00 82.25 386 CYS A N 1
ATOM 3024 C CA . CYS A 1 386 ? -10.716 37.342 1.976 1.00 82.25 386 CYS A CA 1
ATOM 3025 C C . CYS A 1 386 ? -9.473 36.607 1.461 1.00 82.25 386 CYS A C 1
ATOM 3027 O O . CYS A 1 386 ? -8.565 37.242 0.934 1.00 82.25 386 CYS A O 1
ATOM 3029 N N . HIS A 1 387 ? -9.446 35.279 1.579 1.00 78.75 387 HIS A N 1
ATOM 3030 C CA . HIS A 1 387 ? -8.355 34.454 1.075 1.00 78.75 387 HIS A CA 1
ATOM 3031 C C . HIS A 1 387 ? -8.352 34.337 -0.461 1.00 78.75 387 HIS A C 1
ATOM 3033 O O . HIS A 1 387 ? -7.288 34.185 -1.061 1.00 78.75 387 HIS A O 1
ATOM 3039 N N . HIS A 1 388 ? -9.526 34.440 -1.098 1.00 73.88 388 HIS A N 1
ATOM 3040 C CA . HIS A 1 388 ? -9.699 34.334 -2.553 1.00 73.88 388 HIS A CA 1
ATOM 3041 C C . HIS A 1 388 ? -9.775 35.676 -3.288 1.00 73.88 388 HIS A C 1
ATOM 3043 O O . HIS A 1 388 ? -9.873 35.698 -4.517 1.00 73.88 388 HIS A O 1
ATOM 3049 N N . ARG A 1 389 ? -9.721 36.802 -2.570 1.00 64.38 389 ARG A N 1
ATOM 3050 C CA . ARG A 1 389 ? -9.677 38.122 -3.197 1.00 64.38 389 ARG A CA 1
ATOM 3051 C C . ARG A 1 389 ? -8.222 38.445 -3.568 1.00 64.38 389 ARG A C 1
ATOM 3053 O O . ARG A 1 389 ? -7.369 38.400 -2.680 1.00 64.38 389 ARG A O 1
ATOM 3060 N N . PRO A 1 390 ? -7.900 38.765 -4.836 1.00 48.84 390 PRO A N 1
ATOM 3061 C CA . PRO A 1 390 ? -6.591 39.329 -5.154 1.00 48.84 390 PRO A CA 1
ATOM 3062 C C . PRO A 1 390 ? -6.393 40.615 -4.332 1.00 48.84 390 PRO A C 1
ATOM 3064 O O . PRO A 1 390 ? -7.385 41.268 -3.996 1.00 48.84 390 PRO A O 1
ATOM 3067 N N . PRO A 1 391 ? -5.155 40.985 -3.959 1.00 48.66 391 PRO A N 1
ATOM 3068 C CA . PRO A 1 391 ? -4.917 42.223 -3.229 1.00 48.66 391 PRO A CA 1
ATOM 3069 C C . PRO A 1 391 ? -5.360 43.409 -4.097 1.00 48.66 391 PRO A C 1
ATOM 3071 O O . PRO A 1 391 ? -4.646 43.815 -5.011 1.00 48.66 391 PRO A O 1
ATOM 3074 N N . ASP A 1 392 ? -6.559 43.938 -3.840 1.00 47.78 392 ASP A N 1
ATOM 3075 C CA . ASP A 1 392 ? -7.045 45.154 -4.485 1.00 47.78 392 ASP A CA 1
ATOM 3076 C C . ASP A 1 392 ? -6.122 46.306 -4.074 1.00 47.78 392 ASP A C 1
ATOM 3078 O O . ASP A 1 392 ? -5.958 46.631 -2.893 1.00 47.78 392 ASP A O 1
ATOM 3082 N N . ALA A 1 393 ? -5.492 46.907 -5.080 1.00 44.69 393 ALA A N 1
ATOM 3083 C CA . ALA A 1 393 ? -4.768 48.153 -4.963 1.00 44.69 393 ALA A CA 1
ATOM 3084 C C . ALA A 1 393 ? -5.693 49.240 -4.392 1.00 44.69 393 ALA A C 1
ATOM 3086 O O . ALA A 1 393 ? -6.720 49.552 -4.980 1.00 44.69 393 ALA A O 1
ATOM 3087 N N . GLY A 1 394 ? -5.284 49.819 -3.261 1.00 44.50 394 GLY A N 1
ATOM 3088 C CA . GLY A 1 394 ? -5.626 51.171 -2.821 1.00 44.50 394 GLY A CA 1
ATOM 3089 C C . GLY A 1 394 ? -7.107 51.556 -2.766 1.00 44.50 394 GLY A C 1
ATOM 3090 O O . GLY A 1 394 ? -7.672 52.033 -3.743 1.00 44.50 394 GLY A O 1
ATOM 3091 N N . THR A 1 395 ? -7.659 51.592 -1.555 1.00 35.56 395 THR A N 1
ATOM 3092 C CA . THR A 1 395 ? -8.643 52.622 -1.193 1.00 35.56 395 THR A CA 1
ATOM 3093 C C . THR A 1 395 ? -8.223 53.279 0.115 1.00 35.56 395 THR A C 1
ATOM 3095 O O . THR A 1 395 ? -8.399 52.721 1.197 1.00 35.56 395 THR A O 1
ATOM 3098 N N . ASP A 1 396 ? -7.573 54.430 -0.048 1.00 43.84 396 ASP A N 1
ATOM 3099 C CA . ASP A 1 396 ? -7.841 55.684 0.659 1.00 43.84 396 ASP A CA 1
ATOM 3100 C C . ASP A 1 396 ? -8.622 55.555 1.983 1.00 43.84 396 ASP A C 1
ATOM 3102 O O . ASP A 1 396 ? -9.838 55.360 2.003 1.00 43.84 396 ASP A O 1
ATOM 3106 N N . ARG A 1 397 ? -7.907 55.712 3.103 1.00 37.00 397 ARG A N 1
ATOM 3107 C CA . ARG A 1 397 ? -8.494 56.156 4.371 1.00 37.00 397 ARG A CA 1
ATOM 3108 C C . ARG A 1 397 ? -8.026 57.576 4.654 1.00 37.00 397 ARG A C 1
ATOM 3110 O O . ARG A 1 397 ? -7.151 57.817 5.479 1.00 37.00 397 ARG A O 1
ATOM 3117 N N . THR A 1 398 ? -8.656 58.517 3.971 1.00 37.50 398 THR A N 1
ATOM 3118 C CA . THR A 1 398 ? -8.934 59.846 4.499 1.00 37.50 398 THR A CA 1
ATOM 3119 C C . THR A 1 398 ? -9.995 59.732 5.598 1.00 37.50 398 THR A C 1
ATOM 3121 O O . THR A 1 398 ? -11.179 59.564 5.314 1.00 37.50 398 THR A O 1
ATOM 3124 N N . ARG A 1 399 ? -9.568 59.809 6.863 1.00 36.06 399 ARG A N 1
ATOM 3125 C CA . ARG A 1 399 ? -10.171 60.626 7.936 1.00 36.06 399 ARG A CA 1
ATOM 3126 C C . ARG A 1 399 ? -9.473 60.412 9.268 1.00 36.06 399 ARG A C 1
ATOM 3128 O O . ARG A 1 399 ? -9.311 59.237 9.659 1.00 36.06 399 ARG A O 1
#

Solvent-accessible surface area (backbone atoms only — not comparable to full-atom values): 23218 Å² total; per-residue (Å²): 107,71,68,60,52,52,53,51,51,52,50,52,45,40,65,71,52,44,63,81,67,56,81,82,74,53,70,64,58,57,49,49,54,60,58,53,70,69,67,56,73,68,55,58,54,52,52,35,52,57,40,44,75,65,49,69,60,98,84,56,62,56,69,56,32,48,62,66,34,48,72,43,82,37,72,67,79,61,50,53,68,58,53,41,48,57,46,15,55,64,41,38,80,78,39,94,46,54,41,66,60,46,30,52,50,36,53,51,29,41,74,69,60,65,32,55,72,57,95,38,31,35,40,38,45,53,70,39,86,75,45,93,64,54,49,39,34,43,34,41,34,76,36,63,21,65,59,86,78,73,58,98,85,59,85,85,74,84,70,92,50,47,26,35,35,37,42,38,39,43,29,30,56,89,45,62,65,58,52,51,34,49,53,20,50,52,52,53,50,58,72,35,88,62,32,64,58,49,58,69,66,40,88,47,70,64,48,52,39,51,62,73,47,58,84,55,33,44,47,75,51,64,19,38,93,91,40,55,28,39,77,49,40,77,38,30,52,68,74,53,90,63,46,71,70,45,45,73,47,35,36,28,50,88,91,46,83,40,76,67,48,57,79,41,62,39,45,79,64,28,34,39,34,36,36,27,45,50,70,21,31,53,52,42,42,71,70,36,54,56,93,62,95,73,75,87,71,82,88,86,87,86,86,90,86,86,86,83,81,90,78,94,75,80,90,67,72,51,73,66,55,50,50,53,49,50,54,50,35,52,52,51,24,70,68,19,60,88,79,39,58,67,59,19,48,44,24,49,54,38,50,52,31,48,78,68,73,64,56,56,44,12,76,86,79,67,45,70,31,55,68,73,53,37,72,76,44,62,59,62,55,58,25,76,71,66,69,71,49,75,87,76,81,79,81,86,82,89,127

Radius of gyration: 28.01 Å; Cα contacts (8 Å, |Δi|>4): 505; chains: 1; bounding box: 67×79×91 Å

Mean predicted aligned error: 19.31 Å

Secondary structure (DSSP, 8-state):
-HHHHHHHHHHHHIIIIIHHH-----HHHHHHHHHTTS--HHHHHHHHHHHHHH---TT--HHHHHHH-EEEEE-S---HHHHHHHHHHHHHTTSSS-HHHHHHHHHHHHHTT-S-EETTEE--EEEETT-SS-EEEEEEEEEEEEPPPS-TTS-------EEEEEEEEEEESS-HHHHHHHHHHHHHHHTSTTHHHHHHH--SHHHHHHHHS-TTSEEEEE--TTSGGGGGTT-BGGG--PPTTEEEEEEEETTEEE---TTPBP-TT-EEEEEE-HHHHHHHHHHH----S--SS------------------PPPHHHHHHHHHHHHHHHHHHTTT-HHHHHHHHHHHHHHHTT-TTB-TTT-PBPPHHHHHHSTT--S-HHHHSS----------

pLDDT: mean 74.13, std 18.81, range [22.53, 97.81]

Sequence (399 aa):
LFTVAIVLLCLVWYFHYAVRRVRRHGAIYHWFNRLGQRRFDGLDREFRGIMKEKGLRDDDPFDQIVARSLVIDLVEPTTFENAVELAAERLSHRVPHTIAEIRDRFLQGTLTGHTPVTDGVALPHFRTVSIEIAEMVLVRARHPIAFPADDPLTPQIESDKNVTALFFLVSPDENPAQHLRILAQIAGRVDEDSFAEAWAAASNERELREVLLRDDRFATIDIVPGAPTMALAGTAIGDVALPPHCLIAVIRRDEDSIIPRSDTVLQPGDRITVIGQPEGIVAFRTLFEAPTSDTERMPATIADGERGGAFATAAALSPEVVGALTQRLLYLASRSVDREPQRARECLDALGRLAAGRYGFCVDCGQSIQPHWLMLRPDDLRCLHCHHRPPDAGTDRTR

Nearest PDB structures (foldseek):
  2a0j-assembly1_A  TM=8.857E-01  e=1.755E-09  Neisseria meningitidis MC58
  3urr-assembly1_A  TM=8.411E-01  e=1.467E-09  Burkholderia thailandensis E264
  4gqx-assembly1_B  TM=8.187E-01  e=2.292E-08  Burkholderia pseudomallei 1710b
  3jxo-assembly1_B  TM=8.457E-01  e=1.742E-05  Thermotoga sp. RQ2
  4g65-assembly1_B  TM=5.866E-01  e=8.743E-05  Vibrio vulnificus CMCP6

Foldseek 3Di:
DVVVVVVVVVVCCCVVPVVVPDPDPDCVVVVVVVVCVPPDVVVLVVVLVVLLVVAADQPQCLLLQLLPAAEAEAEDDDAPLVVLLVVLVVCVVPFVDHSVVSSVQQVVCLQQVVWDQDPQETEREDEDQGDDAKHKYKYFHPWFHQRDDHDPPDPDPDDPSRHGIYIYMYGYPPCPPSVSSSVSLQNSLSPDPCLVVQCNPDPDSVSNSVSSDDPLFKDKDACAPPFLSVVQAQDFQLPDPAFPFKHFSWKDAPNDIDGHDRRDGHHHGIITMMGGHSVRRVVRCVRTPDPDPPPPDDDDDDDDDDDDDDDDDDPQPPPVLLVLLLVVLVVQLVVCVPPPVVSNVLSVVLNVCSVVSNAQAAPPPRHGADSVVCNVVVSDRHHPVVVPDDPDPDDDDDD